Protein AF-0000000074030367 (afdb_homodimer)

Solvent-accessible surface area (backbone atoms only — not comparable to full-atom values): 22071 Å² total; per-residue (Å²): 121,60,70,65,56,48,46,50,50,52,46,43,49,51,42,30,47,72,50,30,67,87,64,46,52,70,65,59,42,23,60,73,69,69,51,54,69,70,59,50,52,76,74,33,92,40,70,55,52,50,51,46,53,47,38,53,50,53,50,52,51,49,54,52,52,46,62,72,67,54,61,82,84,49,59,65,66,58,40,53,52,48,51,51,50,50,49,53,49,51,31,64,69,32,65,61,47,34,38,78,80,35,75,70,34,57,62,67,47,49,51,44,34,57,73,72,38,44,63,58,54,53,48,56,68,49,47,66,60,53,52,53,50,53,52,50,35,34,75,70,61,45,28,57,76,91,58,56,66,67,56,53,50,46,53,60,54,42,50,52,44,34,59,76,36,29,73,83,75,38,57,87,50,57,66,54,53,60,53,51,53,49,50,24,49,46,63,69,36,42,51,80,76,75,74,82,112,119,62,71,65,56,47,45,50,50,54,46,42,49,51,42,30,48,73,49,30,67,86,64,46,52,69,66,58,45,23,60,73,70,69,49,55,68,69,61,50,53,76,75,33,91,41,70,55,52,50,50,45,53,47,37,52,52,53,48,52,53,49,54,52,51,48,64,71,67,53,62,83,83,49,58,65,66,59,40,52,52,48,50,51,50,49,49,53,50,50,33,63,68,31,64,60,48,32,38,78,79,35,76,72,35,55,63,68,47,49,52,45,33,57,72,70,37,43,63,59,55,53,49,57,67,49,47,66,61,52,51,53,49,53,53,50,35,33,76,68,62,44,28,56,78,91,57,56,66,66,55,55,50,47,54,60,54,42,48,52,44,34,58,77,36,30,72,82,76,38,56,87,49,59,66,55,53,60,53,50,54,50,49,26,48,46,62,67,38,41,52,80,77,74,70,82,115

Nearest PDB structures (foldseek):
  3ppb-assembly1_B  TM=4.852E-01  e=5.534E-07  Shewanella loihica PV-4
  4me9-assembly1_B  TM=5.003E-01  e=1.217E-05  Bacillus cereus ATCC 10987
  6o6n-assembly1_A  TM=5.281E-01  e=6.163E-04  Mycobacterium tuberculosis
  6o6o-assembly1_B  TM=4.747E-01  e=3.963E-04  Mycobacterium tuberculosis
  7amt-assembly1_A  TM=5.108E-01  e=7.876E-04  Vibrio alginolyticus

Foldseek 3Di:
DPPLLVLLLVLLLVCCLVQNLVRDDLVSSCVVSVHDSVVVCVNPVDSLLSLLVSLLVLLLVQLVVLVVVADLVDQPLVRVLSSVVSSVVSQCVRSSSVCLLPCVCPDPNLVSCVVVVVLVSVLVSQPPPQLVSVVVCVVVQFFDDVDDSVVLSVVLSVVVVVSSCCVVVPSVCPPVVSVVVVSVSSVVGGDPDPVPD/DPPLLVLLLVLLLVCCLVQNLVRDDLVSSCVVSVHDSVVVCVNPVDSLLSLLVSLLVLLLVQLVVLVVVADLPDQPLVRVLSSVVSSVVSQCVRSSNVCLLPCVCPDPNLVSCVVVVVLVSVLVSQPPPQLVSVVVCVVVQFFDDPDDSVVLSVVLSVVVVVSSCCVVVPSVCPPVVSVVVVSVSSVVGGDPPPVPD

InterPro domains:
  IPR001647 DNA-binding HTH domain, TetR-type [PF00440] (12-53)
  IPR001647 DNA-binding HTH domain, TetR-type [PR00455] (8-21)
  IPR001647 DNA-binding HTH domain, TetR-type [PR00455] (29-52)
  IPR001647 DNA-binding HTH domain, TetR-type [PS50977] (2-62)
  IPR009057 Homedomain-like superfamily [SSF46689] (2-63)
  IPR050624 Nucleoid occlusion factor SlmA/HTH-type transcriptional regulator [PTHR43479] (2-144)

Secondary structure (DSSP, 8-state):
--HHHHHHHHHHHHHHHHHTTTT--HHHHHHHHT--HHHHHHH-S-HHHHHHHHHHHHHHHHHHHHHHHS-TTS-HHHHHHHHHHHHHHHHHHSTTGGGGGSGGGTTHHHHHHHHTTHHHHHHHHHHHHHHHHHHHHHHTTSB-SSS-HHHHHHHHHHHHHHHTTHHHH-GGGTTHHHHHHHHHHHHHHB----S--/--HHHHHHHHHHHHHHHHHTTTT--HHHHHHHHT--HHHHHHH-S-HHHHHHHHHHHHHHHHHHHHHHHS-TTS-HHHHHHHHHHHHHHHHHHSTTGGGGGSGGGTTHHHHHHHHTTHHHHHHHHHHHHHHHHHHHHHHTTSB-SSS-HHHHHHHHHHHHHHHTTHHHH-GGGTTHHHHHHHHHHHHHHB----S--

pLDDT: mean 90.29, std 11.32, range [26.47, 98.38]

Sequence (394 aa):
MEETKADIFNCGKELFSSKGFKGTNVSDITKTVGIGVGKFYKYYSSKEQLFIDIFLDENDKLKKSIMESVNLDDDPIKVVKEIIALDHNGMKSNPILNVWYNRDFISKLEKEYYKLGGIDKSLETMDSVSLKLFTKWKSEGKVREDIDDEFINTLFKSLLYIDIHKEEIGMQYFPQIIEYITECIMKNLLISENKNAMEETKADIFNCGKELFSSKGFKGTNVSDITKTVGIGVGKFYKYYSSKEQLFIDIFLDENDKLKKSIMESVNLDDDPIKVVKEIIALDHNGMKSNPILNVWYNRDFISKLEKEYYKLGGIDKSLETMDSVSLKLFTKWKSEGKVREDIDDEFINTLFKSLLYIDIHKEEIGMQYFPQIIEYITECIMKNLLISENKNA

Structure (mmCIF, N/CA/C/O backbone):
data_AF-0000000074030367-model_v1
#
loop_
_entity.id
_entity.type
_entity.pdbx_description
1 polymer 'Transcriptional regulator, TetR family'
#
loop_
_atom_site.group_PDB
_atom_site.id
_atom_site.type_symbol
_atom_site.label_atom_id
_atom_site.label_alt_id
_atom_site.label_comp_id
_atom_site.label_asym_id
_atom_site.label_entity_id
_atom_site.label_seq_id
_atom_site.pdbx_PDB_ins_code
_atom_site.Cartn_x
_atom_site.Cartn_y
_atom_site.Cartn_z
_atom_site.occupancy
_atom_site.B_iso_or_equiv
_atom_site.auth_seq_id
_atom_site.auth_comp_id
_atom_site.auth_asym_id
_atom_site.auth_atom_id
_atom_site.pdbx_PDB_model_num
ATOM 1 N N . MET A 1 1 ? 17.391 -19.938 -22.812 1 53.16 1 MET A N 1
ATOM 2 C CA . MET A 1 1 ? 18.359 -19.953 -21.719 1 53.16 1 MET A CA 1
ATOM 3 C C . MET A 1 1 ? 19.547 -20.844 -22.062 1 53.16 1 MET A C 1
ATOM 5 O O . MET A 1 1 ? 19.391 -21.859 -22.734 1 53.16 1 MET A O 1
ATOM 9 N N . GLU A 1 2 ? 20.75 -20.266 -22.016 1 74.69 2 GLU A N 1
ATOM 10 C CA . GLU A 1 2 ? 21.938 -21.109 -22.172 1 74.69 2 GLU A CA 1
ATOM 11 C C . GLU A 1 2 ? 21.828 -22.359 -21.312 1 74.69 2 GLU A C 1
ATOM 13 O O . GLU A 1 2 ? 21.219 -22.328 -20.234 1 74.69 2 GLU A O 1
ATOM 18 N N . GLU A 1 3 ? 22.109 -23.5 -21.859 1 87.75 3 GLU A N 1
ATOM 19 C CA . GLU A 1 3 ? 21.984 -24.812 -21.25 1 87.75 3 GLU A CA 1
ATOM 20 C C . GLU A 1 3 ? 22.453 -24.797 -19.797 1 87.75 3 GLU A C 1
ATOM 22 O O . GLU A 1 3 ? 21.781 -25.328 -18.906 1 87.75 3 GLU A O 1
ATOM 27 N N . THR A 1 4 ? 23.484 -24.125 -19.5 1 92.5 4 THR A N 1
ATOM 28 C CA . THR A 1 4 ? 24.062 -24.094 -18.156 1 92.5 4 THR A CA 1
ATOM 29 C C . THR A 1 4 ? 23.172 -23.281 -17.219 1 92.5 4 THR A C 1
ATOM 31 O O . THR A 1 4 ? 22.953 -23.656 -16.078 1 92.5 4 THR A O 1
ATOM 34 N N . LYS A 1 5 ? 22.641 -22.188 -17.688 1 96.12 5 LYS A N 1
ATOM 35 C CA . LYS A 1 5 ? 21.766 -21.359 -16.859 1 96.12 5 LYS A CA 1
ATOM 36 C C . LYS A 1 5 ? 20.5 -22.125 -16.469 1 96.12 5 LYS A C 1
ATOM 38 O O . LYS A 1 5 ? 20.047 -22.031 -15.328 1 96.12 5 LYS A O 1
ATOM 43 N N . ALA A 1 6 ? 20 -22.844 -17.469 1 96.75 6 ALA A N 1
ATOM 44 C CA . ALA A 1 6 ? 18.812 -23.656 -17.203 1 96.75 6 ALA A CA 1
ATOM 45 C C . ALA A 1 6 ? 19.109 -24.734 -16.172 1 96.75 6 ALA A C 1
ATOM 47 O O . ALA A 1 6 ? 18.281 -25.031 -15.305 1 96.75 6 ALA A O 1
ATOM 48 N N . ASP A 1 7 ? 20.281 -25.297 -16.297 1 97.12 7 ASP A N 1
ATOM 49 C CA . ASP A 1 7 ? 20.688 -26.328 -15.352 1 97.12 7 ASP A CA 1
ATOM 50 C C . ASP A 1 7 ? 20.781 -25.766 -13.938 1 97.12 7 ASP A C 1
ATOM 52 O O . ASP A 1 7 ? 20.328 -26.391 -12.977 1 97.12 7 ASP A O 1
ATOM 56 N N . ILE A 1 8 ? 21.375 -24.578 -13.859 1 98 8 ILE A N 1
ATOM 57 C CA . ILE A 1 8 ? 21.5 -23.906 -12.57 1 98 8 ILE A CA 1
ATOM 58 C C . ILE A 1 8 ? 20.109 -23.609 -12.008 1 98 8 ILE A C 1
ATOM 60 O O . ILE A 1 8 ? 19.844 -23.875 -10.836 1 98 8 ILE A O 1
ATOM 64 N N . PHE A 1 9 ? 19.266 -23.109 -12.828 1 98.31 9 PHE A N 1
ATOM 65 C CA . PHE A 1 9 ? 17.891 -22.766 -12.453 1 98.31 9 PHE A CA 1
ATOM 66 C C . PHE A 1 9 ? 17.156 -23.984 -11.93 1 98.31 9 PHE A C 1
ATOM 68 O O . PHE A 1 9 ? 16.594 -23.953 -10.828 1 98.31 9 PHE A O 1
ATOM 75 N N . ASN A 1 10 ? 17.188 -25.062 -12.664 1 98.12 10 ASN A N 1
ATOM 76 C CA . ASN A 1 10 ? 16.469 -26.281 -12.297 1 98.12 10 ASN A CA 1
ATOM 77 C C . ASN A 1 10 ? 17.031 -26.906 -11.023 1 98.12 10 ASN A C 1
ATOM 79 O O . ASN A 1 10 ? 16.266 -27.359 -10.164 1 98.12 10 ASN A O 1
ATOM 83 N N . CYS A 1 11 ? 18.312 -26.938 -10.945 1 98.12 11 CYS A N 1
ATOM 84 C CA . CYS A 1 11 ? 18.953 -27.438 -9.734 1 98.12 11 CYS A CA 1
ATOM 85 C C . CYS A 1 11 ? 18.609 -26.578 -8.531 1 98.12 11 CYS A C 1
ATOM 87 O O . CYS A 1 11 ? 18.266 -27.094 -7.473 1 98.12 11 CYS A O 1
ATOM 89 N N . GLY A 1 12 ? 18.75 -25.25 -8.727 1 98.19 12 GLY A N 1
ATOM 90 C CA . GLY A 1 12 ? 18.344 -24.328 -7.668 1 98.19 12 GLY A CA 1
ATOM 91 C C . GLY A 1 12 ? 16.938 -24.562 -7.18 1 98.19 12 GLY A C 1
ATOM 92 O O . GLY A 1 12 ? 16.688 -24.625 -5.973 1 98.19 12 GLY A O 1
ATOM 93 N N . LYS A 1 13 ? 16.047 -24.688 -8.133 1 98.38 13 LYS A N 1
ATOM 94 C CA . LYS A 1 13 ? 14.656 -24.922 -7.789 1 98.38 13 LYS A CA 1
ATOM 95 C C . LYS A 1 13 ? 14.508 -26.172 -6.93 1 98.38 13 LYS A C 1
ATOM 97 O O . LYS A 1 13 ? 13.797 -26.156 -5.918 1 98.38 13 LYS A O 1
ATOM 102 N N . GLU A 1 14 ? 15.164 -27.203 -7.277 1 98.19 14 GLU A N 1
ATOM 103 C CA . GLU A 1 14 ? 15.102 -28.453 -6.535 1 98.19 14 GLU A CA 1
ATOM 104 C C . GLU A 1 14 ? 15.68 -28.297 -5.133 1 98.19 14 GLU A C 1
ATOM 106 O O . GLU A 1 14 ? 15.07 -28.719 -4.152 1 98.19 14 GLU A O 1
ATOM 111 N N . LEU A 1 15 ? 16.812 -27.719 -5.07 1 98.06 15 LEU A N 1
ATOM 112 C CA . LEU A 1 15 ? 17.5 -27.594 -3.793 1 98.06 15 LEU A CA 1
ATOM 113 C C . LEU A 1 15 ? 16.75 -26.625 -2.867 1 98.06 15 LEU A C 1
ATOM 115 O O . LEU A 1 15 ? 16.578 -26.922 -1.683 1 98.06 15 LEU A O 1
ATOM 119 N N . PHE A 1 16 ? 16.281 -25.5 -3.379 1 97.06 16 PHE A N 1
ATOM 120 C CA . PHE A 1 16 ? 15.516 -24.562 -2.576 1 97.06 16 PHE A CA 1
ATOM 121 C C . PHE A 1 16 ? 14.219 -25.203 -2.092 1 97.06 16 PHE A C 1
ATOM 123 O O . PHE A 1 16 ? 13.766 -24.922 -0.979 1 97.06 16 PHE A O 1
ATOM 130 N N . SER A 1 17 ? 13.68 -26.016 -2.928 1 97.38 17 SER A N 1
ATOM 131 C CA . SER A 1 17 ? 12.43 -26.672 -2.564 1 97.38 17 SER A CA 1
ATOM 132 C C . SER A 1 17 ? 12.648 -27.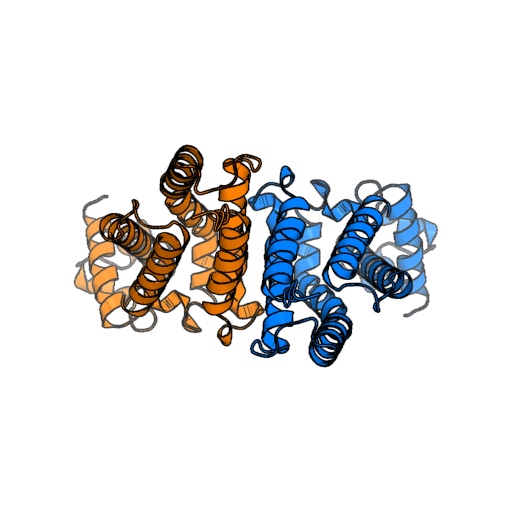703 -1.46 1 97.38 17 SER A C 1
ATOM 134 O O . SER A 1 17 ? 11.805 -27.859 -0.577 1 97.38 17 SER A O 1
ATOM 136 N N . SER A 1 18 ? 13.742 -28.328 -1.508 1 96.5 18 SER A N 1
ATOM 137 C CA . SER A 1 18 ? 14 -29.438 -0.585 1 96.5 18 SER A CA 1
ATOM 138 C C . SER A 1 18 ? 14.641 -28.938 0.705 1 96.5 18 SER A C 1
ATOM 140 O O . SER A 1 18 ? 14.266 -29.375 1.798 1 96.5 18 SER A O 1
ATOM 142 N N . LYS A 1 19 ? 15.547 -27.969 0.611 1 95.19 19 LYS A N 1
ATOM 143 C CA . LYS A 1 19 ? 16.344 -27.594 1.767 1 95.19 19 LYS A CA 1
ATOM 144 C C . LYS A 1 19 ? 15.984 -26.188 2.246 1 95.19 19 LYS A C 1
ATOM 146 O O . LYS A 1 19 ? 16.453 -25.734 3.297 1 95.19 19 LYS A O 1
ATOM 151 N N . GLY A 1 20 ? 15.188 -25.531 1.488 1 92.69 20 GLY A N 1
ATOM 152 C CA . GLY A 1 20 ? 14.898 -24.141 1.816 1 92.69 20 GLY A CA 1
ATOM 153 C C . GLY A 1 20 ? 15.984 -23.188 1.359 1 92.69 20 GLY A C 1
ATOM 154 O O . GLY A 1 20 ? 17.062 -23.609 0.922 1 92.69 20 GLY A O 1
ATOM 155 N N . PHE A 1 21 ? 15.711 -21.969 1.406 1 92.44 21 PHE A N 1
ATOM 156 C CA . PHE A 1 21 ? 16.641 -20.938 0.959 1 92.44 21 PHE A CA 1
ATOM 157 C C . PHE A 1 21 ? 17.906 -20.938 1.819 1 92.44 21 PHE A C 1
ATOM 159 O O . PHE A 1 21 ? 19.016 -20.953 1.296 1 92.44 21 PHE A O 1
ATOM 166 N N . LYS A 1 22 ? 17.688 -20.859 3.092 1 90.38 22 LYS A N 1
ATOM 167 C CA . LYS A 1 22 ? 18.812 -20.797 4.023 1 90.38 22 LYS A CA 1
ATOM 168 C C . LYS A 1 22 ? 19.641 -22.062 3.98 1 90.38 22 LYS A C 1
ATOM 170 O O . LYS A 1 22 ? 20.875 -22.016 4.152 1 90.38 22 LYS A O 1
ATOM 175 N N . GLY A 1 23 ? 19.047 -23.094 3.709 1 93.31 23 GLY A N 1
ATOM 176 C CA . GLY A 1 23 ? 19.719 -24.375 3.734 1 93.31 23 GLY A CA 1
ATOM 177 C C . GLY A 1 23 ? 20.469 -24.688 2.451 1 93.31 23 GLY A C 1
ATOM 178 O O . GLY A 1 23 ? 21.172 -25.688 2.359 1 93.31 23 GLY A O 1
ATOM 179 N N . THR A 1 24 ? 20.281 -23.828 1.478 1 95.75 24 THR A N 1
ATOM 180 C CA . THR A 1 24 ? 20.922 -24.047 0.187 1 95.75 24 THR A CA 1
ATOM 181 C C . THR A 1 24 ? 22.062 -23.047 -0.033 1 95.75 24 THR A C 1
ATOM 183 O O . THR A 1 24 ? 21.891 -21.844 0.176 1 95.75 24 THR A O 1
ATOM 186 N N . ASN A 1 25 ? 23.281 -23.625 -0.455 1 96.5 25 ASN A N 1
ATOM 187 C CA . ASN A 1 25 ? 24.422 -22.766 -0.775 1 96.5 25 ASN A CA 1
ATOM 188 C C . ASN A 1 25 ? 24.781 -22.859 -2.252 1 96.5 25 ASN A C 1
ATOM 190 O O . ASN A 1 25 ? 24.391 -23.812 -2.939 1 96.5 25 ASN A O 1
ATOM 194 N N . VAL A 1 26 ? 25.484 -21.828 -2.645 1 97.88 26 VAL A N 1
ATOM 195 C CA . VAL A 1 26 ? 25.938 -21.781 -4.031 1 97.88 26 VAL A CA 1
ATOM 196 C C . VAL A 1 26 ? 26.812 -23 -4.324 1 97.88 26 VAL A C 1
ATOM 198 O O . VAL A 1 26 ? 26.703 -23.609 -5.398 1 97.88 26 VAL A O 1
ATOM 201 N N . SER A 1 27 ? 27.562 -23.391 -3.391 1 97.31 27 SER A N 1
ATOM 202 C CA . SER A 1 27 ? 28.438 -24.547 -3.562 1 97.31 27 SER A CA 1
ATOM 203 C C . SER A 1 27 ? 27.641 -25.812 -3.82 1 97.31 27 SER A C 1
ATOM 205 O O . SER A 1 27 ? 28.031 -26.656 -4.633 1 97.31 27 SER A O 1
ATOM 207 N N . ASP A 1 28 ? 26.484 -26.016 -3.17 1 96.44 28 ASP A N 1
ATOM 208 C CA . ASP A 1 28 ? 25.609 -27.156 -3.4 1 96.44 28 ASP A CA 1
ATOM 209 C C . ASP A 1 28 ? 25.125 -27.188 -4.852 1 96.44 28 ASP A C 1
ATOM 211 O O . ASP A 1 28 ? 25.125 -28.25 -5.48 1 96.44 28 ASP A O 1
ATOM 215 N N . ILE A 1 29 ? 24.797 -26.062 -5.348 1 98 29 ILE A N 1
ATOM 216 C CA . ILE A 1 29 ? 24.25 -25.953 -6.691 1 98 29 ILE A CA 1
ATOM 217 C C . ILE A 1 29 ? 25.344 -26.25 -7.723 1 98 29 ILE A C 1
ATOM 219 O O . ILE A 1 29 ? 25.141 -27.047 -8.633 1 98 29 ILE A O 1
ATOM 223 N N . THR A 1 30 ? 26.484 -25.609 -7.539 1 97.81 30 THR A N 1
ATOM 224 C CA . THR A 1 30 ? 27.562 -25.781 -8.516 1 97.81 30 THR A CA 1
ATOM 225 C C . THR A 1 30 ? 28.062 -27.219 -8.539 1 97.81 30 THR A C 1
ATOM 227 O O . THR A 1 30 ? 28.375 -27.75 -9.602 1 97.81 30 THR A O 1
ATOM 230 N N . LYS A 1 31 ? 28.172 -27.828 -7.422 1 97.56 31 LYS A N 1
ATOM 231 C CA . LYS A 1 31 ? 28.578 -29.234 -7.336 1 97.56 31 LYS A CA 1
ATOM 232 C C . LYS A 1 31 ? 27.578 -30.141 -8.062 1 97.56 31 LYS A C 1
ATOM 234 O O . LYS A 1 31 ? 27.984 -31.031 -8.812 1 97.56 31 LYS A O 1
ATOM 239 N N . THR A 1 32 ? 26.359 -29.891 -7.848 1 96.5 32 THR A N 1
ATOM 240 C CA . THR A 1 32 ? 25.312 -30.734 -8.43 1 96.5 32 THR A CA 1
ATOM 241 C C . THR A 1 32 ? 25.297 -30.578 -9.953 1 96.5 32 THR A C 1
ATOM 243 O O . THR A 1 32 ? 25.172 -31.562 -10.68 1 96.5 32 THR A O 1
ATOM 246 N N . VAL A 1 33 ? 25.422 -29.359 -10.453 1 96.88 33 VAL A N 1
ATOM 247 C CA . VAL A 1 33 ? 25.375 -29.062 -11.883 1 96.88 33 VAL A CA 1
ATOM 248 C C . VAL A 1 33 ? 26.688 -29.453 -12.539 1 96.88 33 VAL A C 1
ATOM 250 O O . VAL A 1 33 ? 26.734 -29.703 -13.742 1 96.88 33 VAL A O 1
ATOM 253 N N . GLY A 1 34 ? 27.781 -29.484 -11.758 1 96.56 34 GLY A N 1
ATOM 254 C CA . GLY A 1 34 ? 29.094 -29.844 -12.273 1 96.56 34 GLY A CA 1
ATOM 255 C C . GLY A 1 34 ? 29.828 -28.672 -12.898 1 96.56 34 GLY A C 1
ATOM 256 O O . GLY A 1 34 ? 30.453 -28.812 -13.953 1 96.56 34 GLY A O 1
ATOM 257 N N . ILE A 1 35 ? 29.719 -27.562 -12.266 1 96.75 35 ILE A N 1
ATOM 258 C CA . ILE A 1 35 ? 30.406 -26.375 -12.742 1 96.75 35 ILE A CA 1
ATOM 259 C C . ILE A 1 35 ? 31.172 -25.719 -11.594 1 96.75 35 ILE A C 1
ATOM 261 O O . ILE A 1 35 ? 30.953 -26.062 -10.422 1 96.75 35 ILE A O 1
ATOM 265 N N . GLY A 1 36 ? 32.094 -24.859 -11.93 1 95.5 36 GLY A N 1
ATOM 266 C CA . GLY A 1 36 ? 32.781 -24.078 -10.914 1 95.5 36 GLY A CA 1
ATOM 267 C C . GLY A 1 36 ? 31.938 -22.938 -10.375 1 95.5 36 GLY A C 1
ATOM 268 O O . GLY A 1 36 ? 31 -22.484 -11.031 1 95.5 36 GLY A O 1
ATOM 269 N N . VAL A 1 37 ? 32.312 -22.484 -9.172 1 96.38 37 VAL A N 1
ATOM 270 C CA . VAL A 1 37 ? 31.625 -21.375 -8.523 1 96.38 37 VAL A CA 1
ATOM 271 C C . VAL A 1 37 ? 31.703 -20.125 -9.398 1 96.38 37 VAL A C 1
ATOM 273 O O . VAL A 1 37 ? 30.734 -19.375 -9.508 1 96.38 37 VAL A O 1
ATOM 276 N N . GLY A 1 38 ? 32.781 -19.891 -10.031 1 96.31 38 GLY A N 1
ATOM 277 C CA . GLY A 1 38 ? 32.969 -18.75 -10.906 1 96.31 38 GLY A CA 1
ATOM 278 C C . GLY A 1 38 ? 31.984 -18.719 -12.062 1 96.31 38 GLY A C 1
ATOM 279 O O . GLY A 1 38 ? 31.5 -17.641 -12.438 1 96.31 38 GLY A O 1
ATOM 280 N N . LYS A 1 39 ? 31.734 -19.859 -12.57 1 96 39 LYS A N 1
ATOM 281 C CA . LYS A 1 39 ? 30.797 -19.953 -13.68 1 96 39 LYS A CA 1
ATOM 282 C C . LYS A 1 39 ? 29.375 -19.625 -13.227 1 96 39 LYS A C 1
ATOM 284 O O . LYS A 1 39 ? 28.594 -19.047 -13.984 1 96 39 LYS A O 1
ATOM 289 N N . PHE A 1 40 ? 28.984 -20.047 -11.992 1 97.81 40 PHE A N 1
ATOM 290 C CA . PHE A 1 40 ? 27.703 -19.656 -11.43 1 97.81 40 PHE A CA 1
ATOM 291 C C . PHE A 1 40 ? 27.5 -18.156 -11.492 1 97.81 40 PHE A C 1
ATOM 293 O O . PHE A 1 40 ? 26.453 -17.688 -11.938 1 97.81 40 PHE A O 1
ATOM 300 N N . TYR A 1 41 ? 28.531 -17.453 -11.117 1 97 41 TYR A N 1
ATOM 301 C CA . TYR A 1 41 ? 28.438 -16 -10.961 1 97 41 TYR A CA 1
ATOM 302 C C . TYR A 1 41 ? 28.5 -15.305 -12.312 1 97 41 TYR A C 1
ATOM 304 O O . TYR A 1 41 ? 28.281 -14.094 -12.406 1 97 41 TYR A O 1
ATOM 312 N N . LYS A 1 42 ? 28.734 -16.031 -13.43 1 96.5 42 LYS A N 1
ATOM 313 C CA . LYS A 1 42 ? 28.578 -15.516 -14.781 1 96.5 42 LYS A CA 1
ATOM 314 C C . LYS A 1 42 ? 27.094 -15.375 -15.133 1 96.5 42 LYS A C 1
ATOM 316 O O . LYS A 1 42 ? 26.734 -14.555 -15.984 1 96.5 42 LYS A O 1
ATOM 321 N N . TYR A 1 43 ? 26.297 -16.188 -14.438 1 96.31 43 TYR A N 1
ATOM 322 C CA . TYR A 1 43 ? 24.891 -16.219 -14.789 1 96.31 43 TYR A CA 1
ATOM 323 C C . TYR A 1 43 ? 24.047 -15.539 -13.727 1 96.31 43 TYR A C 1
ATOM 325 O O . TYR A 1 43 ? 23.016 -14.93 -14.039 1 96.31 43 TYR A O 1
ATOM 333 N N . TYR A 1 44 ? 24.406 -15.656 -12.461 1 96.88 44 TYR A N 1
ATOM 334 C CA . TYR A 1 44 ? 23.672 -15.055 -11.352 1 96.88 44 TYR A CA 1
ATOM 335 C C . TYR A 1 44 ? 24.609 -14.273 -10.438 1 96.88 44 TYR A C 1
ATOM 337 O O . TYR A 1 44 ? 25.641 -14.797 -10 1 96.88 44 TYR A O 1
ATOM 345 N N . SER A 1 45 ? 24.172 -13.125 -10.086 1 95.12 45 SER A N 1
ATOM 346 C CA . SER A 1 45 ? 25.016 -12.266 -9.258 1 95.12 45 SER A CA 1
ATOM 347 C C . SER A 1 45 ? 25 -12.719 -7.805 1 95.12 45 SER A C 1
ATOM 349 O O . SER A 1 45 ? 25.891 -12.367 -7.031 1 95.12 45 SER A O 1
ATOM 351 N N . SER A 1 46 ? 23.969 -13.508 -7.426 1 94.69 46 SER A N 1
ATOM 352 C CA . SER A 1 46 ? 23.828 -13.969 -6.051 1 94.69 46 SER A CA 1
ATOM 353 C C . SER A 1 46 ? 22.844 -15.133 -5.961 1 94.69 46 SER A C 1
ATOM 355 O O . SER A 1 46 ? 22.109 -15.406 -6.91 1 94.69 46 SER A O 1
ATOM 357 N N . LYS A 1 47 ? 22.906 -15.742 -4.859 1 95.56 47 LYS A N 1
ATOM 358 C CA . LYS A 1 47 ? 21.938 -16.781 -4.555 1 95.56 47 LYS A CA 1
ATOM 359 C C . LYS A 1 47 ? 20.516 -16.219 -4.508 1 95.56 47 LYS A C 1
ATOM 361 O O . LYS A 1 47 ? 19.562 -16.875 -4.961 1 95.56 47 LYS A O 1
ATOM 366 N N . GLU A 1 48 ? 20.406 -15.023 -4.039 1 95.12 48 GLU A N 1
ATOM 367 C CA . GLU A 1 48 ? 19.125 -14.336 -3.938 1 95.12 48 GLU A CA 1
ATOM 368 C C . GLU A 1 48 ? 18.5 -14.117 -5.316 1 95.12 48 GLU A C 1
ATOM 370 O O . GLU A 1 48 ? 17.297 -14.312 -5.5 1 95.12 48 GLU A O 1
ATOM 375 N N . GLN A 1 49 ? 19.359 -13.742 -6.234 1 95.69 49 GLN A N 1
ATOM 376 C CA . GLN A 1 49 ? 18.844 -13.508 -7.582 1 95.69 49 GLN A CA 1
ATOM 377 C C . GLN A 1 49 ? 18.266 -14.781 -8.188 1 95.69 49 GLN A C 1
ATOM 379 O O . GLN A 1 49 ? 17.203 -14.758 -8.797 1 95.69 49 GLN A O 1
ATOM 384 N N . LEU A 1 50 ? 19.016 -15.828 -8.008 1 97 50 LEU A N 1
ATOM 385 C CA . LEU A 1 50 ? 18.516 -17.109 -8.5 1 97 50 LEU A CA 1
ATOM 386 C C . LEU A 1 50 ? 17.188 -17.469 -7.84 1 97 50 LEU A C 1
ATOM 388 O O . LEU A 1 50 ? 16.234 -17.844 -8.523 1 97 50 LEU A O 1
ATOM 392 N N . PHE A 1 51 ? 17.125 -17.359 -6.594 1 96.19 51 PHE A N 1
ATOM 393 C CA . PHE A 1 51 ? 15.914 -17.703 -5.855 1 96.19 51 PHE A CA 1
ATOM 394 C C . PHE A 1 51 ? 14.727 -16.891 -6.352 1 96.19 51 PHE A C 1
ATOM 396 O O . PHE A 1 51 ? 13.648 -17.422 -6.582 1 96.19 51 PHE A O 1
ATOM 403 N N . ILE A 1 52 ? 14.898 -15.578 -6.539 1 95.12 52 ILE A N 1
ATOM 404 C CA . ILE A 1 52 ? 13.805 -14.703 -6.941 1 95.12 52 ILE A CA 1
ATOM 405 C C . ILE A 1 52 ? 13.352 -15.055 -8.352 1 95.12 52 ILE A C 1
ATOM 407 O O . ILE A 1 52 ? 12.156 -15.023 -8.656 1 95.12 52 ILE A O 1
ATOM 411 N N . ASP A 1 53 ? 14.32 -15.391 -9.172 1 95.5 53 ASP A N 1
ATOM 412 C CA . ASP A 1 53 ? 13.938 -15.836 -10.508 1 95.5 53 ASP A CA 1
ATOM 413 C C . ASP A 1 53 ? 13.023 -17.062 -10.438 1 95.5 53 ASP A C 1
ATOM 415 O O . ASP A 1 53 ? 12.023 -17.141 -11.156 1 95.5 53 ASP A O 1
ATOM 419 N N . ILE A 1 54 ? 13.406 -17.938 -9.648 1 97.25 54 ILE A N 1
ATOM 420 C CA . ILE A 1 54 ? 12.617 -19.141 -9.477 1 97.25 54 ILE A CA 1
ATOM 421 C C . ILE A 1 54 ? 11.273 -18.812 -8.836 1 97.25 54 ILE A C 1
ATOM 423 O O . ILE A 1 54 ? 10.234 -19.328 -9.242 1 97.25 54 ILE A O 1
ATOM 427 N N . PHE A 1 55 ? 11.305 -17.984 -7.824 1 95.94 55 PHE A N 1
ATOM 428 C CA . PHE A 1 55 ? 10.094 -17.516 -7.152 1 95.94 55 PHE A CA 1
ATOM 429 C C . PHE A 1 55 ? 9.102 -16.938 -8.156 1 95.94 55 PHE A C 1
ATOM 431 O O . PHE A 1 55 ? 7.926 -17.312 -8.148 1 95.94 55 PHE A O 1
ATOM 438 N N . LEU A 1 56 ? 9.578 -16.047 -8.977 1 94.94 56 LEU A N 1
ATOM 439 C CA . LEU A 1 56 ? 8.727 -15.391 -9.953 1 94.94 56 LEU A CA 1
ATOM 440 C C . LEU A 1 56 ? 8.156 -16.406 -10.953 1 94.94 56 LEU A C 1
ATOM 442 O O . LEU A 1 56 ? 6.996 -16.312 -11.352 1 94.94 56 LEU A O 1
ATOM 446 N N . ASP A 1 57 ? 8.977 -17.328 -11.305 1 95.5 57 ASP A N 1
ATOM 447 C CA . ASP A 1 57 ? 8.523 -18.375 -12.219 1 95.5 57 ASP A CA 1
ATOM 448 C C . ASP A 1 57 ? 7.422 -19.219 -11.578 1 95.5 57 ASP A C 1
ATOM 450 O O . ASP A 1 57 ? 6.398 -19.5 -12.211 1 95.5 57 ASP A O 1
ATOM 454 N N . GLU A 1 58 ? 7.625 -19.641 -10.344 1 96.56 58 GLU A N 1
ATOM 455 C CA . GLU A 1 58 ? 6.633 -20.438 -9.625 1 96.56 58 GLU A CA 1
ATOM 456 C C . GLU A 1 58 ? 5.344 -19.641 -9.414 1 96.56 58 GLU A C 1
ATOM 458 O O . GLU A 1 58 ? 4.25 -20.203 -9.469 1 96.56 58 GLU A O 1
ATOM 463 N N . ASN A 1 59 ? 5.512 -18.391 -9.148 1 94.5 59 ASN A N 1
ATOM 464 C CA . ASN A 1 59 ? 4.348 -17.531 -8.977 1 94.5 59 ASN A CA 1
ATOM 465 C C . ASN A 1 59 ? 3.521 -17.438 -10.258 1 94.5 59 ASN A C 1
ATOM 467 O O . ASN A 1 59 ? 2.291 -17.5 -10.211 1 94.5 59 ASN A O 1
ATOM 471 N N . ASP A 1 60 ? 4.195 -17.266 -11.344 1 93 60 ASP A N 1
ATOM 472 C CA . ASP A 1 60 ? 3.521 -17.219 -12.633 1 93 60 ASP A CA 1
ATOM 473 C C . ASP A 1 60 ? 2.762 -18.5 -12.906 1 93 60 ASP A C 1
ATOM 475 O O . ASP A 1 60 ? 1.625 -18.484 -13.383 1 93 60 ASP A O 1
ATOM 479 N N . LYS A 1 61 ? 3.383 -19.578 -12.648 1 95.25 61 LYS A N 1
ATOM 480 C CA . LYS A 1 61 ? 2.75 -20.891 -12.836 1 95.25 61 LYS A CA 1
ATOM 481 C C . LYS A 1 61 ? 1.508 -21.031 -11.961 1 95.25 61 LYS A C 1
ATOM 483 O O . LYS A 1 61 ? 0.484 -21.547 -12.406 1 95.25 61 LYS A O 1
ATOM 488 N N . LEU A 1 62 ? 1.654 -20.609 -10.742 1 95.5 62 LEU A N 1
ATOM 489 C CA . LEU A 1 62 ? 0.515 -20.672 -9.836 1 95.5 62 LEU A CA 1
ATOM 490 C C . LEU A 1 62 ? -0.651 -19.844 -10.375 1 95.5 62 LEU A C 1
ATOM 492 O O . LEU A 1 62 ? -1.788 -20.328 -10.406 1 95.5 62 LEU A O 1
ATOM 496 N N . LYS A 1 63 ? -0.417 -18.641 -10.805 1 92.5 63 LYS A N 1
ATOM 497 C CA . LYS A 1 63 ? -1.47 -17.781 -11.336 1 92.5 63 LYS A CA 1
ATOM 498 C C . LYS A 1 63 ? -2.154 -18.406 -12.539 1 92.5 63 LYS A C 1
ATOM 500 O O . LYS A 1 63 ? -3.381 -18.375 -12.648 1 92.5 63 LYS A O 1
ATOM 505 N N . LYS A 1 64 ? -1.359 -18.953 -13.398 1 91.81 64 LYS A N 1
ATOM 506 C CA . LYS A 1 64 ? -1.913 -19.625 -14.578 1 91.81 64 LYS A CA 1
ATOM 507 C C . LYS A 1 64 ? -2.795 -20.797 -14.172 1 91.81 64 LYS A C 1
ATOM 509 O O . LYS A 1 64 ? -3.891 -20.969 -14.711 1 91.81 64 LYS A O 1
ATOM 514 N N . SER A 1 65 ? -2.312 -21.562 -13.273 1 94.81 65 SER A N 1
ATOM 515 C CA . SER A 1 65 ? -3.068 -22.734 -12.82 1 94.81 65 SER A CA 1
ATOM 516 C C . SER A 1 65 ? -4.395 -22.312 -12.195 1 94.81 65 SER A C 1
ATOM 518 O O . SER A 1 65 ? -5.414 -22.984 -12.391 1 94.81 65 SER A O 1
ATOM 520 N N . ILE A 1 66 ? -4.402 -21.266 -11.43 1 93.88 66 ILE A N 1
ATOM 521 C CA . ILE A 1 66 ? -5.613 -20.75 -10.789 1 93.88 66 ILE A CA 1
ATOM 522 C C . ILE A 1 66 ? -6.625 -20.344 -11.859 1 93.88 66 ILE A C 1
ATOM 524 O O . ILE A 1 66 ? -7.797 -20.719 -11.789 1 93.88 66 ILE A O 1
ATOM 528 N N . MET A 1 67 ? -6.172 -19.656 -12.844 1 89.69 67 MET A N 1
ATOM 529 C CA . MET A 1 67 ? -7.066 -19.156 -13.891 1 89.69 67 MET A CA 1
ATOM 530 C C . MET A 1 67 ? -7.656 -20.312 -14.688 1 89.69 67 MET A C 1
ATOM 532 O O . MET A 1 67 ? -8.789 -20.234 -15.172 1 89.69 67 MET A O 1
ATOM 536 N N . GLU A 1 68 ? -6.941 -21.391 -14.742 1 92.56 68 GLU A N 1
ATOM 537 C CA . GLU A 1 68 ? -7.414 -22.562 -15.469 1 92.56 68 GLU A CA 1
ATOM 538 C C . GLU A 1 68 ? -8.406 -23.359 -14.625 1 92.56 68 GLU A C 1
ATOM 540 O O . GLU A 1 68 ? -9.164 -24.172 -15.164 1 92.56 68 GLU A O 1
ATOM 545 N N . SER A 1 69 ? -8.383 -23.156 -13.398 1 94.56 69 SER A N 1
ATOM 546 C CA . SER A 1 69 ? -9.164 -24 -12.492 1 94.56 69 SER A CA 1
ATOM 547 C C . SER A 1 69 ? -10.492 -23.328 -12.141 1 94.56 69 SER A C 1
ATOM 549 O O . SER A 1 69 ? -11.477 -24.016 -11.859 1 94.56 69 SER A O 1
ATOM 551 N N . VAL A 1 70 ? -10.547 -22.062 -12.133 1 94.44 70 VAL A N 1
ATOM 552 C CA . VAL A 1 70 ? -11.711 -21.312 -11.656 1 94.44 70 VAL A CA 1
ATOM 553 C C . VAL A 1 70 ? -12.734 -21.188 -12.781 1 94.44 70 VAL A C 1
ATOM 555 O O . VAL A 1 70 ? -12.375 -20.938 -13.938 1 94.44 70 VAL A O 1
ATOM 558 N N . ASN A 1 71 ? -14.031 -21.375 -12.477 1 95.06 71 ASN A N 1
ATOM 559 C CA . ASN A 1 71 ? -15.117 -21.094 -13.414 1 95.06 71 ASN A CA 1
ATOM 560 C C . ASN A 1 71 ? -15.422 -19.594 -13.492 1 95.06 71 ASN A C 1
ATOM 562 O O . ASN A 1 71 ? -16.156 -19.062 -12.672 1 95.06 71 ASN A O 1
ATOM 566 N N . LEU A 1 72 ? -14.992 -18.984 -14.547 1 90.88 72 LEU A N 1
ATOM 567 C CA . LEU A 1 72 ? -15.055 -17.547 -14.695 1 90.88 72 LEU A CA 1
ATOM 568 C C . LEU A 1 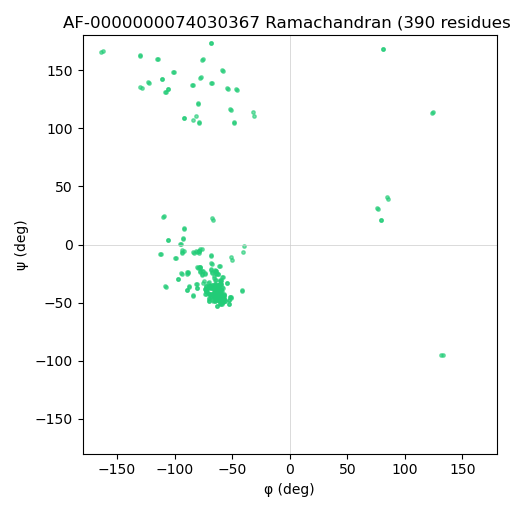72 ? -16.469 -17.094 -15.023 1 90.88 72 LEU A C 1
ATOM 570 O O . LEU A 1 72 ? -16.766 -15.891 -15.008 1 90.88 72 LEU A O 1
ATOM 574 N N . ASP A 1 73 ? -17.375 -18.047 -15.203 1 92.19 73 ASP A N 1
ATOM 575 C CA . ASP A 1 73 ? -18.75 -17.703 -15.508 1 92.19 73 ASP A CA 1
ATOM 576 C C . ASP A 1 73 ? -19.594 -17.641 -14.234 1 92.19 73 ASP A C 1
ATOM 578 O O . ASP A 1 73 ? -20.766 -17.219 -14.273 1 92.19 73 ASP A O 1
ATOM 582 N N . ASP A 1 74 ? -19.031 -18.016 -13.109 1 94 74 ASP A N 1
ATOM 583 C CA . ASP A 1 74 ? -19.719 -17.938 -11.828 1 94 74 ASP A CA 1
ATOM 584 C C . ASP A 1 74 ? -19.938 -16.484 -11.422 1 94 74 ASP A C 1
ATOM 586 O O . ASP A 1 74 ? -19.5 -15.562 -12.125 1 94 74 ASP A O 1
ATOM 590 N N . ASP A 1 75 ? -20.703 -16.328 -10.312 1 94.12 75 ASP A N 1
ATOM 591 C CA . ASP A 1 75 ? -20.875 -14.992 -9.734 1 94.12 75 ASP A CA 1
ATOM 592 C C . ASP A 1 75 ? -19.531 -14.336 -9.438 1 94.12 75 ASP A C 1
ATOM 594 O O . ASP A 1 75 ? -18.625 -1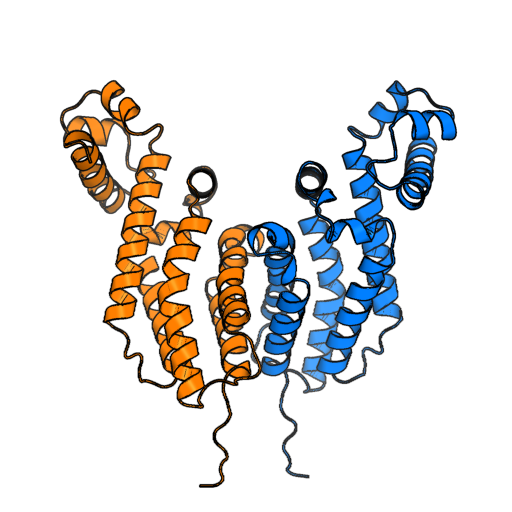4.969 -8.898 1 94.12 75 ASP A O 1
ATOM 598 N N . PRO A 1 76 ? -19.406 -13.102 -9.797 1 95.06 76 PRO A N 1
ATOM 599 C CA . PRO A 1 76 ? -18.125 -12.406 -9.672 1 95.06 76 PRO A CA 1
ATOM 600 C C . PRO A 1 76 ? -17.531 -12.531 -8.273 1 95.06 76 PRO A C 1
ATOM 602 O O . PRO A 1 76 ? -16.328 -12.805 -8.133 1 95.06 76 PRO A O 1
ATOM 605 N N . ILE A 1 77 ? -18.312 -12.344 -7.316 1 94.25 77 ILE A N 1
ATOM 606 C CA . ILE A 1 77 ? -17.797 -12.383 -5.949 1 94.25 77 ILE A CA 1
ATOM 607 C C . ILE A 1 77 ? -17.297 -13.789 -5.629 1 94.25 77 ILE A C 1
ATOM 609 O O . ILE A 1 77 ? -16.297 -13.961 -4.934 1 94.25 77 ILE A O 1
ATOM 613 N N . LYS A 1 78 ? -18.016 -14.789 -6.043 1 95.19 78 LYS A N 1
ATOM 614 C CA . LYS A 1 78 ? -17.594 -16.172 -5.852 1 95.19 78 LYS A CA 1
ATOM 615 C C . LYS A 1 78 ? -16.281 -16.438 -6.578 1 95.19 78 LYS A C 1
ATOM 617 O O . LYS A 1 78 ? -15.375 -17.094 -6.027 1 95.19 78 LYS A O 1
ATOM 622 N N . VAL A 1 79 ? -16.188 -15.969 -7.801 1 95.19 79 VAL A N 1
ATOM 623 C CA . VAL A 1 79 ? -14.977 -16.141 -8.594 1 95.19 79 VAL A CA 1
ATOM 624 C C . VAL A 1 79 ? -13.781 -15.523 -7.859 1 95.19 79 VAL A C 1
ATOM 626 O O . VAL A 1 79 ? -12.75 -16.172 -7.691 1 95.19 79 VAL A O 1
ATOM 629 N N . VAL A 1 80 ? -13.906 -14.312 -7.395 1 94.06 80 VAL A N 1
ATOM 630 C CA . VAL A 1 80 ? -12.82 -13.594 -6.742 1 94.06 80 VAL A CA 1
ATOM 631 C C . VAL A 1 80 ? -12.438 -14.297 -5.441 1 94.06 80 VAL A C 1
ATOM 633 O O . VAL A 1 80 ? -11.258 -14.469 -5.145 1 94.06 80 VAL A O 1
ATOM 636 N N . LYS A 1 81 ? -13.414 -14.727 -4.699 1 94.31 81 LYS A N 1
ATOM 637 C CA . LYS A 1 81 ? -13.148 -15.445 -3.457 1 94.31 81 LYS A CA 1
ATOM 638 C C . LYS A 1 81 ? -12.391 -16.75 -3.723 1 94.31 81 LYS A C 1
ATOM 640 O O . LYS A 1 81 ? -11.484 -17.109 -2.975 1 94.31 81 LYS A O 1
ATOM 645 N N . GLU A 1 82 ? -12.828 -17.391 -4.734 1 95.69 82 GLU A N 1
ATOM 646 C CA . GLU A 1 82 ? -12.156 -18.641 -5.105 1 95.69 82 GLU A CA 1
ATOM 647 C C . GLU A 1 82 ? -10.711 -18.375 -5.539 1 95.69 82 GLU A C 1
ATOM 649 O O . GLU A 1 82 ? -9.805 -19.109 -5.168 1 95.69 82 GLU A O 1
ATOM 654 N N . ILE A 1 83 ? -10.492 -17.359 -6.324 1 94.12 83 ILE A N 1
ATOM 655 C CA . ILE A 1 83 ? -9.148 -17 -6.77 1 94.12 83 ILE A CA 1
ATOM 656 C C . ILE A 1 83 ? -8.266 -16.703 -5.555 1 94.12 83 ILE A C 1
ATOM 658 O O . ILE A 1 83 ? -7.141 -17.203 -5.469 1 94.12 83 ILE A O 1
ATOM 662 N N . ILE A 1 84 ? -8.758 -15.961 -4.629 1 94.12 84 ILE A N 1
ATOM 663 C CA . ILE A 1 84 ? -8.016 -15.602 -3.428 1 94.12 84 ILE A CA 1
ATOM 664 C C . ILE A 1 84 ? -7.66 -16.859 -2.641 1 94.12 84 ILE A C 1
ATOM 666 O O . ILE A 1 84 ? -6.516 -17.031 -2.205 1 94.12 84 ILE A O 1
ATOM 670 N N . ALA A 1 85 ? -8.656 -17.719 -2.48 1 95 85 ALA A N 1
ATOM 671 C CA . ALA A 1 85 ? -8.438 -18.953 -1.729 1 95 85 ALA A CA 1
ATOM 672 C C . ALA A 1 85 ? -7.383 -19.828 -2.4 1 95 85 ALA A C 1
ATOM 674 O O . ALA A 1 85 ? -6.492 -20.359 -1.732 1 95 85 ALA A O 1
ATOM 675 N N . LEU A 1 86 ? -7.504 -19.969 -3.664 1 95.94 86 LEU A N 1
ATOM 676 C CA . LEU A 1 86 ? -6.547 -20.781 -4.406 1 95.94 86 LEU A CA 1
ATOM 677 C C . LEU A 1 86 ? -5.152 -20.172 -4.352 1 95.94 86 LEU A C 1
ATOM 679 O O . LEU A 1 86 ? -4.156 -20.891 -4.238 1 95.94 86 LEU A O 1
ATOM 683 N N . ASP A 1 87 ? -5.098 -18.844 -4.449 1 93.94 87 ASP A N 1
ATOM 684 C CA . ASP A 1 87 ? -3.818 -18.156 -4.348 1 93.94 87 ASP A CA 1
ATOM 685 C C . ASP A 1 87 ? -3.172 -18.391 -2.982 1 93.94 87 ASP A C 1
ATOM 687 O O . ASP A 1 87 ? -1.998 -18.75 -2.9 1 93.94 87 ASP A O 1
ATOM 691 N N . HIS A 1 88 ? -3.951 -18.203 -1.985 1 93.44 88 HIS A N 1
ATOM 692 C CA . HIS A 1 88 ? -3.457 -18.391 -0.626 1 93.44 88 HIS A CA 1
ATOM 693 C C . HIS A 1 88 ? -2.957 -19.812 -0.415 1 93.44 88 HIS A C 1
ATOM 695 O O . HIS A 1 88 ? -1.854 -20.016 0.095 1 93.44 88 HIS A O 1
ATOM 701 N N . ASN A 1 89 ? -3.736 -20.766 -0.837 1 96.06 89 ASN A N 1
ATOM 702 C CA . ASN A 1 89 ? -3.367 -22.172 -0.676 1 96.06 89 ASN A CA 1
ATOM 703 C C . ASN A 1 89 ? -2.139 -22.531 -1.51 1 96.06 89 ASN A C 1
ATOM 705 O O . ASN A 1 89 ? -1.263 -23.266 -1.05 1 96.06 89 ASN A O 1
ATOM 709 N N . GLY A 1 90 ? -2.127 -22.047 -2.732 1 96.81 90 GLY A N 1
ATOM 710 C CA . GLY A 1 90 ? -0.984 -22.297 -3.598 1 96.81 90 GLY A CA 1
ATOM 711 C C . GLY A 1 90 ? 0.308 -21.703 -3.057 1 96.81 90 GLY A C 1
ATOM 712 O O . GLY A 1 90 ? 1.356 -22.359 -3.107 1 96.81 90 GLY A O 1
ATOM 713 N N . MET A 1 91 ? 0.249 -20.516 -2.498 1 94.88 91 MET A N 1
ATOM 714 C CA . MET A 1 91 ? 1.415 -19.891 -1.889 1 94.88 91 MET A CA 1
ATOM 715 C C . MET A 1 91 ? 1.892 -20.672 -0.673 1 94.88 91 MET A C 1
ATOM 717 O O . MET A 1 91 ? 3.092 -20.891 -0.501 1 94.88 91 MET A O 1
ATOM 721 N N . LYS A 1 92 ? 0.995 -21.094 0.112 1 93.69 92 LYS A N 1
ATOM 722 C CA . LYS A 1 92 ? 1.322 -21.812 1.345 1 93.69 92 LYS A CA 1
ATOM 723 C C . LYS A 1 92 ? 1.903 -23.188 1.046 1 93.69 92 LYS A C 1
ATOM 725 O O . LYS A 1 92 ? 2.822 -23.641 1.73 1 93.69 92 LYS A O 1
ATOM 730 N N . SER A 1 93 ? 1.436 -23.828 0.031 1 95.94 93 SER A N 1
ATOM 731 C CA . SER A 1 93 ? 1.791 -25.219 -0.226 1 95.94 93 SER A CA 1
ATOM 732 C C . SER A 1 93 ? 3.057 -25.328 -1.071 1 95.94 93 SER A C 1
ATOM 734 O O . SER A 1 93 ? 3.717 -26.359 -1.088 1 95.94 93 SER A O 1
ATOM 736 N N . ASN A 1 94 ? 3.367 -24.312 -1.825 1 96.88 94 ASN A N 1
ATOM 737 C CA . ASN A 1 94 ? 4.562 -24.312 -2.664 1 96.88 94 ASN A CA 1
ATOM 738 C C . ASN A 1 94 ? 5.816 -24 -1.856 1 96.88 94 ASN A C 1
ATOM 740 O O . ASN A 1 94 ? 5.91 -22.922 -1.255 1 96.88 94 ASN A O 1
ATOM 744 N N . PRO A 1 95 ? 6.75 -24.859 -1.85 1 95.19 95 PRO A N 1
ATOM 745 C CA . PRO A 1 95 ? 7.918 -24.688 -0.986 1 95.19 95 PRO A CA 1
ATOM 746 C C . PRO A 1 95 ? 8.719 -23.422 -1.322 1 95.19 95 PRO A C 1
ATOM 748 O O . PRO A 1 95 ? 9.438 -22.906 -0.467 1 95.19 95 PRO A O 1
ATOM 751 N N . ILE A 1 96 ? 8.625 -22.984 -2.533 1 95.81 96 ILE A N 1
ATOM 752 C CA . ILE A 1 96 ? 9.328 -21.766 -2.936 1 95.81 96 ILE A CA 1
ATOM 753 C C . ILE A 1 96 ? 8.5 -20.547 -2.564 1 95.81 96 ILE A C 1
ATOM 755 O O . ILE A 1 96 ? 9.008 -19.609 -1.942 1 95.81 96 ILE A O 1
ATOM 759 N N . LEU A 1 97 ? 7.23 -20.594 -2.816 1 95.19 97 LEU A N 1
ATOM 760 C CA . LEU A 1 97 ? 6.367 -19.422 -2.686 1 95.19 97 LEU A CA 1
ATOM 761 C C . LEU A 1 97 ? 6.027 -19.172 -1.222 1 95.19 97 LEU A C 1
ATOM 763 O O . LEU A 1 97 ? 5.742 -18.031 -0.839 1 95.19 97 LEU A O 1
ATOM 767 N N . ASN A 1 98 ? 6.113 -20.156 -0.43 1 93 98 ASN A N 1
ATOM 768 C CA . ASN A 1 98 ? 5.691 -20.016 0.958 1 93 98 ASN A CA 1
ATOM 769 C C . ASN A 1 98 ? 6.629 -19.094 1.735 1 93 98 ASN A C 1
ATOM 771 O O . ASN A 1 98 ? 6.293 -18.641 2.83 1 93 98 ASN A O 1
ATOM 775 N N . VAL A 1 99 ? 7.734 -18.734 1.136 1 91.12 99 VAL A N 1
ATOM 776 C CA . VAL A 1 99 ? 8.695 -17.828 1.771 1 91.12 99 VAL A CA 1
ATOM 777 C C . VAL A 1 99 ? 8.094 -16.438 1.89 1 91.12 99 VAL A C 1
ATOM 779 O O . VAL A 1 99 ? 8.5 -15.648 2.75 1 91.12 99 VAL A O 1
ATOM 782 N N . TRP A 1 100 ? 7.121 -16.109 1.108 1 89.38 100 TRP A N 1
ATOM 783 C CA . TRP A 1 100 ? 6.469 -14.805 1.086 1 89.38 100 TRP A CA 1
ATOM 784 C C . TRP A 1 100 ? 5.887 -14.461 2.453 1 89.38 100 TRP A C 1
ATOM 786 O O . TRP A 1 100 ? 5.852 -13.297 2.848 1 89.38 100 TRP A O 1
ATOM 796 N N . TYR A 1 101 ? 5.547 -15.422 3.162 1 83.94 101 TYR A N 1
ATOM 797 C CA . TYR A 1 101 ? 4.879 -15.211 4.441 1 83.94 101 TYR A CA 1
ATOM 798 C C . TYR A 1 101 ? 5.832 -15.477 5.602 1 83.94 101 TYR A C 1
ATOM 800 O O . TYR A 1 101 ? 5.426 -15.445 6.766 1 83.94 101 TYR A O 1
ATOM 808 N N . ASN A 1 102 ? 6.988 -15.734 5.238 1 78.81 102 ASN A N 1
ATOM 809 C CA . ASN A 1 102 ? 7.961 -16.047 6.277 1 78.81 102 ASN A CA 1
ATOM 810 C C . ASN A 1 102 ? 8.859 -14.859 6.582 1 78.81 102 ASN A C 1
ATOM 812 O O . ASN A 1 102 ? 9.055 -13.984 5.734 1 78.81 102 ASN A O 1
ATOM 816 N N . ARG A 1 103 ? 9.258 -14.82 7.852 1 66.56 103 ARG A N 1
ATOM 817 C CA . ARG A 1 103 ? 10.148 -13.75 8.289 1 66.56 103 ARG A CA 1
ATOM 818 C C . ARG A 1 103 ? 11.469 -13.781 7.516 1 66.56 103 ARG A C 1
ATOM 820 O O . ARG A 1 103 ? 12.164 -12.766 7.426 1 66.56 103 ARG A O 1
ATOM 827 N N . ASP A 1 104 ? 11.68 -14.984 6.914 1 62.78 104 ASP A N 1
ATOM 828 C CA . ASP 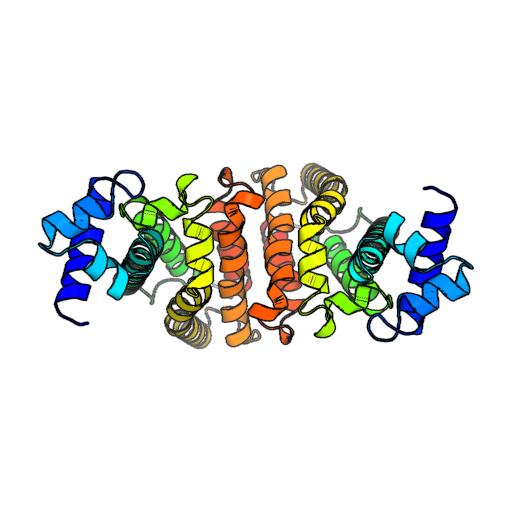A 1 104 ? 12.938 -15.117 6.184 1 62.78 104 ASP A CA 1
ATOM 829 C C . ASP A 1 104 ? 12.93 -14.25 4.926 1 62.78 104 ASP A C 1
ATOM 831 O O . ASP A 1 104 ? 13.992 -13.891 4.406 1 62.78 104 ASP A O 1
ATOM 835 N N . PHE A 1 105 ? 11.734 -14.219 4.348 1 62.75 105 PHE A N 1
ATOM 836 C CA . PHE A 1 105 ? 11.672 -13.328 3.195 1 62.75 105 PHE A CA 1
ATOM 837 C C . PHE A 1 105 ? 12.203 -11.945 3.547 1 62.75 105 PHE A C 1
ATOM 839 O O . PHE A 1 105 ? 12.758 -11.25 2.689 1 62.75 105 PHE A O 1
ATOM 846 N N . ILE A 1 106 ? 12.406 -11.766 4.918 1 62.31 106 ILE A N 1
ATOM 847 C CA . ILE A 1 106 ? 12.68 -10.453 5.504 1 62.31 106 ILE A CA 1
ATOM 848 C C . ILE A 1 106 ? 14.172 -10.148 5.402 1 62.31 106 ILE A C 1
ATOM 850 O O . ILE A 1 106 ? 15.008 -11.062 5.441 1 62.31 106 ILE A O 1
ATOM 854 N N . SER A 1 107 ? 14.578 -9.219 4.508 1 67.44 107 SER A N 1
ATOM 855 C CA . SER A 1 107 ? 15.922 -8.656 4.457 1 67.44 107 SER A CA 1
ATOM 856 C C . SER A 1 107 ? 16.453 -8.641 3.027 1 67.44 107 SER A C 1
ATOM 858 O O . SER A 1 107 ? 15.992 -7.863 2.193 1 67.44 107 SER A O 1
ATOM 860 N N . LYS A 1 108 ? 17.203 -9.734 2.75 1 76.62 108 LYS A N 1
ATOM 861 C CA . LYS A 1 108 ? 17.969 -9.766 1.504 1 76.62 108 LYS A CA 1
ATOM 862 C C . LYS A 1 108 ? 17.078 -10.148 0.325 1 76.62 108 LYS A C 1
ATOM 864 O O . LYS A 1 108 ? 17.203 -9.586 -0.764 1 76.62 108 LYS A O 1
ATOM 869 N N . LEU A 1 109 ? 16.094 -11 0.543 1 87.75 109 LEU A N 1
ATOM 870 C CA . LEU A 1 109 ? 15.219 -11.453 -0.54 1 87.75 109 LEU A CA 1
ATOM 871 C C . LEU A 1 109 ? 14.266 -10.344 -0.973 1 87.75 109 LEU A C 1
ATOM 873 O O . LEU A 1 109 ? 14.016 -10.172 -2.168 1 87.75 109 LEU A O 1
ATOM 877 N N . GLU A 1 110 ? 13.781 -9.648 0.003 1 84.94 110 GLU A N 1
ATOM 878 C CA . GLU A 1 110 ? 12.891 -8.531 -0.292 1 84.94 110 GLU A CA 1
ATOM 879 C C . GLU A 1 110 ? 13.578 -7.488 -1.163 1 84.94 110 GLU A C 1
ATOM 881 O O . GLU A 1 110 ? 13.008 -7.016 -2.145 1 84.94 110 GLU A O 1
ATOM 886 N N . LYS A 1 111 ? 14.773 -7.23 -0.779 1 84.56 111 LYS A N 1
ATOM 887 C CA . LYS A 1 111 ? 15.555 -6.254 -1.535 1 84.56 111 LYS A CA 1
ATOM 888 C C . LYS A 1 111 ? 15.789 -6.727 -2.967 1 84.56 111 LYS A C 1
ATOM 890 O O . LYS A 1 111 ? 15.656 -5.949 -3.914 1 84.56 111 LYS A O 1
ATOM 895 N N . GLU A 1 112 ? 16.172 -7.945 -3.105 1 88.94 112 GLU A N 1
ATOM 896 C CA . GLU A 1 112 ? 16.406 -8.508 -4.43 1 88.94 112 GLU A CA 1
ATOM 897 C C . GLU A 1 112 ? 15.117 -8.539 -5.254 1 88.94 112 GLU A C 1
ATOM 899 O O . GLU A 1 112 ? 15.148 -8.289 -6.461 1 88.94 112 GLU A O 1
ATOM 904 N N . TYR A 1 113 ? 14.047 -8.844 -4.605 1 91.06 113 TYR A N 1
ATOM 905 C CA . TYR A 1 113 ? 12.742 -8.852 -5.258 1 91.06 113 TYR A CA 1
ATOM 906 C C . TYR A 1 113 ? 12.43 -7.488 -5.871 1 91.06 113 TYR A C 1
ATOM 908 O O . TYR A 1 113 ? 12.008 -7.406 -7.023 1 91.06 113 TYR A O 1
ATOM 916 N N . TYR A 1 114 ? 12.711 -6.457 -5.172 1 86.12 114 TYR A N 1
ATOM 917 C CA . TYR A 1 114 ? 12.477 -5.098 -5.648 1 86.12 114 TYR A CA 1
ATOM 918 C C . TYR A 1 114 ? 13.422 -4.742 -6.785 1 86.12 114 TYR A C 1
ATOM 920 O O . TYR A 1 114 ? 13.008 -4.184 -7.801 1 86.12 114 TYR A O 1
ATOM 928 N N . LYS A 1 115 ? 14.625 -5.137 -6.555 1 86.31 115 LYS A N 1
ATOM 929 C CA . LYS A 1 115 ? 15.656 -4.832 -7.539 1 86.31 115 LYS A CA 1
ATOM 930 C C . LYS A 1 115 ? 15.336 -5.465 -8.891 1 86.31 115 LYS A C 1
ATOM 932 O O . LYS A 1 115 ? 15.594 -4.871 -9.938 1 86.31 115 LYS A O 1
ATOM 937 N N . LEU A 1 116 ? 14.727 -6.598 -8.875 1 89.5 116 LEU A N 1
ATOM 938 C CA . LEU A 1 116 ? 14.469 -7.352 -10.102 1 89.5 116 LEU A CA 1
ATOM 939 C C . LEU A 1 116 ? 13.102 -7.008 -10.672 1 89.5 116 LEU A C 1
ATOM 941 O O . LEU A 1 116 ? 12.633 -7.668 -11.602 1 89.5 116 LEU A O 1
ATOM 945 N N . GLY A 1 117 ? 12.477 -6.066 -10.062 1 88.81 117 GLY A N 1
ATOM 946 C CA . GLY A 1 117 ? 11.18 -5.641 -10.57 1 88.81 117 GLY A CA 1
ATOM 947 C C . GLY A 1 117 ? 10.062 -6.605 -10.234 1 88.81 117 GLY A C 1
ATOM 948 O O . GLY A 1 117 ? 9.133 -6.781 -11.023 1 88.81 117 GLY A O 1
ATOM 949 N N . GLY A 1 118 ? 10.219 -7.227 -9.141 1 89.12 118 GLY A N 1
ATOM 950 C CA . GLY A 1 118 ? 9.219 -8.211 -8.734 1 89.12 118 GLY A CA 1
ATOM 951 C C . GLY A 1 118 ? 7.816 -7.645 -8.688 1 89.12 118 GLY A C 1
ATOM 952 O O . GLY A 1 118 ? 6.855 -8.32 -9.07 1 89.12 118 GLY A O 1
ATOM 953 N N . ILE A 1 119 ? 7.684 -6.434 -8.359 1 88.69 119 ILE A N 1
ATOM 954 C CA . ILE A 1 119 ? 6.379 -5.785 -8.273 1 88.69 119 ILE A CA 1
ATOM 955 C C . ILE A 1 119 ? 5.801 -5.613 -9.68 1 88.69 119 ILE A C 1
ATOM 957 O O . ILE A 1 119 ? 4.656 -6 -9.938 1 88.69 119 ILE A O 1
ATOM 961 N N . ASP A 1 120 ? 6.605 -5.141 -10.555 1 87.88 120 ASP A N 1
ATOM 962 C CA . ASP A 1 120 ? 6.16 -4.934 -11.93 1 87.88 120 ASP A CA 1
ATOM 963 C C . ASP A 1 120 ? 5.723 -6.25 -12.57 1 87.88 120 ASP A C 1
ATOM 965 O O . ASP A 1 120 ? 4.695 -6.305 -13.25 1 87.88 120 ASP A O 1
ATOM 969 N N . LYS A 1 121 ? 6.48 -7.195 -12.344 1 86.69 121 LYS A N 1
ATOM 970 C CA . LYS A 1 121 ? 6.176 -8.5 -12.914 1 86.69 121 LYS A CA 1
ATOM 971 C C . LYS A 1 121 ? 4.871 -9.062 -12.352 1 86.69 121 LYS A C 1
ATOM 973 O O . LYS A 1 121 ? 4.07 -9.641 -13.086 1 86.69 121 LYS A O 1
ATOM 978 N N . SER A 1 122 ? 4.715 -8.828 -11.07 1 85.19 122 SER A N 1
ATOM 979 C CA . SER A 1 122 ? 3.482 -9.273 -10.43 1 85.19 122 SER A CA 1
ATOM 980 C C . SER A 1 122 ? 2.277 -8.508 -10.961 1 85.19 122 SER A C 1
ATOM 982 O O . SER A 1 122 ? 1.216 -9.094 -11.188 1 85.19 122 SER A O 1
ATOM 984 N N . LEU A 1 123 ? 2.432 -7.316 -11.219 1 82.69 123 LEU A N 1
ATOM 985 C CA . LEU A 1 123 ? 1.358 -6.477 -11.734 1 82.69 123 LEU A CA 1
ATOM 986 C C . LEU A 1 123 ? 1.021 -6.855 -13.172 1 82.69 123 LEU A C 1
ATOM 988 O O . LEU A 1 123 ? -0.148 -6.844 -13.57 1 82.69 123 LEU A O 1
ATOM 992 N N . GLU A 1 124 ? 1.953 -7.191 -13.914 1 81.25 124 GLU A N 1
ATOM 993 C CA . GLU A 1 124 ? 1.753 -7.59 -15.305 1 81.25 124 GLU A CA 1
ATOM 994 C C . GLU A 1 124 ? 0.96 -8.891 -15.398 1 81.25 124 GLU A C 1
ATOM 996 O O . GLU A 1 124 ? 0.101 -9.039 -16.266 1 81.25 124 GLU A O 1
ATOM 1001 N N . THR A 1 125 ? 1.282 -9.758 -14.555 1 75.75 125 THR A N 1
ATOM 1002 C CA . THR A 1 125 ? 0.602 -11.047 -14.539 1 75.75 125 THR A CA 1
ATOM 1003 C C . THR A 1 125 ? -0.876 -10.875 -14.203 1 75.75 125 THR A C 1
ATOM 1005 O O . THR A 1 125 ? -1.729 -11.57 -14.75 1 75.75 125 THR A O 1
ATOM 1008 N N . MET A 1 126 ? -1.2 -9.922 -13.336 1 72.75 126 MET A N 1
ATOM 1009 C CA . MET A 1 126 ? -2.574 -9.633 -12.938 1 72.75 126 MET A CA 1
ATOM 1010 C C . MET A 1 126 ? -3.338 -8.945 -14.062 1 72.75 126 MET A C 1
ATOM 1012 O O . MET A 1 126 ? -4.535 -9.188 -14.242 1 72.75 126 MET A O 1
ATOM 1016 N N . ASP A 1 127 ? -2.824 -8.102 -14.836 1 67.25 127 ASP A N 1
ATOM 1017 C CA . ASP A 1 127 ? -3.43 -7.141 -15.758 1 67.25 127 ASP A CA 1
ATOM 1018 C C . ASP A 1 127 ? -4.266 -7.852 -16.812 1 67.25 127 ASP A C 1
ATOM 1020 O O . ASP A 1 127 ? -5.422 -7.496 -17.047 1 67.25 127 ASP A O 1
ATOM 1024 N N . SER A 1 128 ? -3.814 -8.805 -17.5 1 65.12 128 SER A N 1
ATOM 1025 C CA . SER A 1 128 ? -4.535 -9.234 -18.688 1 65.12 128 SER A CA 1
ATOM 1026 C C . SER A 1 128 ? -5.797 -10.016 -18.328 1 65.12 128 SER A C 1
ATOM 1028 O O . SER A 1 128 ? -6.863 -9.773 -18.891 1 65.12 128 SER A O 1
ATOM 1030 N N . VAL A 1 129 ? -5.832 -10.664 -17.375 1 69.44 129 VAL A N 1
ATOM 1031 C CA . VAL A 1 129 ? -6.941 -11.547 -17.031 1 69.44 129 VAL A CA 1
ATOM 1032 C C . VAL A 1 129 ? -8 -10.766 -16.25 1 69.44 129 VAL A C 1
ATOM 1034 O O . VAL A 1 129 ? -9.195 -10.891 -16.516 1 69.44 129 VAL A O 1
ATOM 1037 N N . SER A 1 130 ? -7.52 -9.844 -15.398 1 78.31 130 SER A N 1
ATOM 1038 C CA . SER A 1 130 ? -8.461 -9.109 -14.562 1 78.31 130 SER A CA 1
ATOM 1039 C C . SER A 1 130 ? -9.266 -8.109 -15.391 1 78.31 130 SER A C 1
ATOM 1041 O O . SER A 1 130 ? -10.484 -8 -15.227 1 78.31 130 SER A O 1
ATOM 1043 N N . LEU A 1 131 ? -8.547 -7.523 -16.328 1 78.31 131 LEU A N 1
ATOM 1044 C CA . LEU A 1 131 ? -9.242 -6.543 -17.156 1 78.31 131 LEU A CA 1
ATOM 1045 C C . LEU A 1 131 ? -10.336 -7.203 -17.984 1 78.31 131 LEU A C 1
ATOM 1047 O O . LEU A 1 131 ? -11.445 -6.688 -18.078 1 78.31 131 LEU A O 1
ATOM 1051 N N . LYS A 1 132 ? -10.133 -8.344 -18.5 1 83.44 132 LYS A N 1
ATOM 1052 C CA . LYS A 1 132 ? -11.102 -9.055 -19.328 1 83.44 132 LYS A CA 1
ATOM 1053 C C . LYS A 1 132 ? -12.281 -9.547 -18.5 1 83.44 132 LYS A C 1
ATOM 1055 O O . LYS A 1 132 ? -13.422 -9.531 -18.969 1 83.44 132 LYS A O 1
ATOM 1060 N N . LEU A 1 133 ? -12.062 -9.875 -17.312 1 89.12 133 LEU A N 1
ATOM 1061 C CA . LEU A 1 133 ? -13.117 -10.383 -16.438 1 89.12 133 LEU A CA 1
ATOM 1062 C C . LEU A 1 133 ? -14.086 -9.266 -16.062 1 89.12 133 LEU A C 1
ATOM 1064 O O . LEU A 1 133 ? -15.305 -9.453 -16.141 1 89.12 133 LEU A O 1
ATOM 1068 N N . PHE A 1 134 ? -13.586 -8.125 -15.781 1 91 134 PHE A N 1
ATOM 1069 C CA . PHE A 1 134 ? -14.461 -7.031 -15.383 1 91 134 PHE A CA 1
ATOM 1070 C C . PHE A 1 134 ? -15.242 -6.496 -16.578 1 91 134 PHE A C 1
ATOM 1072 O O . PHE A 1 134 ? -16.391 -6.094 -16.438 1 91 134 PHE A O 1
ATOM 1079 N N . THR A 1 135 ? -14.539 -6.52 -17.719 1 90.38 135 THR A N 1
ATOM 1080 C CA . THR A 1 135 ? -15.242 -6.137 -18.938 1 90.38 135 THR A CA 1
ATOM 1081 C C . THR A 1 135 ? -16.406 -7.082 -19.203 1 90.38 135 THR A C 1
ATOM 1083 O O . THR A 1 135 ? -17.516 -6.637 -19.516 1 90.38 135 THR A O 1
ATOM 1086 N N . LYS A 1 136 ? -16.172 -8.312 -19.062 1 92.25 136 LYS A N 1
ATOM 1087 C CA . LYS A 1 136 ? -17.219 -9.328 -19.234 1 92.25 136 LYS A CA 1
ATOM 1088 C C . LYS A 1 136 ? -18.344 -9.148 -18.219 1 92.25 136 LYS A C 1
ATOM 1090 O O . LYS A 1 136 ? -19.516 -9.133 -18.594 1 92.25 136 LYS A O 1
ATOM 1095 N N . TRP A 1 137 ? -17.984 -8.969 -16.984 1 94.75 137 TRP A N 1
ATOM 1096 C CA . TRP A 1 137 ? -18.984 -8.844 -15.922 1 94.75 137 TRP A CA 1
ATOM 1097 C C . TRP A 1 137 ? -19.828 -7.59 -16.109 1 94.75 137 TRP A C 1
ATOM 1099 O O . TRP A 1 137 ? -21.031 -7.594 -15.805 1 94.75 137 TRP A O 1
ATOM 1109 N N . LYS A 1 138 ? -19.234 -6.555 -16.609 1 93.88 138 LYS A N 1
ATOM 1110 C CA . LYS A 1 138 ? -19.984 -5.348 -16.938 1 93.88 138 LYS A CA 1
ATOM 1111 C C . LYS A 1 138 ? -20.969 -5.609 -18.078 1 93.88 138 LYS A C 1
ATOM 1113 O O . LYS A 1 138 ? -22.141 -5.219 -18 1 93.88 138 LYS A O 1
ATOM 1118 N N . SER A 1 139 ? -20.484 -6.281 -19.062 1 93.44 139 SER A N 1
ATOM 1119 C CA . SER A 1 139 ? -21.344 -6.582 -20.219 1 93.44 139 SER A CA 1
ATOM 1120 C C . SER A 1 139 ? -22.5 -7.48 -19.812 1 93.44 139 SER A C 1
ATOM 1122 O O . SER A 1 139 ? -23.578 -7.434 -20.438 1 93.44 139 SER A O 1
ATOM 1124 N N . GLU A 1 140 ? -22.406 -8.227 -18.75 1 94.62 140 GLU A N 1
ATOM 1125 C CA . GLU A 1 140 ? -23.438 -9.141 -18.25 1 94.62 140 GLU A CA 1
ATOM 1126 C C . GLU A 1 140 ? -24.344 -8.453 -17.234 1 94.62 140 GLU A C 1
ATOM 1128 O O . GLU A 1 140 ? -25.25 -9.078 -16.672 1 94.62 140 GLU A O 1
ATOM 1133 N N . GLY A 1 141 ? -24.016 -7.273 -16.906 1 94.06 141 GLY A N 1
ATOM 1134 C CA . GLY A 1 141 ? -24.828 -6.504 -15.977 1 94.06 141 GLY A CA 1
ATOM 1135 C C . GLY A 1 141 ? -24.594 -6.879 -14.523 1 94.06 141 GLY A C 1
ATOM 1136 O O . GLY A 1 141 ? -25.438 -6.594 -13.664 1 94.06 141 GLY A O 1
ATOM 1137 N N . LYS A 1 142 ? -23.469 -7.477 -14.273 1 95 142 LYS A N 1
ATOM 1138 C CA . LYS A 1 142 ? -23.156 -7.922 -12.922 1 95 142 LYS A CA 1
ATOM 1139 C C . LYS A 1 142 ? -22.344 -6.871 -12.164 1 95 142 LYS A C 1
ATOM 1141 O O . LYS A 1 142 ? -22.375 -6.828 -10.938 1 95 142 LYS A O 1
ATOM 1146 N N . VAL A 1 143 ? -21.625 -6.027 -12.922 1 94.94 143 VAL A N 1
ATOM 1147 C CA . VAL A 1 143 ? -20.781 -4.98 -12.359 1 94.94 143 VAL A CA 1
ATOM 1148 C C . VAL A 1 143 ? -21.203 -3.619 -12.898 1 94.94 143 VAL A C 1
ATOM 1150 O O . VAL A 1 143 ? -21.562 -3.498 -14.07 1 94.94 143 VAL A O 1
ATOM 1153 N N . ARG A 1 144 ? -21.188 -2.674 -11.961 1 94.56 144 ARG A N 1
ATOM 1154 C CA . ARG A 1 144 ? -21.609 -1.336 -12.352 1 94.56 144 ARG A CA 1
ATOM 1155 C C . ARG A 1 144 ? -20.75 -0.798 -13.492 1 94.56 144 ARG A C 1
ATOM 1157 O O . ARG A 1 144 ? -19.547 -1.046 -13.547 1 94.56 144 ARG A O 1
ATOM 1164 N N . GLU A 1 145 ? -21.406 0.069 -14.336 1 92.81 145 GLU A N 1
ATOM 1165 C CA . GLU A 1 145 ? -20.766 0.527 -15.57 1 92.81 145 GLU A CA 1
ATOM 1166 C C . GLU A 1 145 ? -20.156 1.91 -15.391 1 92.81 145 GLU A C 1
ATOM 1168 O O . GLU A 1 145 ? -19.375 2.361 -16.234 1 92.81 145 GLU A O 1
ATOM 1173 N N . ASP A 1 146 ? -20.438 2.592 -14.344 1 94.19 146 ASP A N 1
ATOM 1174 C CA . ASP A 1 146 ? -20.047 3.988 -14.188 1 94.19 146 ASP A CA 1
ATOM 1175 C C . ASP A 1 146 ? -18.594 4.102 -13.727 1 94.19 146 ASP A C 1
ATOM 1177 O O . ASP A 1 146 ? -18.047 5.203 -13.641 1 94.19 146 ASP A O 1
ATOM 1181 N N . ILE A 1 147 ? -18.016 2.932 -13.445 1 93.88 147 ILE A N 1
ATOM 1182 C CA . ILE A 1 147 ? -16.625 2.957 -13.023 1 93.88 147 ILE A CA 1
ATOM 1183 C C . ILE A 1 147 ? -15.734 2.449 -14.164 1 93.88 147 ILE A C 1
ATOM 1185 O O . ILE A 1 147 ? -15.984 1.379 -14.719 1 93.88 147 ILE A O 1
ATOM 1189 N N . ASP A 1 148 ? -14.68 3.172 -14.398 1 92.12 148 ASP A N 1
ATOM 1190 C CA . ASP A 1 148 ? -13.742 2.871 -15.477 1 92.12 148 ASP A CA 1
ATOM 1191 C C . ASP A 1 148 ? -12.977 1.576 -15.195 1 92.12 148 ASP A C 1
ATOM 1193 O O . ASP A 1 148 ? -12.555 1.33 -14.062 1 92.12 148 ASP A O 1
ATOM 1197 N N . ASP A 1 149 ? -12.82 0.78 -16.281 1 89.88 149 ASP A N 1
ATOM 1198 C CA . ASP A 1 149 ? -12.148 -0.505 -16.141 1 89.88 149 ASP A CA 1
ATOM 1199 C C . ASP A 1 149 ? -10.703 -0.32 -15.68 1 89.88 149 ASP A C 1
ATOM 1201 O O . ASP A 1 149 ? -10.195 -1.103 -14.875 1 89.88 149 ASP A O 1
ATOM 1205 N N . GLU A 1 150 ? -10.055 0.659 -16.219 1 90.25 150 GLU A N 1
ATOM 1206 C CA . GLU A 1 150 ? -8.68 0.932 -15.828 1 90.25 150 GLU A CA 1
ATOM 1207 C C . GLU A 1 150 ? -8.594 1.286 -14.344 1 90.25 150 GLU A C 1
ATOM 1209 O O . GLU A 1 150 ? -7.652 0.877 -13.656 1 90.25 150 GLU A O 1
ATOM 1214 N N . PHE A 1 151 ? -9.531 2.023 -13.898 1 94.56 151 PHE A N 1
ATOM 1215 C CA . PHE A 1 151 ? -9.57 2.381 -12.492 1 94.56 151 PHE A CA 1
ATOM 1216 C C . PHE A 1 151 ? -9.766 1.144 -11.625 1 94.56 151 PHE A C 1
ATOM 1218 O O . PHE A 1 151 ? -9.078 0.965 -10.617 1 94.56 151 PHE A O 1
ATOM 1225 N N . ILE A 1 152 ? -10.695 0.302 -12.062 1 93.75 152 ILE A N 1
ATOM 1226 C CA . ILE A 1 152 ? -10.953 -0.928 -11.32 1 93.75 152 ILE A CA 1
ATOM 1227 C C . ILE A 1 152 ? -9.68 -1.763 -11.242 1 93.75 152 ILE A C 1
ATOM 1229 O O . ILE A 1 152 ? -9.305 -2.242 -10.172 1 93.75 152 ILE A O 1
ATOM 1233 N N . ASN A 1 153 ? -9.031 -1.889 -12.359 1 91.06 153 ASN A N 1
ATOM 1234 C CA . ASN A 1 153 ? -7.789 -2.648 -12.406 1 91.06 153 ASN A CA 1
ATOM 1235 C C . ASN A 1 153 ? -6.73 -2.047 -11.484 1 91.06 153 ASN A C 1
ATOM 1237 O O . ASN A 1 153 ? -6.023 -2.775 -10.781 1 91.06 153 ASN A O 1
ATOM 1241 N N . THR A 1 154 ? -6.641 -0.749 -11.477 1 93.69 154 THR A N 1
ATOM 1242 C CA . THR A 1 154 ? -5.656 -0.049 -10.656 1 93.69 154 THR A CA 1
ATOM 1243 C C . THR A 1 154 ? -5.973 -0.211 -9.172 1 93.69 154 THR A C 1
ATOM 1245 O O . THR A 1 154 ? -5.062 -0.306 -8.352 1 93.69 154 THR A O 1
ATOM 1248 N N . LEU A 1 155 ? -7.254 -0.262 -8.836 1 94.94 155 LEU A N 1
ATOM 1249 C CA . LEU A 1 155 ? -7.656 -0.514 -7.453 1 94.94 155 LEU A CA 1
ATOM 1250 C C . LEU A 1 155 ? -7.062 -1.824 -6.945 1 94.94 155 LEU A C 1
ATOM 1252 O O . LEU A 1 155 ? -6.422 -1.854 -5.895 1 94.94 155 LEU A O 1
ATOM 1256 N N . PHE A 1 156 ? -7.207 -2.818 -7.703 1 92.88 156 PHE A N 1
ATOM 1257 C CA . PHE A 1 156 ? -6.762 -4.141 -7.273 1 92.88 156 PHE A CA 1
ATOM 1258 C C . PHE A 1 156 ? -5.242 -4.234 -7.301 1 92.88 156 PHE A C 1
ATOM 1260 O O . PHE A 1 156 ? -4.637 -4.828 -6.406 1 92.88 156 PHE A O 1
ATOM 1267 N N . LYS A 1 157 ? -4.68 -3.615 -8.32 1 92.06 157 LYS A N 1
ATOM 1268 C CA . LYS A 1 157 ? -3.221 -3.602 -8.398 1 92.06 157 LYS A CA 1
ATOM 1269 C C . LYS A 1 157 ? -2.613 -2.887 -7.191 1 92.06 157 LYS A C 1
ATOM 1271 O O . LYS A 1 157 ? -1.551 -3.275 -6.703 1 92.06 157 LYS A O 1
ATOM 1276 N N . SER A 1 158 ? -3.291 -1.877 -6.73 1 95.38 158 SER A N 1
ATOM 1277 C CA . SER A 1 158 ? -2.764 -1.081 -5.629 1 95.38 158 SER A CA 1
ATOM 1278 C C . SER A 1 158 ? -2.66 -1.907 -4.352 1 95.38 158 SER A C 1
ATOM 1280 O O . SER A 1 158 ? -1.863 -1.594 -3.465 1 95.38 158 SER A O 1
ATOM 1282 N N . LEU A 1 159 ? -3.428 -2.984 -4.246 1 95.06 159 LEU A N 1
ATOM 1283 C CA . LEU A 1 159 ? -3.422 -3.82 -3.051 1 95.06 159 LEU A CA 1
ATOM 1284 C C . LEU A 1 159 ? -2.086 -4.539 -2.896 1 95.06 159 LEU A C 1
ATOM 1286 O O . LEU A 1 159 ? -1.699 -4.906 -1.786 1 95.06 159 LEU A O 1
ATOM 1290 N N . LEU A 1 160 ? -1.384 -4.699 -4.023 1 92.94 160 LEU A N 1
ATOM 1291 C CA . LEU A 1 160 ? -0.06 -5.309 -3.967 1 92.94 160 LEU A CA 1
ATOM 1292 C C . LEU A 1 160 ? 0.882 -4.484 -3.096 1 92.94 160 LEU A C 1
ATOM 1294 O O . LEU A 1 160 ? 1.733 -5.039 -2.396 1 92.94 160 LEU A O 1
ATOM 1298 N N . TYR A 1 161 ? 0.671 -3.205 -3.08 1 94.06 161 TYR A N 1
ATOM 1299 C CA . TYR A 1 161 ? 1.547 -2.316 -2.324 1 94.06 161 TYR A CA 1
ATOM 1300 C C . TYR A 1 161 ? 1.259 -2.408 -0.831 1 94.06 161 TYR A C 1
ATOM 1302 O O . TYR A 1 161 ? 2.1 -2.043 -0.006 1 94.06 161 TYR A O 1
ATOM 1310 N N . ILE A 1 162 ? 0.087 -2.842 -0.514 1 95.88 162 ILE A N 1
ATOM 1311 C CA . ILE A 1 162 ? -0.172 -3.191 0.879 1 95.88 162 ILE A CA 1
ATOM 1312 C C . ILE A 1 162 ? 0.533 -4.504 1.222 1 95.88 162 ILE A C 1
ATOM 1314 O O . ILE A 1 162 ? 1.228 -4.594 2.236 1 95.88 162 ILE A O 1
ATOM 1318 N N . ASP A 1 163 ? 0.424 -5.391 0.308 1 92.5 163 ASP A N 1
ATOM 1319 C CA . ASP A 1 163 ? 0.92 -6.742 0.544 1 92.5 163 ASP A CA 1
ATOM 1320 C C . ASP A 1 163 ? 2.434 -6.742 0.75 1 92.5 163 ASP A C 1
ATOM 1322 O O . ASP A 1 163 ? 2.951 -7.48 1.59 1 92.5 163 ASP A O 1
ATOM 1326 N N . ILE A 1 164 ? 3.143 -5.93 0.055 1 90.81 164 ILE A N 1
ATOM 1327 C CA . ILE A 1 164 ? 4.602 -5.961 0.129 1 90.81 164 ILE A CA 1
ATOM 1328 C C . ILE A 1 164 ? 5.07 -5.25 1.396 1 90.81 164 ILE A C 1
ATOM 1330 O O . ILE A 1 164 ? 6.258 -5.262 1.717 1 90.81 164 ILE A O 1
ATOM 1334 N N . HIS A 1 165 ? 4.145 -4.621 2.117 1 91.19 165 HIS A N 1
ATOM 1335 C CA . HIS A 1 165 ? 4.484 -3.973 3.379 1 91.19 165 HIS A CA 1
ATOM 1336 C C . HIS A 1 165 ? 3.908 -4.742 4.562 1 91.19 165 HIS A C 1
ATOM 1338 O O . HIS A 1 165 ? 3.676 -4.164 5.629 1 91.19 165 HIS A O 1
ATOM 1344 N N . LYS A 1 166 ? 3.676 -5.953 4.395 1 91.88 166 LYS A N 1
ATOM 1345 C CA . LYS A 1 166 ? 3.051 -6.777 5.422 1 91.88 166 LYS A CA 1
ATOM 1346 C C . LYS A 1 166 ? 3.902 -6.816 6.688 1 91.88 166 LYS A C 1
ATOM 1348 O O . LYS A 1 166 ? 3.373 -6.93 7.797 1 91.88 166 LYS A O 1
ATOM 1353 N N . GLU A 1 167 ? 5.184 -6.703 6.566 1 88.31 167 GLU A N 1
ATOM 1354 C CA . GLU A 1 167 ? 6.035 -6.684 7.754 1 88.31 167 GLU A CA 1
ATOM 1355 C C . GLU A 1 167 ? 5.832 -5.406 8.562 1 88.31 167 GLU A C 1
ATOM 1357 O O . GLU A 1 167 ? 5.734 -5.449 9.789 1 88.31 167 GLU A O 1
ATOM 1362 N N . GLU A 1 168 ? 5.805 -4.328 7.879 1 88.88 168 GLU A N 1
ATOM 1363 C CA . GLU A 1 168 ? 5.598 -3.043 8.539 1 88.88 168 GLU A CA 1
ATOM 1364 C C . GLU A 1 168 ? 4.203 -2.961 9.164 1 88.88 168 GLU A C 1
ATOM 1366 O O . GLU A 1 168 ? 4.031 -2.385 10.234 1 88.88 168 GLU A O 1
ATOM 1371 N N . ILE A 1 169 ? 3.258 -3.561 8.484 1 91.81 169 ILE A N 1
ATOM 1372 C CA . ILE A 1 169 ? 1.863 -3.482 8.906 1 91.81 169 ILE A CA 1
ATOM 1373 C C . ILE A 1 169 ? 1.608 -4.492 10.023 1 91.81 169 ILE A C 1
ATOM 1375 O O . ILE A 1 169 ? 0.953 -4.176 11.023 1 91.81 169 ILE A O 1
ATOM 1379 N N . GLY A 1 170 ? 2.166 -5.559 9.938 1 91.44 170 GLY A N 1
ATOM 1380 C CA . GLY A 1 170 ? 1.944 -6.707 10.805 1 91.44 170 GLY A CA 1
ATOM 1381 C C . GLY A 1 170 ? 1.559 -7.961 10.047 1 91.44 170 GLY A C 1
ATOM 1382 O O . GLY A 1 170 ? 0.447 -8.062 9.523 1 91.44 170 GLY A O 1
ATOM 1383 N N . MET A 1 171 ? 2.424 -8.969 10.07 1 89.38 171 MET A N 1
ATOM 1384 C CA . MET A 1 171 ? 2.246 -10.195 9.289 1 89.38 171 MET A CA 1
ATOM 1385 C C . MET A 1 171 ? 1.002 -10.953 9.742 1 89.38 171 MET A C 1
ATOM 1387 O O . MET A 1 171 ? 0.385 -11.664 8.945 1 89.38 171 MET A O 1
ATOM 1391 N N . GLN A 1 172 ? 0.657 -10.734 10.914 1 91.69 172 GLN A N 1
ATOM 1392 C CA . GLN A 1 172 ? -0.473 -11.461 11.477 1 91.69 172 GLN A CA 1
ATOM 1393 C C . GLN A 1 172 ? -1.78 -11.062 10.797 1 91.69 172 GLN A C 1
ATOM 1395 O O . GLN A 1 172 ? -2.783 -11.766 10.906 1 91.69 172 GLN A O 1
ATOM 1400 N N . TYR A 1 173 ? -1.784 -9.992 10.117 1 94.44 173 TYR A N 1
ATOM 1401 C CA . TYR A 1 173 ? -3.01 -9.492 9.5 1 94.44 173 TYR A CA 1
ATOM 1402 C C . TYR A 1 173 ? -3.119 -9.961 8.055 1 94.44 173 TYR A C 1
ATOM 1404 O O . TYR A 1 173 ? -4.117 -9.6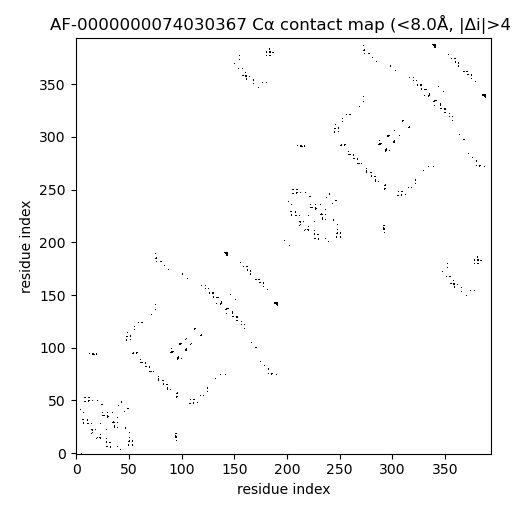88 7.379 1 94.44 173 TYR A O 1
ATOM 1412 N N . PHE A 1 174 ? -2.15 -10.711 7.59 1 92.12 174 PHE A N 1
ATOM 1413 C CA . PHE A 1 174 ? -2.146 -11.141 6.199 1 92.12 174 PHE A CA 1
ATOM 1414 C C . PHE A 1 174 ? -2.381 -12.648 6.098 1 92.12 174 PHE A C 1
ATOM 1416 O O . PHE A 1 174 ? -1.953 -13.406 6.969 1 92.12 174 PHE A O 1
ATOM 1423 N N . PRO A 1 175 ? -3.082 -13.008 5.133 1 92 175 PRO A N 1
ATOM 1424 C CA . PRO A 1 175 ? -3.562 -12.219 4 1 92 175 PRO A CA 1
ATOM 1425 C C . PRO A 1 175 ? -4.945 -11.609 4.246 1 92 175 PRO A C 1
ATOM 1427 O O . PRO A 1 175 ? -5.586 -11.133 3.309 1 92 175 PRO A O 1
ATOM 1430 N N . GLN A 1 176 ? -5.445 -11.586 5.41 1 94.81 176 GLN A N 1
ATOM 1431 C CA . GLN A 1 176 ? -6.816 -11.203 5.734 1 94.81 176 GLN A CA 1
ATOM 1432 C C . GLN A 1 176 ? -7.113 -9.781 5.27 1 94.81 176 GLN A C 1
ATOM 1434 O O . GLN A 1 176 ? -8.219 -9.492 4.797 1 94.81 176 GLN A O 1
ATOM 1439 N N . ILE A 1 177 ? -6.227 -8.844 5.395 1 96.69 177 ILE A N 1
ATOM 1440 C CA . ILE A 1 177 ? -6.418 -7.461 4.992 1 96.69 177 ILE A CA 1
ATOM 1441 C C . ILE A 1 177 ? -6.715 -7.395 3.494 1 96.69 177 ILE A C 1
ATOM 1443 O O . ILE A 1 177 ? -7.668 -6.734 3.07 1 96.69 177 ILE A O 1
ATOM 1447 N N . ILE A 1 178 ? -5.945 -8.125 2.711 1 96.19 178 ILE A N 1
ATOM 1448 C CA . ILE A 1 178 ? -6.125 -8.133 1.264 1 96.19 178 ILE A CA 1
ATOM 1449 C C . ILE A 1 178 ? -7.488 -8.727 0.914 1 96.19 178 ILE A C 1
ATOM 1451 O O . ILE A 1 178 ? -8.219 -8.172 0.09 1 96.19 178 ILE A O 1
ATOM 1455 N N . GLU A 1 179 ? -7.77 -9.812 1.579 1 95.81 179 GLU A N 1
ATOM 1456 C CA . GLU A 1 179 ? -9.047 -10.484 1.34 1 95.81 179 GLU A CA 1
ATOM 1457 C C . GLU A 1 179 ? -10.219 -9.578 1.677 1 95.81 179 GLU A C 1
ATOM 1459 O O . GLU A 1 179 ? -11.172 -9.461 0.896 1 95.81 179 GLU A O 1
ATOM 1464 N N . TYR A 1 180 ? -10.117 -8.953 2.766 1 97 180 TYR A N 1
ATOM 1465 C CA . TYR A 1 180 ? -11.219 -8.109 3.227 1 97 180 TYR A CA 1
ATOM 1466 C C . TYR A 1 180 ? -11.406 -6.91 2.311 1 97 180 TYR A C 1
ATOM 1468 O O . TYR A 1 180 ? -12.531 -6.605 1.896 1 97 180 TYR A O 1
ATOM 1476 N N . ILE A 1 181 ? -10.328 -6.207 1.984 1 97.94 181 ILE A N 1
ATOM 1477 C CA . ILE A 1 181 ? -10.438 -5.035 1.125 1 97.94 181 ILE A CA 1
ATOM 1478 C C . ILE A 1 181 ? -10.945 -5.445 -0.253 1 97.94 181 ILE A C 1
ATOM 1480 O O . ILE A 1 181 ? -11.797 -4.77 -0.833 1 97.94 181 ILE A O 1
ATOM 1484 N N . THR A 1 182 ? -10.453 -6.57 -0.752 1 96.69 182 THR A N 1
ATOM 1485 C CA . THR A 1 182 ? -10.93 -7.09 -2.029 1 96.69 182 THR A CA 1
ATOM 1486 C C . THR A 1 182 ? -12.438 -7.316 -1.993 1 96.69 182 THR A C 1
ATOM 1488 O O . THR A 1 182 ? -13.148 -6.922 -2.92 1 96.69 182 THR A O 1
ATOM 1491 N N . GLU A 1 183 ? -12.883 -7.922 -0.961 1 95.75 183 GLU A N 1
ATOM 1492 C CA . GLU A 1 183 ? -14.312 -8.164 -0.807 1 95.75 183 GLU A CA 1
ATOM 1493 C C . GLU A 1 183 ? -15.094 -6.859 -0.765 1 95.75 183 GLU A C 1
ATOM 1495 O O . GLU A 1 183 ? -16.156 -6.746 -1.384 1 95.75 183 GLU A O 1
ATOM 1500 N N . CYS A 1 184 ? -14.602 -5.906 -0.03 1 97 184 CYS A N 1
ATOM 1501 C CA . CYS A 1 184 ? -15.258 -4.602 0.052 1 97 184 CYS A CA 1
ATOM 1502 C C . CYS A 1 184 ? -15.367 -3.963 -1.326 1 97 184 CYS A C 1
ATOM 1504 O O . CYS A 1 184 ? -16.422 -3.443 -1.688 1 97 184 CYS A O 1
ATOM 1506 N N . ILE A 1 185 ? -14.297 -4.027 -2.076 1 97 185 ILE A N 1
ATOM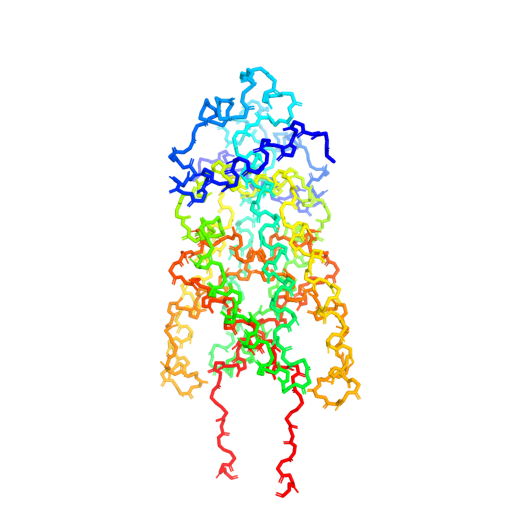 1507 C CA . ILE A 1 185 ? -14.289 -3.439 -3.412 1 97 185 ILE A CA 1
ATOM 1508 C C . ILE A 1 185 ? -15.305 -4.16 -4.301 1 97 185 ILE A C 1
ATOM 1510 O O . ILE A 1 185 ? -16.125 -3.523 -4.969 1 97 185 ILE A O 1
ATOM 1514 N N . MET A 1 186 ? -15.312 -5.469 -4.262 1 96.06 186 MET A N 1
ATOM 1515 C CA . MET A 1 186 ? -16.219 -6.254 -5.094 1 96.06 186 MET A CA 1
ATOM 1516 C C . MET A 1 186 ? -17.672 -5.938 -4.766 1 96.06 186 MET A C 1
ATOM 1518 O O . MET A 1 186 ? -18.484 -5.723 -5.664 1 96.06 186 MET A O 1
ATOM 1522 N N . LYS A 1 187 ? -17.969 -5.898 -3.514 1 95.38 187 LYS A N 1
ATOM 1523 C CA . LYS A 1 187 ? -19.344 -5.629 -3.096 1 95.38 187 LYS A CA 1
ATOM 1524 C C . LYS A 1 187 ? -19.812 -4.27 -3.602 1 95.38 187 LYS A C 1
ATOM 1526 O O . LYS A 1 187 ? -21 -4.086 -3.904 1 95.38 187 LYS A O 1
ATOM 1531 N N . ASN A 1 188 ? -18.875 -3.328 -3.664 1 95.5 188 ASN A N 1
ATOM 1532 C CA . ASN A 1 188 ? -19.25 -1.996 -4.137 1 95.5 188 ASN A CA 1
ATOM 1533 C C . ASN A 1 188 ? -19.359 -1.956 -5.656 1 95.5 188 ASN A C 1
ATOM 1535 O O . ASN A 1 188 ? -19.969 -1.036 -6.211 1 95.5 188 ASN A O 1
ATOM 1539 N N . LEU A 1 189 ? -18.766 -2.906 -6.301 1 95.75 189 LEU A N 1
ATOM 1540 C CA . LEU A 1 189 ? -18.797 -2.949 -7.762 1 95.75 189 LEU A CA 1
ATOM 1541 C C . LEU A 1 189 ? -20.016 -3.719 -8.25 1 95.75 189 LEU A C 1
ATOM 1543 O O . LEU A 1 189 ? -20.5 -3.477 -9.359 1 95.75 189 LEU A O 1
ATOM 1547 N N . LEU A 1 190 ? -20.516 -4.598 -7.445 1 94.88 190 LEU A N 1
ATOM 1548 C CA . LEU A 1 190 ? -21.578 -5.5 -7.871 1 94.88 190 LEU A CA 1
ATOM 1549 C C . LEU A 1 190 ? -22.922 -4.781 -7.887 1 94.88 190 LEU A C 1
ATOM 1551 O O . LEU A 1 190 ? -23.188 -3.91 -7.055 1 94.88 190 LEU A O 1
ATOM 1555 N N . ILE A 1 191 ? -23.75 -5.078 -8.82 1 84.5 191 ILE A N 1
ATOM 1556 C CA . ILE A 1 191 ? -25.125 -4.57 -8.93 1 84.5 191 ILE A CA 1
ATOM 1557 C C . ILE A 1 191 ? -26.078 -5.527 -8.227 1 84.5 191 ILE A C 1
ATOM 1559 O O . ILE A 1 191 ? -26.031 -6.742 -8.445 1 84.5 191 ILE A O 1
ATOM 1563 N N . SER A 1 192 ? -26.703 -5.133 -6.984 1 69.44 192 SER A N 1
ATOM 1564 C CA . SER A 1 192 ? -27.672 -5.957 -6.273 1 69.44 192 SER A CA 1
ATOM 1565 C C . SER A 1 192 ? -28.797 -6.402 -7.195 1 69.44 192 SER A C 1
ATOM 1567 O O . SER A 1 192 ? -29.234 -5.641 -8.07 1 69.44 192 SER A O 1
ATOM 1569 N N . GLU A 1 193 ? -29.031 -7.613 -7.5 1 55.31 193 GLU A N 1
ATOM 1570 C CA . GLU A 1 193 ? -30.234 -8.117 -8.141 1 55.31 193 GLU A CA 1
ATOM 1571 C C . GLU A 1 193 ? -31.5 -7.586 -7.449 1 55.31 193 GLU A C 1
ATOM 1573 O O . GLU A 1 193 ? -31.562 -7.547 -6.219 1 55.31 193 GLU A O 1
ATOM 1578 N N . ASN A 1 194 ? -32.312 -6.676 -7.867 1 45.56 194 ASN A N 1
ATOM 1579 C CA . ASN A 1 194 ? -33.688 -6.383 -7.465 1 45.56 194 ASN A CA 1
ATOM 1580 C C . ASN A 1 194 ? -34.438 -7.648 -7.055 1 45.56 194 ASN A C 1
ATOM 1582 O O . ASN A 1 194 ? -34.5 -8.617 -7.812 1 45.56 194 ASN A O 1
ATOM 1586 N N . LYS A 1 195 ? -34.875 -7.855 -5.699 1 40.41 195 LYS A N 1
ATOM 1587 C CA . LYS A 1 195 ? -35.938 -8.688 -5.129 1 40.41 195 LYS A CA 1
ATOM 1588 C C . LYS A 1 195 ? -37.188 -8.633 -5.988 1 40.41 195 LYS A C 1
ATOM 1590 O O . LYS A 1 195 ? -38.25 -9.078 -5.562 1 40.41 195 LYS A O 1
ATOM 1595 N N . ASN A 1 196 ? -37.219 -7.852 -6.941 1 35.28 196 ASN A N 1
ATOM 1596 C CA . ASN A 1 196 ? -38.562 -7.957 -7.488 1 35.28 196 ASN A CA 1
ATOM 1597 C C . ASN A 1 196 ? -38.812 -9.32 -8.133 1 35.28 196 ASN A C 1
ATOM 1599 O O . ASN A 1 196 ? -39.75 -9.484 -8.906 1 35.28 196 ASN A O 1
ATOM 1603 N N . ALA A 1 197 ? -38.094 -10.359 -7.777 1 26.47 197 ALA A N 1
ATOM 1604 C CA . ALA A 1 197 ? -38.875 -11.523 -8.18 1 26.47 197 ALA A CA 1
ATOM 1605 C C . ALA A 1 197 ? -39.844 -11.922 -7.078 1 26.47 197 ALA A C 1
ATOM 1607 O O . ALA A 1 197 ? -39.5 -11.898 -5.891 1 26.47 197 ALA A O 1
ATOM 1608 N N . MET B 1 1 ? 13.367 23.172 21.688 1 52.91 1 MET B N 1
ATOM 1609 C CA . MET B 1 1 ? 14.266 23.406 20.562 1 52.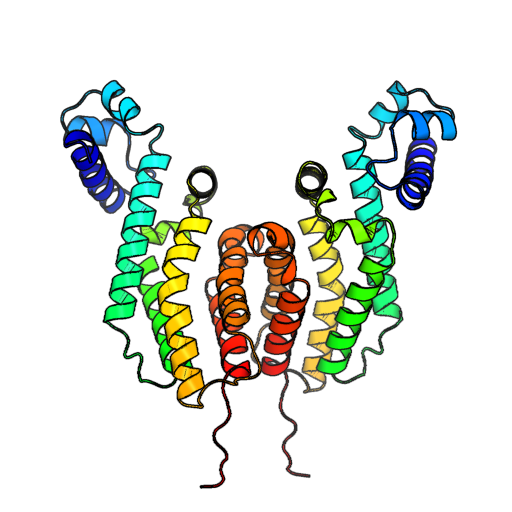91 1 MET B CA 1
ATOM 1610 C C . MET B 1 1 ? 15.227 24.547 20.859 1 52.91 1 MET B C 1
ATOM 1612 O O . MET B 1 1 ? 14.875 25.5 21.531 1 52.91 1 MET B O 1
ATOM 1616 N N . GLU B 1 2 ? 16.531 24.234 20.75 1 74.56 2 GLU B N 1
ATOM 1617 C CA . GLU B 1 2 ? 17.484 25.344 20.859 1 74.56 2 GLU B CA 1
ATOM 1618 C C . GLU B 1 2 ? 17.047 26.531 20 1 74.56 2 GLU B C 1
ATOM 1620 O O . GLU B 1 2 ? 16.422 26.344 18.953 1 74.56 2 GLU B O 1
ATOM 1625 N N . GLU B 1 3 ? 17.094 27.703 20.562 1 87.62 3 GLU B N 1
ATOM 1626 C CA . GLU B 1 3 ? 16.625 28.953 19.969 1 87.62 3 GLU B CA 1
ATOM 1627 C C . GLU B 1 3 ? 17.016 29.047 18.5 1 87.62 3 GLU B C 1
ATOM 1629 O O . GLU B 1 3 ? 16.188 29.391 17.656 1 87.62 3 GLU B O 1
ATOM 1634 N N . THR B 1 4 ? 18.172 28.625 18.141 1 92.44 4 THR B N 1
ATOM 1635 C CA . THR B 1 4 ? 18.656 28.703 16.781 1 92.44 4 THR B CA 1
ATOM 1636 C C . THR B 1 4 ? 17.938 27.703 15.875 1 92.44 4 THR B C 1
ATOM 1638 O O . THR B 1 4 ? 17.594 28.031 14.742 1 92.44 4 THR B O 1
ATOM 1641 N N . LYS B 1 5 ? 17.703 26.531 16.344 1 96.06 5 LYS B N 1
ATOM 1642 C CA . LYS B 1 5 ? 17.016 25.516 15.562 1 96.06 5 LYS B CA 1
ATOM 1643 C C . LYS B 1 5 ? 15.586 25.969 15.234 1 96.06 5 LYS B C 1
ATOM 1645 O O . LYS B 1 5 ? 15.117 25.766 14.109 1 96.06 5 LYS B O 1
ATOM 1650 N N . ALA B 1 6 ? 14.977 26.562 16.266 1 96.75 6 ALA B N 1
ATOM 1651 C CA . ALA B 1 6 ? 13.625 27.062 16.062 1 96.75 6 ALA B CA 1
ATOM 1652 C C . ALA B 1 6 ? 13.609 28.188 15.023 1 96.75 6 ALA B C 1
ATOM 1654 O O . ALA B 1 6 ? 12.695 28.266 14.195 1 96.75 6 ALA B O 1
ATOM 1655 N N . ASP B 1 7 ? 14.625 29 15.102 1 97.12 7 ASP B N 1
ATOM 1656 C CA . ASP B 1 7 ? 14.727 30.094 14.141 1 97.12 7 ASP B CA 1
ATOM 1657 C C . ASP B 1 7 ? 14.891 29.547 12.719 1 97.12 7 ASP B C 1
ATOM 1659 O O . ASP B 1 7 ? 14.266 30.047 11.781 1 97.12 7 ASP B O 1
ATOM 1663 N N . ILE B 1 8 ? 15.742 28.547 12.602 1 98 8 ILE B N 1
ATOM 1664 C CA . ILE B 1 8 ? 15.961 27.922 11.297 1 98 8 ILE B CA 1
ATOM 1665 C C . ILE B 1 8 ? 14.656 27.297 10.797 1 98 8 ILE B C 1
ATOM 1667 O O . ILE B 1 8 ? 14.273 27.5 9.641 1 98 8 ILE B O 1
ATOM 1671 N N . PHE B 1 9 ? 13.977 26.625 11.672 1 98.31 9 PHE B N 1
ATOM 1672 C CA . PHE B 1 9 ? 12.711 25.969 11.352 1 98.31 9 PHE B CA 1
ATOM 1673 C C . PHE B 1 9 ? 11.68 26.984 10.867 1 98.31 9 PHE B C 1
ATOM 1675 O O . PHE B 1 9 ? 11.086 26.812 9.805 1 98.31 9 PHE B O 1
ATOM 1682 N N . ASN B 1 10 ? 11.5 28.031 11.609 1 98.12 10 ASN B N 1
ATOM 1683 C CA . ASN B 1 10 ? 10.492 29.047 11.281 1 98.12 10 ASN B CA 1
ATOM 1684 C C . ASN B 1 10 ? 10.836 29.781 9.992 1 98.12 10 ASN B C 1
ATOM 1686 O O . ASN B 1 10 ? 9.953 30.047 9.172 1 98.12 10 ASN B O 1
ATOM 1690 N N . CYS B 1 11 ? 12.078 30.109 9.852 1 98.19 11 CYS B N 1
ATOM 1691 C CA . CYS B 1 11 ? 12.531 30.75 8.617 1 98.19 11 CYS B CA 1
ATOM 1692 C C . CYS B 1 11 ? 12.336 29.812 7.422 1 98.19 11 CYS B C 1
ATOM 1694 O O . CYS B 1 11 ? 11.828 30.234 6.383 1 98.19 11 CYS B O 1
ATOM 1696 N N . GLY B 1 12 ? 12.781 28.562 7.605 1 98.19 12 GLY B N 1
ATOM 1697 C CA . GLY B 1 12 ? 12.555 27.562 6.559 1 98.19 12 GLY B CA 1
ATOM 1698 C C . GLY B 1 12 ? 11.102 27.453 6.141 1 98.19 12 GLY B C 1
ATOM 1699 O O . GLY B 1 12 ? 10.789 27.469 4.949 1 98.19 12 GLY B O 1
ATOM 1700 N N . LYS B 1 13 ? 10.266 27.375 7.141 1 98.38 13 LYS B N 1
ATOM 1701 C CA . LYS B 1 13 ? 8.836 27.266 6.867 1 98.38 13 LYS B CA 1
ATOM 1702 C C . LYS B 1 13 ? 8.359 28.453 6.02 1 98.38 13 LYS B C 1
ATOM 1704 O O . LYS B 1 13 ? 7.629 28.266 5.047 1 98.38 13 LYS B O 1
ATOM 1709 N N . GLU B 1 14 ? 8.781 29.609 6.348 1 98.19 14 GLU B N 1
ATOM 1710 C CA . GLU B 1 14 ? 8.391 30.812 5.617 1 98.19 14 GLU B CA 1
ATOM 1711 C C . GLU B 1 14 ? 8.93 30.781 4.188 1 98.19 14 GLU B C 1
ATOM 1713 O O . GLU B 1 14 ? 8.188 31.047 3.238 1 98.19 14 GLU B O 1
ATOM 1718 N N . LEU B 1 15 ? 10.164 30.484 4.07 1 98.06 15 LEU B N 1
ATOM 1719 C CA . LEU B 1 15 ? 10.797 30.516 2.758 1 98.06 15 LEU B CA 1
ATOM 1720 C C . LEU B 1 15 ? 10.258 29.406 1.861 1 98.06 15 LEU B C 1
ATOM 1722 O O . LEU B 1 15 ? 9.961 29.641 0.688 1 98.06 15 LEU B O 1
ATOM 1726 N N . PHE B 1 16 ? 10.094 28.203 2.381 1 97.06 16 PHE B N 1
ATOM 1727 C CA . PHE B 1 16 ? 9.523 27.109 1.608 1 97.06 16 PHE B CA 1
ATOM 1728 C C . PHE B 1 16 ? 8.094 27.422 1.19 1 97.06 16 PHE B C 1
ATOM 1730 O O . PHE B 1 16 ? 7.66 27.047 0.1 1 97.06 16 PHE B O 1
ATOM 1737 N N . SER B 1 17 ? 7.414 28.094 2.055 1 97.38 17 SER B N 1
ATOM 1738 C CA . SER B 1 17 ? 6.027 28.438 1.755 1 97.38 17 SER B CA 1
ATOM 1739 C C . SER B 1 17 ? 5.949 29.484 0.651 1 97.38 17 SER B C 1
ATOM 1741 O O . SER B 1 17 ? 5.047 29.438 -0.19 1 97.38 17 SER B O 1
ATOM 1743 N N . SER B 1 18 ? 6.871 30.344 0.663 1 96.5 18 SER B N 1
ATOM 1744 C CA . SER B 1 18 ? 6.824 31.484 -0.26 1 96.5 18 SER B CA 1
ATOM 1745 C C . SER B 1 18 ? 7.5 31.141 -1.585 1 96.5 18 SER B C 1
ATOM 1747 O O . SER B 1 18 ? 6.984 31.484 -2.654 1 96.5 18 SER B O 1
ATOM 1749 N N . LYS B 1 19 ? 8.609 30.406 -1.545 1 95.19 19 LYS B N 1
ATOM 1750 C CA . LYS B 1 19 ? 9.43 30.219 -2.742 1 95.19 19 LYS B CA 1
ATOM 1751 C C . LYS B 1 19 ? 9.375 28.766 -3.213 1 95.19 19 LYS B C 1
ATOM 1753 O O . LYS B 1 19 ? 9.883 28.438 -4.289 1 95.19 19 LYS B O 1
ATOM 1758 N N . GLY B 1 20 ? 8.789 27.953 -2.422 1 92.69 20 GLY B N 1
ATOM 1759 C CA . GLY B 1 20 ? 8.82 26.547 -2.744 1 92.69 20 GLY B CA 1
ATOM 1760 C C . GLY B 1 20 ? 10.125 25.859 -2.346 1 92.69 20 GLY B C 1
ATOM 1761 O O . GLY B 1 20 ? 11.086 26.531 -1.961 1 92.69 20 GLY B O 1
ATOM 1762 N N . PHE B 1 21 ? 10.141 24.609 -2.389 1 92.38 21 PHE B N 1
ATOM 1763 C CA . PHE B 1 21 ? 11.312 23.828 -1.995 1 92.38 21 PHE B CA 1
ATOM 1764 C C . PHE B 1 21 ? 12.492 24.125 -2.916 1 92.38 21 PHE B C 1
ATOM 1766 O O . PHE B 1 21 ? 13.594 24.391 -2.447 1 92.38 21 PHE B O 1
ATOM 1773 N N . LYS B 1 22 ? 12.242 24 -4.168 1 90.38 22 LYS B N 1
ATOM 1774 C CA . LYS B 1 22 ? 13.305 24.188 -5.152 1 90.38 22 LYS B CA 1
ATOM 1775 C C . LYS B 1 22 ? 13.82 25.625 -5.141 1 90.38 22 LYS B C 1
ATOM 1777 O O . LYS B 1 22 ? 15.008 25.875 -5.367 1 90.38 22 LYS B O 1
ATOM 1782 N N . GLY B 1 23 ? 13.008 26.469 -4.836 1 93.38 23 GLY B N 1
ATOM 1783 C CA . GLY B 1 23 ? 13.359 27.875 -4.883 1 93.38 23 GLY B CA 1
ATOM 1784 C C . GLY B 1 23 ? 14.078 28.359 -3.635 1 93.38 23 GLY B C 1
ATOM 1785 O O . GLY B 1 23 ? 14.531 29.5 -3.57 1 93.38 23 GLY B O 1
ATOM 1786 N N . THR B 1 24 ? 14.141 27.484 -2.654 1 95.81 24 THR B N 1
ATOM 1787 C CA . THR B 1 24 ? 14.781 27.859 -1.395 1 95.81 24 THR B CA 1
ATOM 1788 C C . THR B 1 24 ? 16.125 27.156 -1.238 1 95.81 24 THR B C 1
ATOM 1790 O O . THR B 1 24 ? 16.219 25.938 -1.455 1 95.81 24 THR B O 1
ATOM 1793 N N . ASN B 1 25 ? 17.188 28 -0.87 1 96.56 25 ASN B N 1
ATOM 1794 C CA . ASN B 1 25 ? 18.5 27.438 -0.606 1 96.56 25 ASN B CA 1
ATOM 1795 C C . ASN B 1 25 ? 18.922 27.625 0.852 1 96.56 25 ASN B C 1
ATOM 1797 O O . ASN B 1 25 ? 18.344 28.469 1.559 1 96.56 25 ASN B O 1
ATOM 1801 N N . VAL B 1 26 ? 19.859 26.781 1.209 1 97.94 26 VAL B N 1
ATOM 1802 C CA . VAL B 1 26 ? 20.375 26.859 2.574 1 97.94 26 VAL B CA 1
ATOM 1803 C C . VAL B 1 26 ? 20.938 28.25 2.836 1 97.94 26 VAL B C 1
ATOM 1805 O O . VAL B 1 26 ? 20.75 28.812 3.918 1 97.94 26 VAL B O 1
ATOM 1808 N N . SER B 1 27 ? 21.547 28.797 1.866 1 97.38 27 SER B N 1
ATOM 1809 C CA . SER B 1 27 ? 22.125 30.125 2.006 1 97.38 27 SER B CA 1
ATOM 1810 C C . SER B 1 27 ? 21.062 31.172 2.309 1 97.38 27 SER B C 1
ATOM 1812 O O . SER B 1 27 ? 21.281 32.094 3.109 1 97.38 27 SER B O 1
ATOM 1814 N N . ASP B 1 28 ? 19.875 31.078 1.712 1 96.44 28 ASP B N 1
ATOM 1815 C CA . ASP B 1 28 ? 18.766 31.984 1.989 1 96.44 28 ASP B CA 1
ATOM 1816 C C . ASP B 1 28 ? 18.359 31.922 3.459 1 96.44 28 ASP B C 1
ATOM 1818 O O . ASP B 1 28 ? 18.125 32.969 4.094 1 96.44 28 ASP B O 1
ATOM 1822 N N . ILE B 1 29 ? 18.328 30.766 3.967 1 98 29 ILE B N 1
ATOM 1823 C CA . ILE B 1 29 ? 17.875 30.516 5.336 1 98 29 ILE B CA 1
ATOM 1824 C C . ILE B 1 29 ? 18.906 31.062 6.316 1 98 29 ILE B C 1
ATOM 1826 O O . ILE B 1 29 ? 18.578 31.812 7.242 1 98 29 ILE B O 1
ATOM 1830 N N . THR B 1 30 ? 20.172 30.719 6.074 1 97.81 30 THR B N 1
ATOM 1831 C CA . THR B 1 30 ? 21.219 31.141 7.004 1 97.81 30 THR B CA 1
ATOM 1832 C C . THR B 1 30 ? 21.375 32.656 7.012 1 97.81 30 THR B C 1
ATOM 1834 O O . THR B 1 30 ? 21.594 33.25 8.062 1 97.81 30 THR B O 1
ATOM 1837 N N . LYS B 1 31 ? 21.266 33.281 5.898 1 97.56 31 LYS B N 1
ATOM 1838 C CA . LYS B 1 31 ? 21.328 34.719 5.801 1 97.56 31 LYS B CA 1
ATOM 1839 C C . LYS B 1 31 ? 20.188 35.375 6.578 1 97.56 31 LYS B C 1
ATOM 1841 O O . LYS B 1 31 ? 20.406 36.344 7.316 1 97.56 31 LYS B O 1
ATOM 1846 N N . THR B 1 32 ? 19.062 34.844 6.414 1 96.5 32 THR B N 1
ATOM 1847 C CA . THR B 1 32 ? 17.875 35.406 7.055 1 96.5 32 THR B CA 1
ATOM 1848 C C . THR B 1 32 ? 17.953 35.281 8.57 1 96.5 32 THR B C 1
ATOM 1850 O O . THR B 1 32 ? 17.625 36.219 9.305 1 96.5 32 THR B O 1
ATOM 1853 N N . VAL B 1 33 ? 18.391 34.125 9.055 1 96.88 33 VAL B N 1
ATOM 1854 C CA . VAL B 1 33 ? 18.484 33.812 10.484 1 96.88 33 VAL B CA 1
ATOM 1855 C C . VAL B 1 33 ? 19.703 34.531 11.078 1 96.88 33 VAL B C 1
ATOM 1857 O O . VAL B 1 33 ? 19.75 34.781 12.281 1 96.88 33 VAL B O 1
ATOM 1860 N N . GLY B 1 34 ? 20.719 34.812 10.258 1 96.56 34 GLY B N 1
ATOM 1861 C CA . GLY B 1 34 ? 21.922 35.469 10.711 1 96.56 34 GLY B CA 1
ATOM 1862 C C . GLY B 1 34 ? 22.953 34.5 11.289 1 96.56 34 GLY B C 1
ATOM 1863 O O . GLY B 1 34 ? 23.562 34.781 12.312 1 96.56 34 GLY B O 1
ATOM 1864 N N . ILE B 1 35 ? 23.047 33.406 10.656 1 96.75 35 ILE B N 1
ATOM 1865 C CA . ILE B 1 35 ? 24.031 32.406 11.094 1 96.75 35 ILE B CA 1
ATOM 1866 C C . ILE B 1 35 ? 24.875 31.938 9.906 1 96.75 35 ILE B C 1
ATOM 1868 O O . ILE B 1 35 ? 24.516 32.219 8.75 1 96.75 35 ILE B O 1
ATOM 1872 N N . GLY B 1 36 ? 25.984 31.344 10.188 1 95.5 36 GLY B N 1
ATOM 1873 C CA . GLY B 1 36 ? 26.781 30.734 9.133 1 95.5 36 GLY B CA 1
ATOM 1874 C C . GLY B 1 36 ? 26.203 29.422 8.625 1 95.5 36 GLY B C 1
ATOM 1875 O O . GLY B 1 36 ? 25.422 28.766 9.32 1 95.5 36 GLY B O 1
ATOM 1876 N N . VAL B 1 37 ? 26.641 29.062 7.414 1 96.44 37 VAL B N 1
ATOM 1877 C CA . VAL B 1 37 ? 26.188 27.812 6.785 1 96.44 37 VAL B CA 1
ATOM 1878 C C . VAL B 1 37 ? 26.594 26.625 7.645 1 96.44 37 VAL B C 1
ATOM 1880 O O . VAL B 1 37 ? 25.828 25.672 7.793 1 96.44 37 VAL B O 1
ATOM 1883 N N . GLY B 1 38 ? 27.734 26.672 8.242 1 96.38 38 GLY B N 1
ATOM 1884 C CA . GLY B 1 38 ? 28.219 25.594 9.094 1 96.38 38 GLY B CA 1
ATOM 1885 C C . GLY B 1 38 ? 27.312 25.328 10.289 1 96.38 38 GLY B C 1
ATOM 1886 O O . GLY B 1 38 ? 27.109 24.188 10.68 1 96.38 38 GLY B O 1
ATOM 1887 N N . LYS B 1 39 ? 26.828 26.375 10.812 1 96 39 LYS B N 1
ATOM 1888 C CA . LYS B 1 39 ? 25.938 26.266 11.969 1 96 39 LYS B CA 1
ATOM 1889 C C . LYS B 1 39 ? 24.625 25.609 11.57 1 96 39 LYS B C 1
ATOM 1891 O O . LYS B 1 39 ? 24.031 24.859 12.359 1 96 39 LYS B O 1
ATOM 1896 N N . PHE B 1 40 ? 24.094 25.906 10.359 1 97.81 40 PHE B N 1
ATOM 1897 C CA . PHE B 1 40 ? 22.906 25.234 9.844 1 97.81 40 PHE B CA 1
ATOM 1898 C C . PHE B 1 40 ? 23.062 23.719 9.906 1 97.81 40 PHE B C 1
ATOM 1900 O O . PHE B 1 40 ? 22.172 23.016 10.391 1 97.81 40 PHE B O 1
ATOM 1907 N N . TYR B 1 41 ? 24.219 23.281 9.492 1 97 41 TYR B N 1
ATOM 1908 C CA . TYR B 1 41 ? 24.469 21.844 9.328 1 97 41 TYR B CA 1
ATOM 1909 C C . TYR B 1 41 ? 24.75 21.188 10.672 1 97 41 TYR B C 1
ATOM 1911 O O . TYR B 1 41 ? 24.828 19.969 10.766 1 97 41 TYR B O 1
ATOM 1919 N N . LYS B 1 42 ? 24.859 21.969 11.773 1 96.5 42 LYS B N 1
ATOM 1920 C CA . LYS B 1 42 ? 24.891 21.422 13.133 1 96.5 42 LYS B CA 1
ATOM 1921 C C . LYS B 1 42 ? 23.5 20.938 13.555 1 96.5 42 LYS B C 1
ATOM 1923 O O . LYS B 1 42 ? 23.375 20.062 14.406 1 96.5 42 LYS B O 1
ATOM 1928 N N . TYR B 1 43 ? 22.516 21.547 12.898 1 96.31 43 TYR B N 1
ATOM 1929 C CA . TYR B 1 43 ? 21.156 21.25 13.32 1 96.31 43 TYR B CA 1
ATOM 1930 C C . TYR B 1 43 ? 20.438 20.375 12.289 1 96.31 43 TYR B C 1
ATOM 1932 O O . TYR B 1 43 ? 19.594 19.547 12.648 1 96.31 43 TYR B O 1
ATOM 1940 N N . TYR B 1 44 ? 20.688 20.594 11.008 1 96.88 44 TYR B N 1
ATOM 1941 C CA . TYR B 1 44 ? 20.062 19.828 9.93 1 96.88 44 TYR B CA 1
ATOM 1942 C C . TYR B 1 44 ? 21.125 19.281 8.969 1 96.88 44 TYR B C 1
ATOM 1944 O O . TYR B 1 44 ? 21.969 20.031 8.484 1 96.88 44 TYR B O 1
ATOM 1952 N N . SER B 1 45 ? 20.953 18.062 8.641 1 95.06 45 SER B N 1
ATOM 1953 C CA . SER B 1 45 ? 21.938 17.438 7.77 1 95.06 45 SER B CA 1
ATOM 1954 C C . SER B 1 45 ? 21.75 17.859 6.316 1 95.06 45 SER B C 1
ATOM 1956 O O . SER B 1 45 ? 22.656 17.719 5.5 1 95.06 45 SER B O 1
ATOM 1958 N N . SER B 1 46 ? 20.547 18.359 5.988 1 94.62 46 SER B N 1
ATOM 1959 C CA . SER B 1 46 ? 20.234 18.781 4.625 1 94.62 46 SER B CA 1
ATOM 1960 C C . SER B 1 46 ? 19 19.688 4.586 1 94.62 46 SER B C 1
ATOM 1962 O O . SER B 1 46 ? 18.266 19.781 5.57 1 94.62 46 SER B O 1
ATOM 1964 N N . LYS B 1 47 ? 18.859 20.281 3.484 1 95.56 47 LYS B N 1
ATOM 1965 C CA . LYS B 1 47 ? 17.656 21.078 3.23 1 95.56 47 LYS B CA 1
ATOM 1966 C C . LYS B 1 47 ? 16.406 20.188 3.246 1 95.56 47 LYS B C 1
ATOM 1968 O O . LYS B 1 47 ? 15.359 20.609 3.748 1 95.56 47 LYS B O 1
ATOM 1973 N N . GLU B 1 48 ? 16.562 19 2.783 1 95.12 48 GLU B N 1
ATOM 1974 C CA . GLU B 1 48 ? 15.477 18.031 2.736 1 95.12 48 GLU B CA 1
ATOM 1975 C C . GLU B 1 48 ? 14.992 17.672 4.137 1 95.12 48 GLU B C 1
ATOM 1977 O O . GLU B 1 48 ? 13.781 17.578 4.383 1 95.12 48 GLU B O 1
ATOM 1982 N N . GLN B 1 49 ? 15.953 17.516 5.02 1 95.62 49 GLN B N 1
ATOM 1983 C CA . GLN B 1 49 ? 15.57 17.172 6.387 1 95.62 49 GLN B CA 1
ATOM 1984 C C . GLN B 1 49 ? 14.742 18.281 7.023 1 95.62 49 GLN B C 1
ATOM 1986 O O . GLN B 1 49 ? 13.742 18.016 7.684 1 95.62 49 GLN B O 1
ATOM 1991 N N . LEU B 1 50 ? 15.227 19.469 6.812 1 97 50 LEU B N 1
ATOM 1992 C CA . LEU B 1 50 ? 14.461 20.609 7.332 1 97 50 LEU B CA 1
ATOM 1993 C C . LEU B 1 50 ? 13.055 20.641 6.738 1 97 50 LEU B C 1
ATOM 1995 O O . LEU B 1 50 ? 12.078 20.781 7.465 1 97 50 LEU B O 1
ATOM 1999 N N . PHE B 1 51 ? 12.953 20.516 5.492 1 96.19 51 PHE B N 1
ATOM 2000 C CA . PHE B 1 51 ? 11.664 20.547 4.816 1 96.19 51 PHE B CA 1
ATOM 2001 C C . PHE B 1 51 ? 10.727 19.484 5.363 1 96.19 51 PHE B C 1
ATOM 2003 O O . PHE B 1 51 ? 9.562 19.75 5.648 1 96.19 51 PHE B O 1
ATOM 2010 N N . ILE B 1 52 ? 11.211 18.25 5.535 1 95.19 52 ILE B N 1
ATOM 2011 C CA . ILE B 1 52 ? 10.367 17.156 5.984 1 95.19 52 ILE B CA 1
ATOM 2012 C C . ILE B 1 52 ? 9.914 17.391 7.418 1 95.19 52 ILE B C 1
ATOM 2014 O O . ILE B 1 52 ? 8.773 17.078 7.777 1 95.19 52 ILE B O 1
ATOM 2018 N N . ASP B 1 53 ? 10.812 17.953 8.203 1 95.56 53 ASP B N 1
ATOM 2019 C CA . ASP B 1 53 ? 10.398 18.297 9.555 1 95.56 53 ASP B CA 1
ATOM 2020 C C . ASP B 1 53 ? 9.227 19.281 9.539 1 95.56 53 ASP B C 1
ATOM 2022 O O . ASP B 1 53 ? 8.266 19.125 10.297 1 95.56 53 ASP B O 1
ATOM 2026 N N . ILE B 1 54 ? 9.352 20.219 8.734 1 97.25 54 ILE B N 1
ATOM 2027 C CA . ILE B 1 54 ? 8.297 21.203 8.602 1 97.25 54 ILE B CA 1
ATOM 2028 C C . ILE B 1 54 ? 7.039 20.562 8.023 1 97.25 54 ILE B C 1
ATOM 2030 O O . ILE B 1 54 ? 5.926 20.828 8.484 1 97.25 54 ILE B O 1
ATOM 2034 N N . PHE B 1 55 ? 7.207 19.75 7.012 1 96 55 PHE B N 1
ATOM 2035 C CA . PHE B 1 55 ? 6.109 19.016 6.395 1 96 55 PHE B CA 1
ATOM 2036 C C . PHE B 1 55 ? 5.328 18.234 7.438 1 96 55 PHE B C 1
ATOM 2038 O O . PHE B 1 55 ? 4.102 18.312 7.492 1 96 55 PHE B O 1
ATOM 2045 N N . LEU B 1 56 ? 6.047 17.484 8.227 1 94.94 56 LEU B N 1
ATOM 2046 C CA . LEU B 1 56 ? 5.418 16.656 9.242 1 94.94 56 LEU B CA 1
ATOM 2047 C C . LEU B 1 56 ? 4.68 17.5 10.266 1 94.94 56 LEU B C 1
ATOM 2049 O O . LEU B 1 56 ? 3.594 17.141 10.719 1 94.94 56 LEU B O 1
ATOM 2053 N N . ASP B 1 57 ? 5.27 18.609 10.594 1 95.56 57 ASP B N 1
ATOM 2054 C CA . ASP B 1 57 ? 4.629 19.516 11.531 1 95.56 57 ASP B CA 1
ATOM 2055 C C . ASP B 1 57 ? 3.334 20.078 10.953 1 95.56 57 ASP B C 1
ATOM 2057 O O . ASP B 1 57 ? 2.307 20.109 11.633 1 95.56 57 ASP B O 1
ATOM 2061 N N . GLU B 1 58 ? 3.377 20.531 9.711 1 96.56 58 GLU B N 1
ATOM 2062 C CA . GLU B 1 58 ? 2.195 21.062 9.039 1 96.56 58 GLU B CA 1
ATOM 2063 C C . GLU B 1 58 ? 1.117 20 8.891 1 96.56 58 GLU B C 1
ATOM 2065 O O . GLU B 1 58 ? -0.075 20.281 9.008 1 96.56 58 GLU B O 1
ATOM 2070 N N . ASN B 1 59 ? 1.559 18.828 8.602 1 94.5 59 ASN B N 1
ATOM 2071 C CA . ASN B 1 59 ? 0.619 17.719 8.484 1 94.5 59 ASN B CA 1
ATOM 2072 C C . ASN B 1 59 ? -0.1 17.438 9.805 1 94.5 59 ASN B C 1
ATOM 2074 O O . ASN B 1 59 ? -1.311 17.219 9.82 1 94.5 59 ASN B O 1
ATOM 2078 N N . ASP B 1 60 ? 0.651 17.422 10.859 1 93 60 ASP B N 1
ATOM 2079 C CA . ASP B 1 60 ? 0.069 17.219 12.188 1 93 60 ASP B CA 1
ATOM 2080 C C . ASP B 1 60 ? -0.959 18.312 12.5 1 93 60 ASP B C 1
ATOM 2082 O O . ASP B 1 60 ? -2.033 18.016 13.031 1 93 60 ASP B O 1
ATOM 2086 N N . LYS B 1 61 ? -0.622 19.5 12.219 1 95.31 61 LYS B N 1
ATOM 2087 C CA . LYS B 1 61 ? -1.531 20.625 12.445 1 95.31 61 LYS B CA 1
ATOM 2088 C C . LYS B 1 61 ? -2.811 20.469 11.625 1 95.31 61 LYS B C 1
ATOM 2090 O O . LYS B 1 61 ? -3.906 20.734 12.125 1 95.31 61 LYS B O 1
ATOM 2095 N N . LEU B 1 62 ? -2.635 20.078 10.406 1 95.5 62 LEU B N 1
ATOM 2096 C CA . LEU B 1 62 ? -3.797 19.859 9.555 1 95.5 62 LEU B CA 1
ATOM 2097 C C . LEU B 1 62 ? -4.715 18.797 10.141 1 95.5 62 LEU B C 1
ATOM 2099 O O . LEU B 1 62 ? -5.93 19 10.234 1 95.5 62 LEU B O 1
ATOM 2103 N N . LYS B 1 63 ? -4.18 17.688 10.555 1 92.5 63 LYS B N 1
ATOM 2104 C CA . LYS B 1 63 ? -4.977 16.609 11.125 1 92.5 63 LYS B CA 1
ATOM 2105 C C . LYS B 1 63 ? -5.734 17.078 12.367 1 92.5 63 LYS B C 1
ATOM 2107 O O . LYS B 1 63 ? -6.914 16.75 12.531 1 92.5 63 LYS B O 1
ATOM 2112 N N . LYS B 1 64 ? -5.047 17.797 13.188 1 91.75 64 LYS B N 1
ATOM 2113 C CA . LYS B 1 64 ? -5.684 18.312 14.391 1 91.75 64 LYS B CA 1
ATOM 2114 C C . LYS B 1 64 ? -6.836 19.266 14.039 1 91.75 64 LYS B C 1
ATOM 2116 O O . LYS B 1 64 ? -7.914 19.172 14.633 1 91.75 64 LYS B O 1
ATOM 2121 N N . SER B 1 65 ? -6.586 20.109 13.117 1 94.81 65 SER B N 1
ATOM 2122 C CA . SER B 1 65 ? -7.613 21.062 12.695 1 94.81 65 SER B CA 1
ATOM 2123 C C . SER B 1 65 ? -8.836 20.344 12.133 1 94.81 65 SER B C 1
ATOM 2125 O O . SER B 1 65 ? -9.969 20.75 12.375 1 94.81 65 SER B O 1
ATOM 2127 N N . ILE B 1 66 ? -8.641 19.312 11.359 1 93.88 66 ILE B N 1
ATOM 2128 C CA . ILE B 1 66 ? -9.719 18.531 10.781 1 93.88 66 ILE B CA 1
ATOM 2129 C C . ILE B 1 66 ? -10.562 17.906 11.898 1 93.88 66 ILE B C 1
ATOM 2131 O O . ILE B 1 66 ? -11.789 17.984 11.883 1 93.88 66 ILE B O 1
ATOM 2135 N N . MET B 1 67 ? -9.914 17.344 12.859 1 89.56 67 MET B N 1
ATOM 2136 C CA . MET B 1 67 ? -10.617 16.672 13.945 1 89.56 67 MET B CA 1
ATOM 2137 C C . MET B 1 67 ? -11.43 17.656 14.773 1 89.56 67 MET B C 1
ATOM 2139 O O . MET B 1 67 ? -12.477 17.312 15.312 1 89.56 67 MET B O 1
ATOM 2143 N N . GLU B 1 68 ? -10.969 18.859 14.805 1 92.5 68 GLU B N 1
ATOM 2144 C CA . GLU B 1 68 ? -11.664 19.906 15.547 1 92.5 68 GLU B CA 1
ATOM 2145 C C . GLU B 1 68 ? -12.852 20.453 14.758 1 92.5 68 GLU B C 1
ATOM 2147 O O . GLU B 1 68 ? -13.758 21.062 15.328 1 92.5 68 GLU B O 1
ATOM 2152 N N . SER B 1 69 ? -12.844 20.25 13.523 1 94.56 69 SER B N 1
ATOM 2153 C CA . SER B 1 69 ? -13.836 20.875 12.656 1 94.56 69 SER B CA 1
ATOM 2154 C C . SER B 1 69 ? -14.984 19.922 12.367 1 94.56 69 SER B C 1
ATOM 2156 O O . SER B 1 69 ? -16.125 20.359 12.133 1 94.56 69 SER B O 1
ATOM 2158 N N . VAL B 1 70 ? -14.758 18.672 12.359 1 94.44 70 VAL B N 1
ATOM 2159 C CA . VAL B 1 70 ? -15.734 17.672 11.938 1 94.44 70 VAL B CA 1
ATOM 2160 C C . VAL B 1 70 ? -16.641 17.312 13.109 1 94.44 70 VAL B C 1
ATOM 2162 O O . VAL B 1 70 ? -16.188 17.156 14.242 1 94.44 70 VAL B O 1
ATOM 2165 N N . ASN B 1 71 ? -17.969 17.188 12.852 1 95.06 71 ASN B N 1
ATOM 2166 C CA . ASN B 1 71 ? -18.906 16.672 13.844 1 95.06 71 ASN B CA 1
ATOM 2167 C C . ASN B 1 71 ? -18.859 15.148 13.93 1 95.06 71 ASN B C 1
ATOM 2169 O O . ASN B 1 71 ? -19.5 14.453 13.141 1 95.06 71 ASN B O 1
ATOM 2173 N N . LEU B 1 72 ? -18.266 14.656 14.977 1 90.81 72 LEU B N 1
ATOM 2174 C CA . LEU B 1 72 ? -17.969 13.234 15.125 1 90.81 72 LEU B CA 1
ATOM 2175 C C . LEU B 1 72 ? -19.219 12.461 15.523 1 90.81 72 LEU B C 1
ATOM 2177 O O . LEU B 1 72 ? -19.234 11.227 15.523 1 90.81 72 LEU B O 1
ATOM 2181 N N . ASP B 1 73 ? -20.312 13.18 15.734 1 92.12 73 ASP B N 1
ATOM 2182 C CA . ASP B 1 73 ? -21.578 12.531 16.109 1 92.12 73 ASP B CA 1
ATOM 2183 C C . ASP B 1 73 ? -22.438 12.258 14.875 1 92.12 73 ASP B C 1
ATOM 2185 O O . ASP B 1 73 ? -23.469 11.586 14.961 1 92.12 73 ASP B O 1
ATOM 2189 N N . ASP B 1 74 ? -22 12.766 13.727 1 94 74 ASP B N 1
ATOM 2190 C CA . ASP B 1 74 ? -22.719 12.508 12.477 1 94 74 ASP B CA 1
ATOM 2191 C C . ASP B 1 74 ? -22.609 11.047 12.07 1 94 74 ASP B C 1
ATOM 2193 O O . ASP B 1 74 ? -21.953 10.25 12.75 1 94 74 ASP B O 1
ATOM 2197 N N . ASP B 1 75 ? -23.375 10.703 11 1 94.06 75 ASP B N 1
ATOM 2198 C CA . ASP B 1 75 ? -23.266 9.367 10.422 1 94.06 75 ASP B CA 1
ATOM 2199 C C . ASP B 1 75 ? -21.828 9.031 10.062 1 94.06 75 ASP B C 1
ATOM 2201 O O . ASP B 1 75 ? -21.109 9.859 9.484 1 94.06 75 ASP B O 1
ATOM 2205 N N . PRO B 1 76 ? -21.406 7.867 10.414 1 95 76 PRO B N 1
ATOM 2206 C CA . PRO B 1 76 ? -20 7.488 10.219 1 95 76 PRO B CA 1
ATOM 2207 C C . PRO B 1 76 ? -19.516 7.742 8.797 1 95 76 PRO B C 1
ATOM 2209 O O . PRO B 1 76 ? -18.422 8.289 8.602 1 95 76 PRO B O 1
ATOM 2212 N N . ILE B 1 77 ? -20.266 7.363 7.879 1 94.31 77 ILE B N 1
ATOM 2213 C CA . ILE B 1 77 ? -19.844 7.512 6.492 1 94.31 77 ILE B CA 1
ATOM 2214 C C . ILE B 1 77 ? -19.703 8.992 6.152 1 94.31 77 ILE B C 1
ATOM 2216 O O . ILE B 1 77 ? -18.797 9.383 5.41 1 94.31 77 ILE B O 1
ATOM 2220 N N . LYS B 1 78 ? -20.625 9.805 6.594 1 95.19 78 LYS B N 1
ATOM 2221 C CA . LYS B 1 78 ? -20.531 11.25 6.391 1 95.19 78 LYS B CA 1
ATOM 2222 C C . LYS B 1 78 ? -19.281 11.82 7.055 1 95.19 78 LYS B C 1
ATOM 2224 O O . LYS B 1 78 ? -18.594 12.656 6.465 1 95.19 78 LYS B O 1
ATOM 2229 N N . VAL B 1 79 ? -19.031 11.391 8.266 1 95.19 79 VAL B N 1
ATOM 2230 C CA . VAL B 1 79 ? -17.859 11.844 9.008 1 95.19 79 VAL B CA 1
ATOM 2231 C C . VAL B 1 79 ? -16.594 11.516 8.211 1 95.19 79 VAL B C 1
ATOM 2233 O O . VAL B 1 79 ? -15.75 12.391 7.996 1 95.19 79 VAL B O 1
ATOM 2236 N N . VAL B 1 80 ? -16.453 10.312 7.75 1 94 80 VAL B N 1
ATOM 2237 C CA . VAL B 1 80 ? -15.25 9.859 7.043 1 94 80 VAL B CA 1
ATOM 2238 C C . VAL B 1 80 ? -15.109 10.625 5.73 1 94 80 VAL B C 1
ATOM 2240 O O . VAL B 1 80 ? -14.016 11.062 5.375 1 94 80 VAL B O 1
ATOM 2243 N N . LYS B 1 81 ? -16.188 10.805 5.039 1 94.44 81 LYS B N 1
ATOM 2244 C CA . LYS B 1 81 ? -16.156 11.555 3.791 1 94.44 81 LYS B CA 1
ATOM 2245 C C . LYS B 1 81 ? -15.719 13 4.027 1 94.44 81 LYS B C 1
ATOM 2247 O O . LYS B 1 81 ? -14.945 13.555 3.24 1 94.44 81 LYS B O 1
ATOM 2252 N N . GLU B 1 82 ? -16.25 13.539 5.059 1 95.75 82 GLU B N 1
ATOM 2253 C CA . GLU B 1 82 ? -15.867 14.906 5.406 1 95.75 82 GLU B CA 1
ATOM 2254 C C . GLU B 1 82 ? -14.383 14.992 5.77 1 95.75 82 GLU B C 1
ATOM 2256 O O . GLU B 1 82 ? -13.688 15.922 5.359 1 95.75 82 GLU B O 1
ATOM 2261 N N . ILE B 1 83 ? -13.891 14.07 6.539 1 94.19 83 ILE B N 1
ATOM 2262 C CA . ILE B 1 83 ? -12.484 14.023 6.918 1 94.19 83 ILE B CA 1
ATOM 2263 C C . ILE B 1 83 ? -11.617 13.945 5.664 1 94.19 83 ILE B C 1
ATOM 2265 O O . ILE B 1 83 ? -10.641 14.688 5.527 1 94.19 83 ILE B O 1
ATOM 2269 N N . ILE B 1 84 ? -11.961 13.094 4.754 1 94.12 84 ILE B N 1
ATOM 2270 C CA . ILE B 1 84 ? -11.211 12.906 3.52 1 94.12 84 ILE B CA 1
ATOM 2271 C C . ILE B 1 84 ? -11.195 14.211 2.723 1 94.12 84 ILE B C 1
ATOM 2273 O O . ILE B 1 84 ? -10.148 14.633 2.234 1 94.12 84 ILE B O 1
ATOM 2277 N N . ALA B 1 85 ? -12.375 14.812 2.621 1 95.12 85 ALA B N 1
ATOM 2278 C CA . ALA B 1 85 ? -12.484 16.062 1.865 1 95.12 85 ALA B CA 1
ATOM 2279 C C . ALA B 1 85 ? -11.633 17.156 2.49 1 95.12 85 ALA B C 1
ATOM 2281 O O . ALA B 1 85 ? -10.922 17.875 1.785 1 95.12 85 ALA B O 1
ATOM 2282 N N . LEU B 1 86 ? -11.719 17.281 3.756 1 95.94 86 LEU B N 1
ATOM 2283 C CA . LEU B 1 86 ? -10.938 18.297 4.457 1 95.94 86 LEU B CA 1
ATOM 2284 C C . LEU B 1 86 ? -9.445 18.016 4.332 1 95.94 86 LEU B C 1
ATOM 2286 O O . LEU B 1 86 ? -8.648 18.953 4.176 1 95.94 86 LEU B O 1
ATOM 2290 N N . ASP B 1 87 ? -9.078 16.75 4.418 1 94 87 ASP B N 1
ATOM 2291 C CA . ASP B 1 87 ? -7.68 16.359 4.246 1 94 87 ASP B CA 1
ATOM 2292 C C . ASP B 1 87 ? -7.176 16.75 2.857 1 94 87 ASP B C 1
ATOM 2294 O O . ASP B 1 87 ? -6.125 17.375 2.723 1 94 87 ASP B O 1
ATOM 2298 N N . HIS B 1 88 ? -7.941 16.359 1.903 1 93.5 88 HIS B N 1
ATOM 2299 C CA . HIS B 1 88 ? -7.57 16.656 0.523 1 93.5 88 HIS B CA 1
ATOM 2300 C C . HIS B 1 88 ? -7.43 18.156 0.295 1 93.5 88 HIS B C 1
ATOM 2302 O O . HIS B 1 88 ? -6.434 18.609 -0.267 1 93.5 88 HIS B O 1
ATOM 2308 N N . ASN B 1 89 ? -8.383 18.922 0.762 1 96.06 89 ASN B N 1
ATOM 2309 C CA . ASN B 1 89 ? -8.359 20.359 0.592 1 96.06 89 ASN B CA 1
ATOM 2310 C C . ASN B 1 89 ? -7.211 21 1.367 1 96.06 89 ASN B C 1
ATOM 2312 O O . ASN B 1 89 ? -6.551 21.922 0.868 1 96.06 89 ASN B O 1
ATOM 2316 N N . GLY B 1 90 ? -7.031 20.547 2.588 1 96.81 90 GLY B N 1
ATOM 2317 C CA . GLY B 1 90 ? -5.938 21.062 3.398 1 96.81 90 GLY B CA 1
ATOM 2318 C C . GLY B 1 90 ? -4.57 20.797 2.795 1 96.81 90 GLY B C 1
ATOM 2319 O O . GLY B 1 90 ? -3.705 21.672 2.797 1 96.81 90 GLY B O 1
ATOM 2320 N N . MET B 1 91 ? -4.379 19.625 2.232 1 94.88 91 MET B N 1
ATOM 2321 C CA . MET B 1 91 ? -3.127 19.266 1.567 1 94.88 91 MET B CA 1
ATOM 2322 C C . MET B 1 91 ? -2.906 20.141 0.334 1 94.88 91 MET B C 1
ATOM 2324 O O . MET B 1 91 ? -1.801 20.641 0.106 1 94.88 91 MET B O 1
ATOM 2328 N N . LYS B 1 92 ? -3.912 20.328 -0.397 1 93.75 92 LYS B N 1
ATOM 2329 C CA . LYS B 1 92 ? -3.82 21.094 -1.643 1 93.75 92 LYS B CA 1
ATOM 2330 C C . LYS B 1 92 ? -3.566 22.562 -1.369 1 93.75 92 LYS B C 1
ATOM 2332 O O . LYS B 1 92 ? -2.811 23.219 -2.096 1 93.75 92 LYS B O 1
ATOM 2337 N N . SER B 1 93 ? -4.113 23.094 -0.326 1 95.88 93 SER B N 1
ATOM 2338 C CA . SER B 1 93 ? -4.082 24.531 -0.081 1 95.88 93 SER B CA 1
ATOM 2339 C C . SER B 1 93 ? -2.836 24.938 0.705 1 95.88 93 SER B C 1
ATOM 2341 O O . SER B 1 93 ? -2.443 26.109 0.7 1 95.88 93 SER B O 1
ATOM 2343 N N . ASN B 1 94 ? -2.264 24.031 1.429 1 96.88 94 ASN B N 1
ATOM 2344 C CA . ASN B 1 94 ? -1.066 24.312 2.209 1 96.88 94 ASN B CA 1
ATOM 2345 C C . ASN B 1 94 ? 0.189 24.297 1.343 1 96.88 94 ASN B C 1
ATOM 2347 O O . ASN B 1 94 ? 0.505 23.266 0.732 1 96.88 94 ASN B O 1
ATOM 2351 N N . PRO B 1 95 ? 0.898 25.359 1.306 1 95.19 95 PRO B N 1
ATOM 2352 C CA . PRO B 1 95 ? 2.035 25.453 0.386 1 95.19 95 PRO B CA 1
ATOM 2353 C C . PRO B 1 95 ? 3.119 24.422 0.678 1 95.19 95 PRO B C 1
ATOM 2355 O O . PRO B 1 95 ? 3.893 24.062 -0.214 1 95.19 95 PRO B O 1
ATOM 2358 N N . ILE B 1 96 ? 3.195 23.969 1.89 1 95.75 96 ILE B N 1
ATOM 2359 C CA . ILE B 1 96 ? 4.18 22.953 2.252 1 95.75 96 ILE B CA 1
ATOM 2360 C C . ILE B 1 96 ? 3.645 21.562 1.915 1 95.75 96 ILE B C 1
ATOM 2362 O O . ILE B 1 96 ? 4.328 20.766 1.271 1 95.75 96 ILE B O 1
ATOM 2366 N N . LEU B 1 97 ? 2.414 21.312 2.217 1 95.19 97 LEU B N 1
ATOM 2367 C CA . LEU B 1 97 ? 1.838 19.984 2.121 1 95.19 97 LEU B CA 1
ATOM 2368 C C . LEU B 1 97 ? 1.501 19.641 0.673 1 95.19 97 LEU B C 1
ATOM 2370 O O . LEU B 1 97 ? 1.479 18.469 0.298 1 95.19 97 LEU B O 1
ATOM 2374 N N . ASN B 1 98 ? 1.308 20.609 -0.118 1 92.94 98 ASN B N 1
ATOM 2375 C CA . ASN B 1 98 ? 0.864 20.375 -1.485 1 92.94 98 ASN B CA 1
ATOM 2376 C C . ASN B 1 98 ? 1.95 19.688 -2.314 1 92.94 98 ASN B C 1
ATOM 2378 O O . ASN B 1 98 ? 1.675 19.156 -3.393 1 92.94 98 ASN B O 1
ATOM 2382 N N . VAL B 1 99 ? 3.137 19.594 -1.776 1 91 99 VAL B N 1
ATOM 2383 C CA . VAL B 1 99 ? 4.246 18.938 -2.463 1 91 99 VAL B CA 1
ATOM 2384 C C . VAL B 1 99 ? 3.982 17.438 -2.564 1 91 99 VAL B C 1
ATOM 2386 O O . VAL B 1 99 ? 4.516 16.766 -3.451 1 91 99 VAL B O 1
ATOM 2389 N N . TRP B 1 100 ? 3.148 16.906 -1.742 1 89.25 100 TRP B N 1
ATOM 2390 C CA . TRP B 1 100 ? 2.822 15.477 -1.694 1 89.25 100 TRP B CA 1
ATOM 2391 C C . TRP B 1 100 ? 2.268 15 -3.031 1 89.25 100 TRP B C 1
ATOM 2393 O O . TRP B 1 100 ? 2.49 13.859 -3.432 1 89.25 100 TRP B O 1
ATOM 2403 N N . TYR B 1 101 ? 1.688 15.844 -3.723 1 83.81 101 TYR B N 1
ATOM 2404 C CA . TYR B 1 101 ? 1.027 15.469 -4.969 1 83.81 101 TYR B CA 1
ATOM 2405 C C . TYR B 1 101 ? 1.839 15.938 -6.176 1 83.81 101 TYR B C 1
ATOM 2407 O O . TYR B 1 101 ? 1.401 15.789 -7.316 1 83.81 101 TYR B O 1
ATOM 2415 N N . ASN B 1 102 ? 2.91 16.469 -5.848 1 78.69 102 ASN B N 1
ATOM 2416 C CA . ASN B 1 102 ? 3.73 17 -6.93 1 78.69 102 ASN B CA 1
ATOM 2417 C C . ASN B 1 102 ? 4.863 16.047 -7.293 1 78.69 102 ASN B C 1
ATOM 2419 O O . ASN B 1 102 ? 5.309 15.266 -6.457 1 78.69 102 ASN B O 1
ATOM 2423 N N . ARG B 1 103 ? 5.188 16.109 -8.578 1 66.38 103 ARG B N 1
ATOM 2424 C CA . ARG B 1 103 ? 6.281 15.273 -9.07 1 66.38 103 ARG B CA 1
ATOM 2425 C C . ARG B 1 103 ? 7.59 15.617 -8.375 1 66.38 103 ARG B C 1
ATOM 2427 O O . ARG B 1 103 ? 8.508 14.797 -8.32 1 66.38 103 ARG B O 1
ATOM 2434 N N . ASP B 1 104 ? 7.543 16.859 -7.785 1 62.47 104 ASP B N 1
ATOM 2435 C CA . ASP B 1 104 ? 8.773 17.297 -7.125 1 62.47 104 ASP B CA 1
ATOM 2436 C C . ASP B 1 104 ? 9.039 16.469 -5.871 1 62.47 104 ASP B C 1
ATOM 2438 O O . ASP B 1 104 ? 10.18 16.391 -5.41 1 62.47 104 ASP B O 1
ATOM 2442 N N . PHE B 1 105 ? 7.914 16.172 -5.234 1 62.84 105 PHE B N 1
ATOM 2443 C CA . PHE B 1 105 ? 8.125 15.305 -4.082 1 62.84 105 PHE B CA 1
ATOM 2444 C C . PHE B 1 105 ? 8.969 14.094 -4.461 1 62.84 105 PHE B C 1
ATOM 2446 O O . PHE B 1 105 ? 9.711 13.562 -3.629 1 62.84 105 PHE B O 1
ATOM 2453 N N . ILE B 1 106 ? 9.094 13.938 -5.852 1 62.59 106 ILE B N 1
ATOM 2454 C CA . ILE B 1 106 ? 9.648 12.719 -6.445 1 62.59 106 ILE B CA 1
ATOM 2455 C C . ILE B 1 106 ? 11.172 12.773 -6.414 1 62.59 106 ILE B C 1
ATOM 2457 O O . ILE B 1 106 ? 11.758 13.859 -6.504 1 62.59 106 ILE B O 1
ATOM 2461 N N . SER B 1 107 ? 11.844 11.922 -5.562 1 67.56 107 SER B N 1
ATOM 2462 C CA . SER B 1 107 ? 13.289 11.711 -5.578 1 67.56 107 SER B CA 1
ATOM 2463 C C . SER B 1 107 ? 13.875 11.82 -4.176 1 67.56 107 SER B C 1
ATOM 2465 O O . SER B 1 107 ? 13.648 10.953 -3.33 1 67.56 107 SER B O 1
ATOM 2467 N N . LYS B 1 108 ? 14.359 13.078 -3.922 1 76.44 108 LYS B N 1
ATOM 2468 C CA . LYS B 1 108 ? 15.148 13.281 -2.713 1 76.44 108 LYS B CA 1
ATOM 2469 C C . LYS B 1 108 ? 14.258 13.453 -1.49 1 76.44 108 LYS B C 1
ATOM 2471 O O . LYS B 1 108 ? 14.562 12.945 -0.412 1 76.44 108 LYS B O 1
ATOM 2476 N N . LEU B 1 109 ? 13.086 14.062 -1.647 1 87.56 109 LEU B N 1
ATOM 2477 C CA . LEU B 1 109 ? 12.195 14.305 -0.52 1 87.56 109 LEU B CA 1
ATOM 2478 C C . LEU B 1 109 ? 11.547 13.008 -0.048 1 87.56 109 LEU B C 1
ATOM 2480 O O . LEU B 1 109 ? 11.406 12.781 1.156 1 87.56 109 LEU B O 1
ATOM 2484 N N . GLU B 1 110 ? 11.188 12.219 -0.996 1 85 110 GLU B N 1
ATOM 2485 C CA . GLU B 1 110 ? 10.594 10.922 -0.666 1 85 110 GLU B CA 1
ATOM 2486 C C . GLU B 1 110 ? 11.555 10.07 0.16 1 85 110 GLU B C 1
ATOM 2488 O O . GLU B 1 110 ? 11.156 9.477 1.168 1 85 110 GLU B O 1
ATOM 2493 N N . LYS B 1 111 ? 12.758 10.086 -0.289 1 84.5 111 LYS B N 1
ATOM 2494 C CA . LYS B 1 111 ? 13.781 9.32 0.42 1 84.5 111 LYS B CA 1
ATOM 2495 C C . LYS B 1 111 ? 13.969 9.844 1.843 1 84.5 111 LYS B C 1
ATOM 2497 O O . LYS B 1 111 ? 14.062 9.055 2.789 1 84.5 111 LYS B O 1
ATOM 2502 N N . GLU B 1 112 ? 14.062 11.109 1.973 1 88.75 112 GLU B N 1
ATOM 2503 C CA . GLU B 1 112 ? 14.227 11.719 3.291 1 88.75 112 GLU B CA 1
ATOM 2504 C C . GLU B 1 112 ? 13.016 11.445 4.176 1 88.75 112 GLU B C 1
ATOM 2506 O O . GLU B 1 112 ? 13.156 11.211 5.379 1 88.75 112 GLU B O 1
ATOM 2511 N N . TYR B 1 113 ? 11.859 11.492 3.592 1 90.88 113 TYR B N 1
ATOM 2512 C CA . TYR B 1 113 ? 10.625 11.195 4.305 1 90.88 113 TYR B CA 1
ATOM 2513 C C . TYR B 1 113 ? 10.672 9.805 4.918 1 90.88 113 TYR B C 1
ATOM 2515 O O . TYR B 1 113 ? 10.336 9.625 6.094 1 90.88 113 TYR B O 1
ATOM 2523 N N . TYR B 1 114 ? 11.148 8.859 4.203 1 86.06 114 TYR B N 1
ATOM 2524 C CA . TYR B 1 114 ? 11.258 7.488 4.676 1 86.06 114 TYR B CA 1
ATOM 2525 C C . TYR B 1 114 ? 12.328 7.367 5.758 1 86.06 114 TYR B C 1
ATOM 2527 O O . TYR B 1 114 ? 12.102 6.73 6.793 1 86.06 114 TYR B O 1
ATOM 2535 N N . LYS B 1 115 ? 13.391 8.039 5.473 1 86.06 115 LYS B N 1
ATOM 2536 C CA . LYS B 1 115 ? 14.516 7.988 6.406 1 86.06 115 LYS B CA 1
ATOM 2537 C C . LYS B 1 115 ? 14.117 8.531 7.777 1 86.06 115 LYS B C 1
ATOM 2539 O O . LYS B 1 115 ? 14.555 8.016 8.805 1 86.06 115 LYS B O 1
ATOM 2544 N N . LEU B 1 116 ? 13.258 9.492 7.801 1 89.12 116 LEU B N 1
ATOM 2545 C CA . LEU B 1 116 ? 12.891 10.172 9.039 1 89.12 116 LEU B CA 1
ATOM 2546 C C . LEU B 1 116 ? 11.672 9.523 9.68 1 89.12 116 LEU B C 1
ATOM 2548 O O . LEU B 1 116 ? 11.102 10.062 10.633 1 89.12 116 LEU B O 1
ATOM 2552 N N . GLY B 1 117 ? 11.258 8.461 9.094 1 88.75 117 GLY B N 1
ATOM 2553 C CA . GLY B 1 117 ? 10.125 7.746 9.664 1 88.75 117 GLY B CA 1
ATOM 2554 C C . GLY B 1 117 ? 8.789 8.422 9.391 1 88.75 117 GLY B C 1
ATOM 2555 O O . GLY B 1 117 ? 7.887 8.383 10.227 1 88.75 117 GLY B O 1
ATOM 2556 N N . GLY B 1 118 ? 8.75 9.062 8.289 1 89.31 118 GLY B N 1
ATOM 2557 C CA . GLY B 1 118 ? 7.535 9.781 7.941 1 89.31 118 GLY B CA 1
ATOM 2558 C C . GLY B 1 118 ? 6.301 8.906 7.961 1 89.31 118 GLY B C 1
ATOM 2559 O O . GLY B 1 118 ? 5.227 9.336 8.391 1 89.31 118 GLY B O 1
ATOM 2560 N N . ILE B 1 119 ? 6.438 7.695 7.633 1 88.75 119 ILE B N 1
ATOM 2561 C CA . ILE B 1 119 ? 5.316 6.758 7.609 1 88.75 119 ILE B CA 1
ATOM 2562 C C . ILE B 1 119 ? 4.863 6.461 9.039 1 88.75 119 ILE B C 1
ATOM 2564 O O . ILE B 1 119 ? 3.676 6.57 9.352 1 88.75 119 ILE B O 1
ATOM 2568 N N . ASP B 1 120 ? 5.805 6.199 9.875 1 88 120 ASP B N 1
ATOM 2569 C CA . ASP B 1 120 ? 5.484 5.898 11.266 1 88 120 ASP B CA 1
ATOM 2570 C C . ASP B 1 120 ? 4.785 7.078 11.938 1 88 120 ASP B C 1
ATOM 2572 O O . ASP B 1 120 ? 3.807 6.898 12.664 1 88 120 ASP B O 1
ATOM 2576 N N . LYS B 1 121 ? 5.289 8.18 11.672 1 86.88 121 LYS B N 1
ATOM 2577 C CA . LYS B 1 121 ? 4.715 9.383 12.273 1 86.88 121 LYS B CA 1
ATOM 2578 C C . LYS B 1 121 ? 3.289 9.617 11.773 1 86.88 121 LYS B C 1
ATOM 2580 O O . LYS B 1 121 ? 2.412 10 12.547 1 86.88 121 LYS B O 1
ATOM 2585 N N . SER B 1 122 ? 3.129 9.352 10.5 1 85.44 122 SER B N 1
ATOM 2586 C CA . SER B 1 122 ? 1.797 9.492 9.922 1 85.44 122 SER B CA 1
ATOM 2587 C C . SER B 1 122 ? 0.83 8.469 10.508 1 85.44 122 SER B C 1
ATOM 2589 O O . SER B 1 122 ? -0.326 8.789 10.789 1 85.44 122 SER B O 1
ATOM 2591 N N . LEU B 1 123 ? 1.269 7.336 10.75 1 83.06 123 LEU B N 1
ATOM 2592 C CA . LEU B 1 123 ? 0.448 6.273 11.32 1 83.06 123 LEU B CA 1
ATOM 2593 C C . LEU B 1 123 ? 0.1 6.574 12.773 1 83.06 123 LEU B C 1
ATOM 2595 O O . LEU B 1 123 ? -1.013 6.289 13.219 1 83.06 123 LEU B O 1
ATOM 2599 N N . GLU B 1 124 ? 0.963 7.121 13.469 1 81.56 124 GLU B N 1
ATOM 2600 C CA . GLU B 1 124 ? 0.742 7.473 14.867 1 81.56 124 GLU B CA 1
ATOM 2601 C C . GLU B 1 124 ? -0.329 8.555 15 1 81.56 124 GLU B C 1
ATOM 2603 O O . GLU B 1 124 ? -1.158 8.5 15.914 1 81.56 124 GLU B O 1
ATOM 2608 N N . THR B 1 125 ? -0.264 9.453 14.141 1 76.12 125 THR B N 1
ATOM 2609 C CA . THR B 1 125 ? -1.228 10.555 14.164 1 76.12 125 THR B CA 1
ATOM 2610 C C . THR B 1 125 ? -2.637 10.039 13.891 1 76.12 125 THR B C 1
ATOM 2612 O O . THR B 1 125 ? -3.607 10.523 14.477 1 76.12 125 THR B O 1
ATOM 2615 N N . MET B 1 126 ? -2.77 9.023 13.039 1 73 126 MET B N 1
ATOM 2616 C CA . MET B 1 126 ? -4.055 8.422 12.703 1 73 126 MET B CA 1
ATOM 2617 C C . MET B 1 126 ? -4.59 7.594 13.859 1 73 126 MET B C 1
ATOM 2619 O O . MET B 1 126 ? -5.797 7.543 14.094 1 73 126 MET B O 1
ATOM 2623 N N . ASP B 1 127 ? -3.852 6.875 14.609 1 67.31 127 ASP B N 1
ATOM 2624 C CA . ASP B 1 127 ? -4.184 5.816 15.555 1 67.31 127 ASP B CA 1
ATOM 2625 C C . ASP B 1 127 ? -5.109 6.332 16.656 1 67.31 127 ASP B C 1
ATOM 2627 O O . ASP B 1 127 ? -6.141 5.719 16.953 1 67.31 127 ASP B O 1
ATOM 2631 N N . SER B 1 128 ? -4.863 7.375 17.297 1 65.06 128 SER B N 1
ATOM 2632 C CA . SER B 1 128 ? -5.605 7.645 18.531 1 65.06 128 SER B CA 1
ATOM 2633 C C . SER B 1 128 ? -7.027 8.102 18.234 1 65.06 128 SER B C 1
ATOM 2635 O O . SER B 1 128 ? -7.984 7.625 18.844 1 65.06 128 SER B O 1
ATOM 2637 N N . VAL B 1 129 ? -7.258 8.727 17.281 1 68.81 129 VAL B N 1
ATOM 2638 C CA . VAL B 1 129 ? -8.562 9.32 17 1 68.81 129 VAL B CA 1
ATOM 2639 C C . VAL B 1 129 ? -9.445 8.305 16.266 1 68.81 129 VAL B C 1
ATOM 2641 O O . VAL B 1 129 ? -10.625 8.156 16.594 1 68.81 129 VAL B O 1
ATOM 2644 N N . SER B 1 130 ? -8.805 7.508 15.398 1 78.19 130 SER B N 1
ATOM 2645 C CA . SER B 1 130 ? -9.594 6.562 14.609 1 78.19 130 SER B CA 1
ATOM 2646 C C . SER B 1 130 ? -10.102 5.41 15.477 1 78.19 130 SER B C 1
ATOM 2648 O O . SER B 1 130 ? -11.266 5.023 15.375 1 78.19 130 SER B O 1
ATOM 2650 N N . LEU B 1 131 ? -9.219 5.023 16.375 1 78 131 LEU B N 1
ATOM 2651 C CA . LEU B 1 131 ? -9.625 3.912 17.234 1 78 131 LEU B CA 1
ATOM 2652 C C . LEU B 1 131 ? -10.797 4.312 18.125 1 78 131 LEU B C 1
ATOM 2654 O O . LEU B 1 131 ? -11.758 3.549 18.266 1 78 131 LEU B O 1
ATOM 2658 N N . LYS B 1 132 ? -10.844 5.469 18.625 1 83.31 132 LYS B N 1
ATOM 2659 C CA . LYS B 1 132 ? -11.914 5.945 19.5 1 83.31 132 LYS B CA 1
ATOM 2660 C C . LYS B 1 132 ? -13.211 6.141 18.734 1 83.31 132 LYS B C 1
ATOM 2662 O O . LYS B 1 132 ? -14.297 5.871 19.266 1 83.31 132 LYS B O 1
ATOM 2667 N N . LEU B 1 133 ? -13.141 6.5 17.547 1 89 133 LEU B N 1
ATOM 2668 C CA . LEU B 1 133 ? -14.32 6.742 16.719 1 89 133 LEU B CA 1
ATOM 2669 C C . LEU B 1 133 ? -15.031 5.43 16.391 1 89 133 LEU B C 1
ATOM 2671 O O . LEU B 1 133 ? -16.25 5.332 16.531 1 89 133 LEU B O 1
ATOM 2675 N N . PHE B 1 134 ? -14.289 4.438 16.078 1 91 134 PHE B N 1
ATOM 2676 C CA . PHE B 1 134 ? -14.906 3.168 15.719 1 91 134 PHE B CA 1
ATOM 2677 C C . PHE B 1 134 ? -15.484 2.475 16.953 1 91 134 PHE B C 1
ATOM 2679 O O . PHE B 1 134 ? -16.516 1.814 16.875 1 91 134 PHE B O 1
ATOM 2686 N N . THR B 1 135 ? -14.742 2.668 18.062 1 90.31 135 THR B N 1
ATOM 2687 C CA . THR B 1 135 ? -15.273 2.141 19.312 1 90.31 135 THR B CA 1
ATOM 2688 C C . THR B 1 135 ? -16.609 2.793 19.656 1 90.31 135 THR B C 1
ATOM 2690 O O . THR B 1 135 ? -17.578 2.105 20.016 1 90.31 135 THR B O 1
ATOM 2693 N N . LYS B 1 136 ? -16.672 4.047 19.5 1 92.12 136 LYS B N 1
ATOM 2694 C CA . LYS B 1 136 ? -17.906 4.793 19.719 1 92.12 136 LYS B CA 1
ATOM 2695 C C . LYS B 1 136 ? -19.016 4.348 18.766 1 92.12 136 LYS B C 1
ATOM 2697 O O . LYS B 1 136 ? -20.141 4.062 19.188 1 92.12 136 LYS B O 1
ATOM 2702 N N . TRP B 1 137 ? -18.703 4.246 17.516 1 94.69 137 TRP B N 1
ATOM 2703 C CA . TRP B 1 137 ? -19.688 3.889 16.5 1 94.69 137 TRP B CA 1
ATOM 2704 C C . TRP B 1 137 ? -20.203 2.477 16.719 1 94.69 137 TRP B C 1
ATOM 2706 O O . TRP B 1 137 ? -21.391 2.199 16.469 1 94.69 137 TRP B O 1
ATOM 2716 N N . LYS B 1 138 ? -19.359 1.608 17.188 1 93.81 138 LYS B N 1
ATOM 2717 C CA . LYS B 1 138 ? -19.797 0.263 17.547 1 93.81 138 LYS B CA 1
ATOM 2718 C C . LYS B 1 138 ? -20.766 0.296 18.719 1 93.81 138 LYS B C 1
ATOM 2720 O O . LYS B 1 138 ? -21.812 -0.353 18.688 1 93.81 138 LYS B O 1
ATOM 2725 N N . SER B 1 139 ? -20.406 1.061 19.688 1 93.38 139 SER B N 1
ATOM 2726 C CA . SER B 1 139 ? -21.25 1.161 20.875 1 93.38 139 SER B CA 1
ATOM 2727 C C . SER B 1 139 ? -22.609 1.76 20.547 1 93.38 139 SER B C 1
ATOM 2729 O O . SER B 1 139 ? -23.609 1.474 21.203 1 93.38 139 SER B O 1
ATOM 2731 N N . GLU B 1 140 ? -22.75 2.502 19.469 1 94.62 140 GLU B N 1
ATOM 2732 C CA . GLU B 1 140 ? -23.969 3.15 19.031 1 94.62 140 GLU B CA 1
ATOM 2733 C C . GLU B 1 140 ? -24.734 2.268 18.047 1 94.62 140 GLU B C 1
ATOM 2735 O O . GLU B 1 140 ? -25.781 2.662 17.531 1 94.62 140 GLU B O 1
ATOM 2740 N N . GLY B 1 141 ? -24.156 1.188 17.703 1 94.06 141 GLY B N 1
ATOM 2741 C CA . GLY B 1 141 ? -24.812 0.245 16.812 1 94.06 141 GLY B CA 1
ATOM 2742 C C . GLY B 1 141 ? -24.75 0.654 15.352 1 94.06 141 GLY B C 1
ATOM 2743 O O . GLY B 1 141 ? -25.547 0.184 14.531 1 94.06 141 GLY B O 1
ATOM 2744 N N . LYS B 1 142 ? -23.797 1.503 15.039 1 95 142 LYS B N 1
ATOM 2745 C CA . LYS B 1 142 ? -23.672 2 13.672 1 95 142 LYS B CA 1
ATOM 2746 C C . LYS B 1 142 ? -22.672 1.157 12.875 1 95 142 LYS B C 1
ATOM 2748 O O . LYS B 1 142 ? -22.75 1.098 11.648 1 95 142 LYS B O 1
ATOM 2753 N N . VAL B 1 143 ? -21.75 0.512 13.602 1 94.94 143 VAL B N 1
ATOM 2754 C CA . VAL B 1 143 ? -20.719 -0.311 12.992 1 94.94 143 VAL B CA 1
ATOM 2755 C C . VAL B 1 143 ? -20.781 -1.73 13.555 1 94.94 143 VAL B C 1
ATOM 2757 O O . VAL B 1 143 ? -21.047 -1.922 14.742 1 94.94 143 VAL B O 1
ATOM 2760 N N . ARG B 1 144 ? -20.578 -2.652 12.625 1 94.56 144 ARG B N 1
ATOM 2761 C CA . ARG B 1 144 ? -20.656 -4.051 13.031 1 94.56 144 ARG B CA 1
ATOM 2762 C C . ARG B 1 144 ? -19.656 -4.363 14.125 1 94.56 144 ARG B C 1
ATOM 2764 O O . ARG B 1 144 ? -18.531 -3.84 14.117 1 94.56 144 ARG B O 1
ATOM 2771 N N . GLU B 1 145 ? -20.031 -5.359 14.992 1 92.81 145 GLU B N 1
ATOM 2772 C CA . GLU B 1 145 ? -19.25 -5.648 16.188 1 92.81 145 GLU B CA 1
ATOM 2773 C C . GLU B 1 145 ? -18.344 -6.855 15.969 1 92.81 145 GLU B C 1
ATOM 2775 O O . GLU B 1 145 ? -17.438 -7.113 16.766 1 92.81 145 GLU B O 1
ATOM 2780 N N . ASP B 1 146 ? -18.516 -7.59 14.938 1 94.12 146 ASP B N 1
ATOM 2781 C CA . ASP B 1 146 ? -17.812 -8.859 14.742 1 94.12 146 ASP B CA 1
ATOM 2782 C C . ASP B 1 146 ? -16.406 -8.641 14.219 1 94.12 146 ASP B C 1
ATOM 2784 O O . ASP B 1 146 ? -15.625 -9.586 14.102 1 94.12 146 ASP B O 1
ATOM 2788 N N . ILE B 1 147 ? -16.141 -7.375 13.914 1 93.94 147 ILE B N 1
ATOM 2789 C CA . ILE B 1 147 ? -14.797 -7.082 13.43 1 93.94 147 ILE B CA 1
ATOM 2790 C C . ILE B 1 147 ? -13.992 -6.375 14.523 1 93.94 147 ILE B C 1
ATOM 2792 O O . ILE B 1 147 ? -14.453 -5.387 15.094 1 93.94 147 ILE B O 1
ATOM 2796 N N . ASP B 1 148 ? -12.789 -6.828 14.711 1 92.06 148 ASP B N 1
ATOM 2797 C CA . ASP B 1 148 ? -11.891 -6.309 15.742 1 92.06 148 ASP B CA 1
ATOM 2798 C C . ASP B 1 148 ? -11.469 -4.875 15.438 1 92.06 148 ASP B C 1
ATOM 2800 O O . ASP B 1 148 ? -11.172 -4.547 14.281 1 92.06 148 ASP B O 1
ATOM 2804 N N . ASP B 1 149 ? -11.445 -4.066 16.516 1 89.88 149 ASP B N 1
ATOM 2805 C CA . ASP B 1 149 ? -11.094 -2.658 16.344 1 89.88 149 ASP B CA 1
ATOM 2806 C C . ASP B 1 149 ? -9.664 -2.51 15.812 1 89.88 149 ASP B C 1
ATOM 2808 O O . ASP B 1 149 ? -9.398 -1.637 14.984 1 89.88 149 ASP B O 1
ATOM 2812 N N . GLU B 1 150 ? -8.805 -3.309 16.312 1 90.25 150 GLU B N 1
ATOM 2813 C CA . GLU B 1 150 ? -7.418 -3.256 15.852 1 90.25 150 GLU B CA 1
ATOM 2814 C C . GLU B 1 150 ? -7.32 -3.592 14.367 1 90.25 150 GLU B C 1
ATOM 2816 O O . GLU B 1 150 ? -6.535 -2.982 13.641 1 90.25 150 GLU B O 1
ATOM 2821 N N . PHE B 1 151 ? -8.078 -4.531 13.961 1 94.62 151 PHE B N 1
ATOM 2822 C CA . PHE B 1 151 ? -8.102 -4.895 12.547 1 94.62 151 PHE B CA 1
ATOM 2823 C C . PHE B 1 151 ? -8.625 -3.738 11.703 1 94.62 151 PHE B C 1
ATOM 2825 O O . PHE B 1 151 ? -8.039 -3.408 10.664 1 94.62 151 PHE B O 1
ATOM 2832 N N . ILE B 1 152 ? -9.695 -3.135 12.188 1 93.75 152 ILE B N 1
ATOM 2833 C CA . ILE B 1 152 ? -10.273 -2.002 11.469 1 93.75 152 ILE B CA 1
ATOM 2834 C C . ILE B 1 152 ? -9.227 -0.894 11.336 1 93.75 152 ILE B C 1
ATOM 2836 O O . ILE B 1 152 ? -9.031 -0.348 10.25 1 93.75 152 ILE B O 1
ATOM 2840 N N . ASN B 1 153 ? -8.57 -0.609 12.422 1 91.06 153 ASN B N 1
ATOM 2841 C CA . ASN B 1 153 ? -7.539 0.421 12.406 1 91.06 153 ASN B CA 1
ATOM 2842 C C . ASN B 1 153 ? -6.418 0.075 11.43 1 91.06 153 ASN B C 1
ATOM 2844 O O . ASN B 1 153 ? -5.934 0.943 10.703 1 91.06 153 ASN B O 1
ATOM 2848 N N . THR B 1 154 ? -6.039 -1.171 11.414 1 93.75 154 THR B N 1
ATOM 2849 C CA . THR B 1 154 ? -4.961 -1.629 10.547 1 93.75 154 THR B CA 1
ATOM 2850 C C . THR B 1 154 ? -5.375 -1.553 9.078 1 93.75 154 THR B C 1
ATOM 2852 O O . THR B 1 154 ? -4.551 -1.254 8.211 1 93.75 154 THR B O 1
ATOM 2855 N N . LEU B 1 155 ? -6.641 -1.806 8.789 1 94.94 155 LEU B N 1
ATOM 2856 C CA . LEU B 1 155 ? -7.156 -1.659 7.43 1 94.94 155 LEU B CA 1
ATOM 2857 C C . LEU B 1 155 ? -6.91 -0.25 6.902 1 94.94 155 LEU B C 1
ATOM 2859 O O . LEU B 1 155 ? -6.34 -0.078 5.82 1 94.94 155 LEU B O 1
ATOM 2863 N N . PHE B 1 156 ? -7.238 0.688 7.676 1 92.88 156 PHE B N 1
ATOM 2864 C CA . PHE B 1 156 ? -7.129 2.074 7.234 1 92.88 156 PHE B CA 1
ATOM 2865 C C . PHE B 1 156 ? -5.672 2.516 7.188 1 92.88 156 PHE B C 1
ATOM 2867 O O . PHE B 1 156 ? -5.262 3.232 6.273 1 92.88 156 PHE B O 1
ATOM 2874 N N . LYS B 1 157 ? -4.941 2.053 8.172 1 92.19 157 LYS B N 1
ATOM 2875 C CA . LYS B 1 157 ? -3.52 2.377 8.188 1 92.19 157 LYS B CA 1
ATOM 2876 C C . LYS B 1 157 ? -2.82 1.815 6.949 1 92.19 157 LYS B C 1
ATOM 2878 O O . LYS B 1 157 ? -1.898 2.438 6.414 1 92.19 157 LYS B O 1
ATOM 2883 N N . SER B 1 158 ? -3.268 0.676 6.516 1 95.38 158 SER B N 1
ATOM 2884 C CA . SER B 1 158 ? -2.621 0.018 5.383 1 95.38 158 SER B CA 1
ATOM 2885 C C . SER B 1 158 ? -2.773 0.837 4.105 1 95.38 158 SER B C 1
ATOM 2887 O O . SER B 1 158 ? -1.972 0.707 3.178 1 95.38 158 SER B O 1
ATOM 2889 N N . LEU B 1 159 ? -3.766 1.703 4.043 1 95.12 159 LEU B N 1
ATOM 2890 C CA . LEU B 1 159 ? -4.012 2.514 2.855 1 95.12 159 LEU B CA 1
ATOM 2891 C C . LEU B 1 159 ? -2.883 3.518 2.641 1 95.12 159 LEU B C 1
ATOM 2893 O O . LEU B 1 159 ? -2.646 3.961 1.514 1 95.12 159 LEU B O 1
ATOM 2897 N N . LEU B 1 160 ? -2.191 3.857 3.734 1 93 160 LEU B N 1
ATOM 2898 C CA . LEU B 1 160 ? -1.046 4.754 3.617 1 93 160 LEU B CA 1
ATOM 2899 C C . LEU B 1 160 ? 0.015 4.164 2.695 1 93 160 LEU B C 1
ATOM 2901 O O . LEU B 1 160 ? 0.682 4.895 1.961 1 93 160 LEU B O 1
ATOM 2905 N N . TYR B 1 161 ? 0.095 2.867 2.68 1 94.12 161 TYR B N 1
ATOM 2906 C CA . TYR B 1 161 ? 1.115 2.201 1.877 1 94.12 161 TYR B CA 1
ATOM 2907 C C . TYR B 1 161 ? 0.742 2.215 0.399 1 94.12 161 TYR B C 1
ATOM 2909 O O . TYR B 1 161 ? 1.604 2.043 -0.466 1 94.12 161 TYR B O 1
ATOM 2917 N N . ILE B 1 162 ? -0.5 2.361 0.139 1 95.94 162 ILE B N 1
ATOM 2918 C CA . ILE B 1 162 ? -0.901 2.637 -1.236 1 95.94 162 ILE B CA 1
ATOM 2919 C C . ILE B 1 162 ? -0.533 4.074 -1.604 1 95.94 162 ILE B C 1
ATOM 2921 O O . ILE B 1 162 ? 0.074 4.316 -2.648 1 95.94 162 ILE B O 1
ATOM 2925 N N . ASP B 1 163 ? -0.797 4.918 -0.674 1 92.5 163 ASP B N 1
ATOM 2926 C CA . ASP B 1 163 ? -0.636 6.348 -0.923 1 92.5 163 ASP B CA 1
ATOM 2927 C C . ASP B 1 163 ? 0.825 6.691 -1.204 1 92.5 163 ASP B C 1
ATOM 2929 O O . ASP B 1 163 ? 1.116 7.527 -2.064 1 92.5 163 ASP B O 1
ATOM 2933 N N . ILE B 1 164 ? 1.73 6.078 -0.554 1 90.94 164 ILE B N 1
ATOM 2934 C CA . ILE B 1 164 ? 3.137 6.441 -0.696 1 90.94 164 ILE B CA 1
ATOM 2935 C C . ILE B 1 164 ? 3.697 5.84 -1.982 1 90.94 164 ILE B C 1
ATOM 2937 O O . ILE B 1 164 ? 4.844 6.105 -2.35 1 90.94 164 ILE B O 1
ATOM 2941 N N . HIS B 1 165 ? 2.9 5.023 -2.668 1 91.31 165 HIS B N 1
ATOM 2942 C CA . HIS B 1 165 ? 3.318 4.461 -3.947 1 91.31 165 HIS B CA 1
ATOM 2943 C C . HIS B 1 165 ? 2.525 5.07 -5.102 1 91.31 165 HIS B C 1
ATOM 2945 O O . HIS B 1 165 ? 2.389 4.449 -6.16 1 91.31 165 HIS B O 1
ATOM 2951 N N . LYS B 1 166 ? 2.021 6.191 -4.906 1 91.94 166 LYS B N 1
ATOM 2952 C CA . LYS B 1 166 ? 1.177 6.848 -5.898 1 91.94 166 LYS B CA 1
ATOM 2953 C C . LYS B 1 166 ? 1.937 7.078 -7.203 1 91.94 166 LYS B C 1
ATOM 2955 O O . LYS B 1 166 ? 1.345 7.055 -8.281 1 91.94 166 LYS B O 1
ATOM 2960 N N . GLU B 1 167 ? 3.217 7.266 -7.148 1 88.38 167 GLU B N 1
ATOM 2961 C CA . GLU B 1 167 ? 3.992 7.441 -8.367 1 88.38 167 GLU B CA 1
ATOM 2962 C C . GLU B 1 167 ? 4.055 6.145 -9.18 1 88.38 167 GLU B C 1
ATOM 2964 O O . GLU B 1 167 ? 3.895 6.16 -10.398 1 88.38 167 GLU B O 1
ATOM 2969 N N . GLU B 1 168 ? 4.297 5.09 -8.5 1 88.81 168 GLU B N 1
ATOM 2970 C CA . GLU B 1 168 ? 4.363 3.791 -9.164 1 88.81 168 GLU B CA 1
ATOM 2971 C C . GLU B 1 168 ? 3 3.385 -9.719 1 88.81 168 GLU B C 1
ATOM 2973 O O . GLU B 1 168 ? 2.914 2.779 -10.789 1 88.81 168 GLU B O 1
ATOM 2978 N N . ILE B 1 169 ? 1.975 3.752 -8.992 1 91.75 169 ILE B N 1
ATOM 2979 C CA . ILE B 1 169 ? 0.618 3.354 -9.352 1 91.75 169 ILE B CA 1
ATOM 2980 C C . ILE B 1 169 ? 0.082 4.27 -10.445 1 91.75 169 ILE B C 1
ATOM 2982 O O . ILE B 1 169 ? -0.531 3.805 -11.406 1 91.75 169 ILE B O 1
ATOM 2986 N N . GLY B 1 170 ? 0.387 5.438 -10.391 1 91.38 170 GLY B N 1
ATOM 2987 C CA . GLY B 1 170 ? -0.138 6.5 -11.234 1 91.38 170 GLY B CA 1
ATOM 2988 C C . GLY B 1 170 ? -0.77 7.633 -10.445 1 91.38 170 GLY B C 1
ATOM 2989 O O . GLY B 1 170 ? -1.849 7.469 -9.875 1 91.38 170 GLY B O 1
ATOM 2990 N N . MET B 1 171 ? -0.153 8.805 -10.5 1 89.31 171 MET B N 1
ATOM 2991 C CA . MET B 1 171 ? -0.573 9.953 -9.703 1 89.31 171 MET B CA 1
ATOM 2992 C C . MET B 1 171 ? -1.978 10.406 -10.094 1 89.31 171 MET B C 1
ATOM 2994 O O . MET B 1 171 ? -2.709 10.953 -9.273 1 89.31 171 MET B O 1
ATOM 2998 N N . GLN B 1 172 ? -2.332 10.109 -11.242 1 91.75 172 GLN B N 1
ATOM 2999 C CA . GLN B 1 172 ? -3.625 10.562 -11.75 1 91.75 172 GLN B CA 1
ATOM 3000 C C . GLN B 1 172 ? -4.77 9.867 -11.016 1 91.75 172 GLN B C 1
ATOM 3002 O O . GLN B 1 172 ? -5.918 10.32 -11.078 1 91.75 172 GLN B O 1
ATOM 3007 N N . TYR B 1 173 ? -4.488 8.828 -10.336 1 94.44 173 TYR B N 1
ATOM 3008 C CA . TYR B 1 173 ? -5.535 8.062 -9.664 1 94.44 173 TYR B CA 1
ATOM 3009 C C . TYR B 1 173 ? -5.68 8.5 -8.211 1 94.44 173 TYR B C 1
ATOM 3011 O O . TYR B 1 173 ? -6.555 8.008 -7.496 1 94.44 173 TYR B O 1
ATOM 3019 N N . PHE B 1 174 ? -4.891 9.453 -7.801 1 92.12 174 PHE B N 1
ATOM 3020 C CA . PHE B 1 174 ? -4.922 9.883 -6.406 1 92.12 174 PHE B CA 1
ATOM 3021 C C . PHE B 1 174 ? -5.492 11.289 -6.285 1 92.12 174 PHE B C 1
ATOM 3023 O O . PHE B 1 174 ? -5.297 12.125 -7.172 1 92.12 174 PHE B O 1
ATOM 3030 N N . PRO B 1 175 ? -6.219 11.492 -5.277 1 91.94 175 PRO B N 1
ATOM 3031 C CA . PRO B 1 175 ? -6.445 10.617 -4.129 1 91.94 175 PRO B CA 1
ATOM 3032 C C . PRO B 1 175 ? -7.656 9.703 -4.312 1 91.94 175 PRO B C 1
ATOM 3034 O O . PRO B 1 175 ? -8.125 9.094 -3.35 1 91.94 175 PRO B O 1
ATOM 3037 N N . GLN B 1 176 ? -8.195 9.547 -5.453 1 94.81 176 GLN B N 1
ATOM 3038 C CA . GLN B 1 176 ? -9.453 8.859 -5.715 1 94.81 176 GLN B CA 1
ATOM 3039 C C . GLN B 1 176 ? -9.391 7.406 -5.25 1 94.81 176 GLN B C 1
ATOM 3041 O O . GLN B 1 176 ? -10.367 6.875 -4.723 1 94.81 176 GLN B O 1
ATOM 3046 N N . ILE B 1 177 ? -8.32 6.707 -5.418 1 96.69 177 ILE B N 1
ATOM 3047 C CA . ILE B 1 177 ? -8.164 5.312 -5.012 1 96.69 177 ILE B CA 1
ATOM 3048 C C . ILE B 1 177 ? -8.367 5.195 -3.502 1 96.69 177 ILE B C 1
ATOM 3050 O O . ILE B 1 177 ? -9.117 4.336 -3.037 1 96.69 177 ILE B O 1
ATOM 3054 N N . ILE B 1 178 ? -7.746 6.086 -2.752 1 96.25 178 ILE B N 1
ATOM 3055 C CA . ILE B 1 178 ? -7.852 6.059 -1.298 1 96.25 178 ILE B CA 1
ATOM 3056 C C . ILE B 1 178 ? -9.297 6.32 -0.879 1 96.25 178 ILE B C 1
ATOM 3058 O O . ILE B 1 178 ? -9.836 5.613 -0.025 1 96.25 178 ILE B O 1
ATOM 3062 N N . GLU B 1 179 ? -9.859 7.312 -1.518 1 95.81 179 GLU B N 1
ATOM 3063 C CA . GLU B 1 179 ? -11.242 7.676 -1.214 1 95.81 179 GLU B CA 1
ATOM 3064 C C . GLU B 1 179 ? -12.188 6.516 -1.498 1 95.81 179 GLU B C 1
ATOM 3066 O O . GLU B 1 179 ? -13.047 6.191 -0.672 1 95.81 179 GLU B O 1
ATOM 3071 N N . TYR B 1 180 ? -12.008 5.926 -2.594 1 97 180 TYR B N 1
ATOM 3072 C CA . TYR B 1 180 ? -12.906 4.852 -3.002 1 97 180 TYR B CA 1
ATOM 3073 C C . TYR B 1 180 ? -12.758 3.643 -2.088 1 97 180 TYR B C 1
ATOM 3075 O O . TYR B 1 180 ? -13.758 3.088 -1.619 1 97 180 TYR B O 1
ATOM 3083 N N . ILE B 1 181 ? -11.539 3.213 -1.823 1 98 181 ILE B N 1
ATOM 3084 C CA . ILE B 1 181 ? -11.328 2.049 -0.968 1 98 181 ILE B CA 1
ATOM 3085 C C . ILE B 1 181 ? -11.852 2.34 0.437 1 98 181 ILE B C 1
ATOM 3087 O O . ILE B 1 181 ? -12.5 1.487 1.053 1 98 181 ILE B O 1
ATOM 3091 N N . THR B 1 182 ? -11.602 3.551 0.917 1 96.69 182 THR B N 1
ATOM 3092 C CA . THR B 1 182 ? -12.125 3.951 2.219 1 96.69 182 THR B CA 1
ATOM 3093 C C . THR B 1 182 ? -13.641 3.82 2.258 1 96.69 182 THR B C 1
ATOM 3095 O O . THR B 1 182 ? -14.203 3.277 3.215 1 96.69 182 THR B O 1
ATOM 3098 N N . GLU B 1 183 ? -14.258 4.305 1.248 1 95.75 183 GLU B N 1
ATOM 3099 C CA . GLU B 1 183 ? -15.711 4.211 1.165 1 95.75 183 GLU B CA 1
ATOM 3100 C C . GLU B 1 183 ? -16.172 2.758 1.152 1 95.75 183 GLU B C 1
ATOM 3102 O O . GLU B 1 183 ? -17.156 2.404 1.819 1 95.75 183 GLU B O 1
ATOM 3107 N N . CYS B 1 184 ? -15.523 1.932 0.391 1 97 184 CYS B N 1
ATOM 3108 C CA . CYS B 1 184 ? -15.859 0.514 0.333 1 97 184 CYS B CA 1
ATOM 3109 C C . CYS B 1 184 ? -15.75 -0.128 1.712 1 97 184 CYS B C 1
ATOM 3111 O O . CYS B 1 184 ? -16.641 -0.876 2.121 1 97 184 CYS B O 1
ATOM 3113 N N . ILE B 1 185 ? -14.688 0.193 2.412 1 97 185 ILE B N 1
ATOM 3114 C CA . ILE B 1 185 ? -14.477 -0.37 3.742 1 97 185 ILE B CA 1
ATOM 3115 C C . ILE B 1 185 ? -15.586 0.105 4.684 1 97 185 ILE B C 1
ATOM 3117 O O . ILE B 1 185 ? -16.203 -0.701 5.387 1 97 185 ILE B O 1
ATOM 3121 N N . MET B 1 186 ? -15.898 1.374 4.652 1 96 186 MET B N 1
ATOM 3122 C CA . MET B 1 186 ? -16.922 1.933 5.535 1 96 186 MET B CA 1
ATOM 3123 C C . MET B 1 186 ? -18.281 1.285 5.273 1 96 186 MET B C 1
ATOM 3125 O O . MET B 1 186 ? -18.969 0.892 6.211 1 96 186 MET B O 1
ATOM 3129 N N . LYS B 1 187 ? -18.625 1.166 4.039 1 95.38 187 LYS B N 1
ATOM 3130 C CA . LYS B 1 187 ? -19.906 0.583 3.688 1 95.38 187 LYS B CA 1
ATOM 3131 C C . LYS B 1 187 ? -20.031 -0.849 4.207 1 95.38 187 LYS B C 1
ATOM 3133 O O . LYS B 1 187 ? -21.125 -1.296 4.57 1 95.38 187 LYS B O 1
ATOM 3138 N N . ASN B 1 188 ? -18.906 -1.545 4.211 1 95.5 188 ASN B N 1
ATOM 3139 C CA . ASN B 1 188 ? -18.922 -2.922 4.695 1 95.5 188 ASN B CA 1
ATOM 3140 C C . ASN B 1 188 ? -18.953 -2.98 6.219 1 95.5 188 ASN B C 1
ATOM 3142 O O . ASN B 1 188 ? -19.312 -4.012 6.793 1 95.5 188 ASN B O 1
ATOM 3146 N N . LEU B 1 189 ? -18.562 -1.912 6.844 1 95.81 189 LEU B N 1
ATOM 3147 C CA . LEU B 1 189 ? -18.547 -1.871 8.305 1 95.81 189 LEU B CA 1
ATOM 3148 C C . LEU B 1 189 ? -19.891 -1.403 8.859 1 95.81 189 LEU B C 1
ATOM 3150 O O . LEU B 1 189 ? -20.25 -1.732 9.992 1 95.81 189 LEU B O 1
ATOM 3154 N N . LEU B 1 190 ? -20.609 -0.675 8.07 1 94.94 190 LEU B N 1
ATOM 3155 C CA . LEU B 1 190 ? -21.828 -0.045 8.555 1 94.94 190 LEU B CA 1
ATOM 3156 C C . LEU B 1 190 ? -22.969 -1.06 8.641 1 94.94 190 LEU B C 1
ATOM 3158 O O . LEU B 1 190 ? -23.047 -1.977 7.816 1 94.94 190 LEU B O 1
ATOM 3162 N N . ILE B 1 191 ? -23.797 -0.948 9.609 1 84.75 191 ILE B N 1
ATOM 3163 C CA . ILE B 1 191 ? -25 -1.758 9.789 1 84.75 191 ILE B CA 1
ATOM 3164 C C . ILE B 1 191 ? -26.188 -1.066 9.125 1 84.75 191 ILE B C 1
ATOM 3166 O O . ILE B 1 191 ? -26.406 0.128 9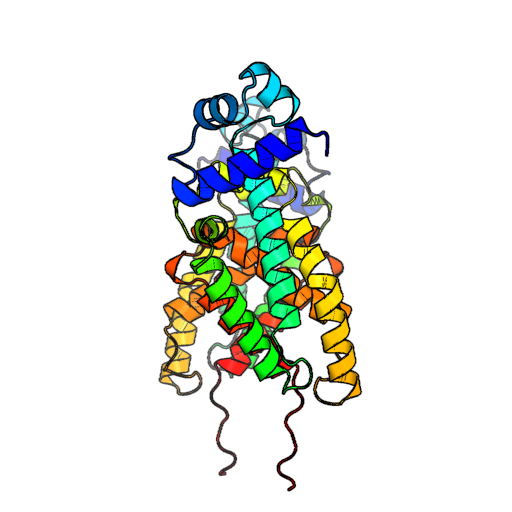.336 1 84.75 191 ILE B O 1
ATOM 3170 N N . SER B 1 192 ? -26.75 -1.622 7.91 1 69.31 192 SER B N 1
ATOM 3171 C CA . SER B 1 192 ? -27.922 -1.061 7.238 1 69.31 192 SER B CA 1
ATOM 3172 C C . SER B 1 192 ? -29.078 -0.868 8.211 1 69.31 192 SER B C 1
ATOM 3174 O O . SER B 1 192 ? -29.281 -1.676 9.125 1 69.31 192 SER B O 1
ATOM 3176 N N . GLU B 1 193 ? -29.562 0.284 8.508 1 54.84 193 GLU B N 1
ATOM 3177 C CA . GLU B 1 193 ? -30.828 0.505 9.211 1 54.84 193 GLU B CA 1
ATOM 3178 C C . GLU B 1 193 ? -31.953 -0.326 8.594 1 54.84 193 GLU B C 1
ATOM 3180 O O . GLU B 1 193 ? -32.062 -0.407 7.375 1 54.84 193 GLU B O 1
ATOM 3185 N N . ASN B 1 194 ? -32.469 -1.385 9.062 1 45.22 194 ASN B N 1
ATOM 3186 C CA . ASN B 1 194 ? -33.781 -1.992 8.758 1 45.22 194 ASN B CA 1
ATOM 3187 C C . ASN B 1 194 ? -34.812 -0.939 8.406 1 45.22 194 ASN B C 1
ATOM 3189 O O . ASN B 1 194 ? -35.031 0.019 9.156 1 45.22 194 ASN B O 1
ATOM 3193 N N . LYS B 1 195 ? -35.312 -0.811 7.098 1 39.69 195 LYS B N 1
ATOM 3194 C CA . LYS B 1 195 ? -36.562 -0.24 6.645 1 39.69 195 LYS B CA 1
ATOM 3195 C C . LYS B 1 195 ? -37.719 -0.607 7.594 1 39.69 195 LYS B C 1
ATOM 3197 O O . LYS B 1 195 ? -38.875 -0.411 7.27 1 39.69 195 LYS B O 1
ATOM 3202 N N . ASN B 1 196 ? -37.5 -1.305 8.531 1 35.5 196 ASN B N 1
ATOM 3203 C CA . ASN B 1 196 ? -38.812 -1.494 9.148 1 35.5 196 ASN B CA 1
ATOM 3204 C C . ASN B 1 196 ? -39.344 -0.19 9.734 1 35.5 196 ASN B C 1
ATOM 3206 O O . ASN B 1 196 ? -40.281 -0.205 10.555 1 35.5 196 ASN B O 1
ATOM 3210 N N . ALA B 1 197 ? -38.906 1.02 9.336 1 26.84 197 ALA B N 1
ATOM 3211 C CA . ALA B 1 197 ? -39.906 2.002 9.719 1 26.84 197 ALA B CA 1
ATOM 3212 C C . ALA B 1 197 ? -40.969 2.172 8.617 1 26.84 197 ALA B C 1
ATOM 3214 O O . ALA B 1 197 ? -40.625 2.184 7.43 1 26.84 197 ALA B O 1
#

Organism: NCBI:txid312168

Radius of gyration: 24.93 Å; Cα contacts (8 Å, |Δi|>4): 323; chains: 2; bounding box: 73×66×43 Å